Protein AF-A0A6B0QQ15-F1 (afdb_monomer_lite)

Radius of gyration: 28.42 Å; chains: 1; bounding box: 58×67×85 Å

Secondary structure (DSSP, 8-state):
---TT-STTHHHHTT---PPP------------------------PPPHHHHHHHHHHHHHHHHHHHHHHHHHHHHHHHHHHTHHHHHHHHHHHHHHHHHHHHHS-TTHHHHHHB--GGGSPPPPPHHHHHHHHHHHHHHT--TT--EEEEEESSSS-EEEE-TTSTT-EEEEEEGGGGSSTTTSTTS--EETTEE--TTSHHHHHHHHHH---HHHHHHHHHHHHHHHHTTHHHHHHSHHHHHHHHHHHHHHHHHHHTTGGGS-HHHHHHHHHHHHHHHHHHHHHHHHHHHHHHHHHHHHHHHTT-HHHHHHHHHHHHHHHHHHHHHHHHTHHHHHHHB-TTSPBPPSSTT---S--HHHHHHHHHHHHHHHTSTT--

Organism: NCBI:txid72004

Sequence (379 aa):
MLSLEDLPRLSSYSAMRFTSAGTRSQAGLTESTDTLLVGPCHMRIWPTPAVVGLLLFLLAQVTAVAALMAGPLWRATVFVQRHRTGLLVGSCAGLFGAQISYHLFPDPVVQWLYQYWPQGQPAPLSPELERLFQEVQQDIGVPSGHHFEAFTTFTFQPVSAGFPRLPGGAVVGIPASFLGGPVTNTDQPVVVHGQRVDWRSPAGTRLRDALTLSHDAQKFALAKEVVYLESGAAALQALPAPACLAGTWALGVGAKHALGLYGGPMSLRAAFNLVVAVAGFVAYAFSTDSLTHALEAWLDRRTASLSVAYARGGVEFYEKVLSGNLALRSLLGQRGKKLYTPSGNVIPRHWFRIKHLPYTARRDSVLQMWRAALGPGSS

InterPro domains:
  IPR026620 Transmembrane protein 177 [PTHR21824] (73-374)

Foldseek 3Di:
DPPPCPQLCCVVFVWDDPDDDDDDDDDDDDDDDDDDDDDDDDDDDDDDVVRVVVVVVVVVVVVVVVVVVCVVVVVVVVVCVVCVVVVLVVVLCVLLCVLQVCQAQVPPVVCVVFFDQVVNHGDADDPVNVVLLVVLCVLVVPDPQFDEAEGEGCTLAKDKGYARNDPNGIYIHQYPLAVLPDVLPPPRFGATPNFTQDCPDPLNVLLNVLSHADSLLSSLRSNLRVCCNHVCLSSVLSNLVSVLSVVLVVVLVVVCVVVVVVPPDPVVNVVSNVVSVVVSVVSSQCVNQVSQAVSLLVSLVVQLVSDLSNLVSQLSNLVSQQSNLCSQLVSVPPVSCQQAPNRSFGDDPDPPHDNHDTSVVSSVSSVVVSVVNPDPPDD

pLDDT: mean 78.86, std 22.3, range [22.22, 98.38]

Structure (mmCIF, N/CA/C/O backbone):
data_AF-A0A6B0QQ15-F1
#
_entry.id   AF-A0A6B0QQ15-F1
#
loop_
_atom_site.group_PDB
_atom_site.id
_atom_site.type_symbol
_atom_site.label_atom_id
_atom_site.label_alt_id
_atom_site.label_comp_id
_atom_site.label_asym_id
_atom_site.label_entity_id
_atom_site.label_seq_id
_atom_site.pdbx_PDB_ins_code
_atom_site.Cartn_x
_atom_site.Cartn_y
_atom_site.Cartn_z
_atom_site.occupancy
_atom_site.B_iso_or_equiv
_atom_site.auth_seq_id
_atom_site.auth_comp_id
_atom_site.auth_asym_id
_atom_site.auth_atom_id
_atom_site.pdbx_PDB_model_num
ATOM 1 N N . MET A 1 1 ? 6.474 17.088 -11.416 1.00 22.22 1 MET A N 1
ATOM 2 C CA . MET A 1 1 ? 5.215 17.334 -10.689 1.00 22.22 1 MET A CA 1
ATOM 3 C C . MET A 1 1 ? 4.674 15.962 -10.309 1.00 22.22 1 MET A C 1
ATOM 5 O O . MET A 1 1 ? 4.005 15.338 -11.117 1.00 22.22 1 MET A O 1
ATOM 9 N N . LEU A 1 2 ? 5.127 15.415 -9.176 1.00 22.81 2 LEU A N 1
ATOM 10 C CA . LEU A 1 2 ? 4.615 14.143 -8.655 1.00 22.81 2 LEU A CA 1
ATOM 11 C C . LEU A 1 2 ? 3.176 14.408 -8.217 1.00 22.81 2 LEU A C 1
ATOM 13 O O . LEU A 1 2 ? 2.958 15.261 -7.355 1.00 22.81 2 LEU A O 1
ATOM 17 N N . SER A 1 3 ? 2.202 13.763 -8.858 1.00 23.28 3 SER A N 1
ATOM 18 C CA . SER A 1 3 ? 0.826 13.839 -8.380 1.00 23.28 3 SER A CA 1
ATOM 19 C C . SER A 1 3 ? 0.800 13.206 -6.990 1.00 23.28 3 SER A C 1
ATOM 21 O O . SER A 1 3 ? 1.352 12.121 -6.799 1.00 23.28 3 SER A O 1
ATOM 23 N N . LEU A 1 4 ? 0.145 13.845 -6.013 1.00 27.31 4 LEU A N 1
ATOM 24 C CA . LEU A 1 4 ? -0.113 13.240 -4.693 1.00 27.31 4 LEU A CA 1
ATOM 25 C C . LEU A 1 4 ? -0.836 11.874 -4.816 1.00 27.31 4 LEU A C 1
ATOM 27 O O . LEU A 1 4 ? -0.928 11.122 -3.855 1.00 27.31 4 LEU A O 1
ATOM 31 N N . GLU A 1 5 ? -1.349 11.546 -6.001 1.00 32.03 5 GLU A N 1
ATOM 32 C CA . GLU A 1 5 ? -2.051 10.311 -6.341 1.00 32.03 5 GLU A CA 1
ATOM 33 C C . GLU A 1 5 ? -1.126 9.123 -6.686 1.00 32.03 5 GLU A C 1
ATOM 35 O O . GLU A 1 5 ? -1.602 7.986 -6.742 1.00 32.03 5 GLU A O 1
ATOM 40 N N . ASP A 1 6 ? 0.181 9.351 -6.880 1.00 29.30 6 ASP A N 1
ATOM 41 C CA . ASP A 1 6 ? 1.155 8.308 -7.252 1.00 29.30 6 ASP A CA 1
ATOM 42 C C . ASP A 1 6 ? 1.793 7.587 -6.055 1.00 29.30 6 ASP A C 1
ATOM 44 O O . ASP A 1 6 ? 2.486 6.582 -6.234 1.00 29.30 6 ASP A O 1
ATOM 48 N N . LEU A 1 7 ? 1.535 8.038 -4.824 1.00 37.41 7 LEU A N 1
ATOM 49 C CA . LEU A 1 7 ? 1.963 7.304 -3.635 1.00 37.41 7 LEU A CA 1
ATOM 50 C C . LEU A 1 7 ? 1.089 6.043 -3.488 1.00 37.41 7 LEU A C 1
ATOM 52 O O . LEU A 1 7 ? -0.133 6.154 -3.347 1.00 37.41 7 LEU A O 1
ATOM 56 N N . PRO A 1 8 ? 1.684 4.835 -3.496 1.00 34.56 8 PRO A N 1
ATOM 57 C CA . PRO A 1 8 ? 0.960 3.568 -3.625 1.00 34.56 8 PRO A CA 1
ATOM 58 C C . PRO A 1 8 ? -0.063 3.304 -2.513 1.00 34.56 8 PRO A C 1
ATOM 60 O O . PRO A 1 8 ? -0.986 2.529 -2.726 1.00 34.56 8 PRO A O 1
ATOM 63 N N . ARG A 1 9 ? 0.036 3.982 -1.362 1.00 41.06 9 ARG A N 1
ATOM 64 C CA . ARG A 1 9 ? -0.980 3.932 -0.300 1.00 41.06 9 ARG A CA 1
ATOM 65 C C . ARG A 1 9 ? -2.000 5.079 -0.370 1.00 41.06 9 ARG A C 1
ATOM 67 O O . ARG A 1 9 ? -3.167 4.844 -0.072 1.00 41.06 9 ARG A O 1
ATOM 74 N N . LEU A 1 10 ? -1.652 6.279 -0.855 1.00 32.75 10 LEU A N 1
ATOM 75 C CA . LEU A 1 10 ? -2.562 7.445 -0.871 1.00 32.75 10 LEU A CA 1
ATOM 76 C C . LEU A 1 10 ? -3.843 7.227 -1.690 1.00 32.75 10 LEU A C 1
ATOM 78 O O . LEU A 1 10 ? -4.882 7.804 -1.360 1.00 32.75 10 LEU A O 1
ATOM 82 N N . SER A 1 11 ? -3.814 6.374 -2.720 1.00 32.38 11 SER A N 1
ATOM 83 C CA . SER A 1 11 ? -5.005 6.070 -3.527 1.00 32.38 11 SER A CA 1
ATOM 84 C C . SER A 1 11 ? -6.113 5.366 -2.731 1.00 32.38 11 SER A C 1
ATOM 86 O O . SER A 1 11 ? -7.283 5.533 -3.079 1.00 32.38 11 SER A O 1
ATOM 88 N N . SER A 1 12 ? -5.771 4.602 -1.689 1.00 32.53 12 SER A N 1
ATOM 89 C CA . SER A 1 12 ? -6.748 3.925 -0.822 1.00 32.53 12 SER A CA 1
ATOM 90 C C . SER A 1 12 ? -7.226 4.827 0.326 1.00 32.53 12 SER A C 1
ATOM 92 O O . SER A 1 12 ? -8.359 4.682 0.778 1.00 32.53 12 SER A O 1
ATOM 94 N N . TYR A 1 13 ? -6.415 5.813 0.737 1.00 37.19 13 TYR A N 1
ATOM 95 C CA . TYR A 1 13 ? -6.704 6.713 1.867 1.00 37.19 13 TYR A CA 1
ATOM 96 C C . TYR A 1 13 ? -7.223 8.113 1.477 1.00 37.19 13 TYR A C 1
ATOM 98 O O . TYR A 1 13 ? -7.685 8.847 2.347 1.00 37.19 13 TYR A O 1
ATOM 106 N N . SER A 1 14 ? -7.241 8.488 0.188 1.00 28.80 14 SER A N 1
ATOM 107 C CA . SER A 1 14 ? -7.741 9.793 -0.317 1.00 28.80 14 SER A CA 1
ATOM 108 C C . SER A 1 14 ? -9.262 10.021 -0.158 1.00 28.80 14 SER A C 1
ATOM 110 O O . SER A 1 14 ? -9.861 10.834 -0.868 1.00 28.80 14 SER A O 1
ATOM 112 N N . ALA A 1 15 ? -9.928 9.295 0.740 1.00 36.47 15 ALA A N 1
ATOM 113 C CA . ALA A 1 15 ? -11.381 9.299 0.871 1.00 36.47 15 ALA A CA 1
ATOM 114 C C . ALA A 1 15 ? -11.950 10.435 1.743 1.00 36.47 15 ALA A C 1
ATOM 116 O O . ALA A 1 15 ? -13.159 10.665 1.712 1.00 36.47 15 ALA A O 1
ATOM 117 N N . MET A 1 16 ? -11.137 11.181 2.497 1.00 40.50 16 MET A N 1
ATOM 118 C CA . MET A 1 16 ? -11.671 12.130 3.481 1.00 40.50 16 MET A CA 1
ATOM 119 C C . MET A 1 16 ? -10.809 13.379 3.644 1.00 40.50 16 MET A C 1
ATOM 121 O O . MET A 1 16 ? -9.604 13.307 3.847 1.00 40.50 16 MET A O 1
ATOM 125 N N . ARG A 1 17 ? -11.468 14.539 3.585 1.00 31.45 17 ARG A N 1
ATOM 126 C CA . ARG A 1 17 ? -10.993 15.790 4.174 1.00 31.45 17 ARG A CA 1
ATOM 127 C C . ARG A 1 17 ? -12.055 16.232 5.170 1.00 31.45 17 ARG A C 1
ATOM 129 O O . ARG A 1 17 ? -13.208 16.413 4.780 1.00 31.45 17 ARG A O 1
ATOM 136 N N . PHE A 1 18 ? -11.659 16.444 6.417 1.00 34.62 18 PHE A N 1
ATOM 137 C CA . PHE A 1 18 ? -12.442 17.223 7.365 1.00 34.62 18 PHE A CA 1
ATOM 138 C C . PHE A 1 18 ? -12.194 18.697 7.047 1.00 34.62 18 PHE A C 1
ATOM 140 O O . PHE A 1 18 ? -11.150 19.243 7.382 1.00 34.62 18 PHE A O 1
ATOM 147 N N . THR A 1 19 ? -13.105 19.334 6.315 1.00 31.38 19 THR A N 1
ATOM 148 C CA . THR A 1 19 ? -13.038 20.781 6.077 1.00 31.38 19 THR A CA 1
ATOM 149 C C . THR A 1 19 ? -14.023 21.493 6.990 1.00 31.38 19 THR A C 1
ATOM 151 O O . THR A 1 19 ? -15.231 21.269 6.876 1.00 31.38 19 THR A O 1
ATOM 154 N N . SER A 1 20 ? -13.520 22.385 7.844 1.00 28.20 20 SER A N 1
ATOM 155 C CA . SER A 1 20 ? -14.319 23.491 8.366 1.00 28.20 20 SER A CA 1
ATOM 156 C C . SER A 1 20 ? -14.645 24.439 7.204 1.00 28.20 20 SER A C 1
ATOM 158 O O . SER A 1 20 ? -13.827 24.676 6.313 1.00 28.20 20 SER A O 1
ATOM 160 N N . ALA A 1 21 ? -15.896 24.886 7.138 1.00 27.17 21 ALA A N 1
ATOM 161 C CA . ALA A 1 21 ? -16.413 25.644 6.008 1.00 27.17 21 ALA A CA 1
ATOM 162 C C . ALA A 1 21 ? -15.843 27.072 5.986 1.00 27.17 21 ALA A C 1
ATOM 164 O O . ALA A 1 21 ? -16.053 27.838 6.922 1.00 27.17 21 ALA A O 1
ATOM 165 N N . GLY A 1 22 ? -15.181 27.433 4.885 1.00 25.11 22 GLY A N 1
ATOM 166 C CA . GLY A 1 22 ? -14.889 28.811 4.494 1.00 25.11 22 GLY A CA 1
ATOM 167 C C . GLY A 1 22 ? -15.491 29.075 3.115 1.00 25.11 22 GLY A C 1
ATOM 168 O O . GLY A 1 22 ? -15.064 28.495 2.119 1.00 25.11 22 GLY A O 1
ATOM 169 N N . THR A 1 23 ? -16.527 29.905 3.072 1.00 26.70 23 THR A N 1
ATOM 170 C CA . THR A 1 23 ? -17.249 30.367 1.878 1.00 26.70 23 THR A CA 1
ATOM 171 C C . THR A 1 23 ? -16.327 31.065 0.874 1.00 26.70 23 THR A C 1
ATOM 173 O O . THR A 1 23 ? -15.606 31.990 1.246 1.00 26.70 23 THR A O 1
ATOM 176 N N . ARG A 1 24 ? -16.402 30.700 -0.416 1.00 27.22 24 ARG A N 1
ATOM 177 C CA . ARG A 1 24 ? -15.842 31.511 -1.511 1.00 27.22 24 ARG A CA 1
ATOM 178 C C . ARG A 1 24 ? -16.857 31.682 -2.641 1.00 27.22 24 ARG A C 1
ATOM 180 O O . ARG A 1 24 ? -17.351 30.706 -3.196 1.00 27.22 24 ARG A O 1
ATOM 187 N N . SER A 1 25 ? -17.147 32.950 -2.918 1.00 26.48 25 SER A N 1
ATOM 188 C CA . SER A 1 25 ? -18.014 33.474 -3.973 1.00 26.48 25 SER A CA 1
ATOM 189 C C . SER A 1 25 ? -17.392 33.273 -5.362 1.00 26.48 25 SER A C 1
ATOM 191 O O . SER A 1 25 ? -16.187 33.472 -5.525 1.00 26.48 25 SER A O 1
ATOM 193 N N . GLN A 1 26 ? -18.208 32.885 -6.347 1.00 27.28 26 GLN A N 1
ATOM 194 C CA . GLN A 1 26 ? -17.893 32.945 -7.777 1.00 27.28 26 GLN A CA 1
ATOM 195 C C . GLN A 1 26 ? -18.664 34.107 -8.421 1.00 27.28 26 GLN A C 1
ATOM 197 O O . GLN A 1 26 ? -19.874 34.217 -8.253 1.00 27.28 26 GLN A O 1
ATOM 202 N N . ALA A 1 27 ? -17.957 34.902 -9.219 1.00 28.36 27 ALA A N 1
ATOM 203 C CA . ALA A 1 27 ? -18.481 35.714 -10.318 1.00 28.36 27 ALA A CA 1
ATOM 204 C C . ALA A 1 27 ? -17.656 35.295 -11.554 1.00 28.36 27 ALA A C 1
ATOM 206 O O . ALA A 1 27 ? -16.455 35.078 -11.412 1.00 28.36 27 ALA A O 1
ATOM 207 N N . GLY A 1 28 ? -18.175 35.054 -12.758 1.00 26.25 28 GLY A N 1
ATOM 208 C CA . GLY A 1 28 ? -19.413 35.512 -13.386 1.00 26.25 28 GLY A CA 1
ATOM 209 C C . GLY A 1 28 ? -19.041 36.476 -14.519 1.00 26.25 28 GLY A C 1
ATOM 210 O O . GLY A 1 28 ? -18.407 37.477 -14.207 1.00 26.25 28 GLY A O 1
ATOM 211 N N . LEU A 1 29 ? -19.386 36.121 -15.773 1.00 27.25 29 LEU A N 1
ATOM 212 C CA . LEU A 1 29 ? -19.641 36.936 -16.996 1.00 27.25 29 LEU A CA 1
ATOM 213 C C . LEU A 1 29 ? -19.229 36.116 -18.258 1.00 27.25 29 LEU A C 1
ATOM 215 O O . LEU A 1 29 ? -18.038 35.875 -18.445 1.00 27.25 29 LEU A O 1
ATOM 219 N N . THR A 1 30 ? -20.110 35.389 -18.974 1.00 27.53 30 THR A N 1
ATOM 220 C CA . THR A 1 30 ? -21.157 35.760 -19.985 1.00 27.53 30 THR A CA 1
ATOM 221 C C . THR A 1 30 ? -20.582 36.461 -21.229 1.00 27.53 30 THR A C 1
ATOM 223 O O . THR A 1 30 ? -19.954 37.499 -21.078 1.00 27.53 30 THR A O 1
ATOM 226 N N . GLU A 1 31 ? -20.595 35.889 -22.445 1.00 28.94 31 GLU A N 1
ATOM 227 C CA . GLU A 1 31 ? -21.708 35.583 -23.394 1.00 28.94 31 GLU A CA 1
ATOM 228 C C . GLU A 1 31 ? -21.578 36.556 -24.597 1.00 28.94 31 GLU A C 1
ATOM 230 O O . GLU A 1 31 ? -21.322 37.735 -24.394 1.00 28.94 31 GLU A O 1
ATOM 235 N N . SER A 1 32 ? -21.513 36.118 -25.861 1.00 25.95 32 SER A N 1
ATOM 236 C CA . SER A 1 32 ? -22.673 36.089 -26.769 1.00 25.95 32 SER A CA 1
ATOM 237 C C . SER A 1 32 ? -22.281 35.552 -28.160 1.00 25.95 32 SER A C 1
ATOM 239 O O . SER A 1 32 ? -21.363 36.066 -28.796 1.00 25.95 32 SER A O 1
ATOM 241 N N . THR A 1 33 ? -22.991 34.499 -28.575 1.00 28.16 33 THR A N 1
ATOM 242 C CA . THR A 1 33 ? -23.737 34.305 -29.843 1.00 28.16 33 THR A CA 1
ATOM 243 C C . THR A 1 33 ? -23.468 35.240 -31.036 1.00 28.16 33 THR A C 1
ATOM 245 O O . THR A 1 33 ? -23.572 36.451 -30.887 1.00 28.16 33 THR A O 1
ATOM 248 N N . ASP A 1 34 ? -23.265 34.691 -32.249 1.00 25.84 34 ASP A N 1
ATOM 249 C CA . ASP A 1 34 ? -24.410 34.402 -33.133 1.00 25.84 34 ASP A CA 1
ATOM 250 C C . ASP A 1 34 ? -24.129 33.590 -34.422 1.00 25.84 34 ASP A C 1
ATOM 252 O O . ASP A 1 34 ? -23.028 33.505 -34.962 1.00 25.84 34 ASP A O 1
ATOM 256 N N . THR A 1 35 ? -25.226 32.969 -34.838 1.00 27.77 35 THR A N 1
ATOM 257 C CA . THR A 1 35 ? -25.568 31.983 -35.875 1.00 27.77 35 THR A CA 1
ATOM 258 C C . THR A 1 35 ? -25.507 32.503 -37.329 1.00 27.77 35 THR A C 1
ATOM 260 O O . THR A 1 35 ? -25.907 33.636 -37.558 1.00 27.77 35 THR A O 1
ATOM 263 N N . LEU A 1 36 ? -25.151 31.666 -38.330 1.00 26.14 36 LEU A N 1
ATOM 264 C CA . LEU A 1 36 ? -26.027 31.244 -39.462 1.00 26.14 36 LEU A CA 1
ATOM 265 C C . LEU A 1 36 ? -25.309 30.590 -40.666 1.00 26.14 36 LEU A C 1
ATOM 267 O O . LEU A 1 36 ? -24.182 30.907 -41.028 1.00 26.14 36 LEU A O 1
ATOM 271 N N . LEU A 1 37 ? -26.054 29.648 -41.257 1.00 31.00 37 LEU A N 1
ATOM 272 C CA . LEU A 1 37 ? -25.819 28.801 -42.432 1.00 31.00 37 LEU A CA 1
ATOM 273 C C . LEU A 1 37 ? -25.558 29.563 -43.751 1.00 31.00 37 LEU A C 1
ATOM 275 O O . LEU A 1 37 ? -26.028 30.680 -43.903 1.00 31.00 37 LEU A O 1
ATOM 279 N N . VAL A 1 38 ? -24.931 28.897 -44.740 1.00 27.53 38 VAL A N 1
ATOM 280 C CA . VAL A 1 38 ? -25.512 28.486 -46.054 1.00 27.53 38 VAL A CA 1
ATOM 281 C C . VAL A 1 38 ? -24.400 27.999 -47.020 1.00 27.53 38 VAL A C 1
ATOM 283 O O . VAL A 1 38 ? -23.473 28.737 -47.316 1.00 27.53 38 VAL A O 1
ATOM 286 N N . GLY A 1 39 ? -24.559 26.773 -47.549 1.00 29.31 39 GLY A N 1
ATOM 287 C CA . GLY A 1 39 ? -24.457 26.412 -48.984 1.00 29.31 39 GLY A CA 1
ATOM 288 C C . GLY A 1 39 ? -23.095 26.379 -49.724 1.00 29.31 39 GLY A C 1
ATOM 289 O O . GLY A 1 39 ? -22.319 27.321 -49.631 1.00 29.31 39 GLY A O 1
ATOM 290 N N . PRO A 1 40 ? -22.807 25.339 -50.542 1.00 41.34 40 PRO A N 1
ATOM 291 C CA . PRO A 1 40 ? -21.498 25.131 -51.163 1.00 41.34 40 PRO A CA 1
ATOM 292 C C . PRO A 1 40 ? -21.371 25.817 -52.536 1.00 41.34 40 PRO A C 1
ATOM 294 O O . PRO A 1 40 ? -22.216 25.634 -53.408 1.00 41.34 40 PRO A O 1
ATOM 297 N N . CYS A 1 41 ? -20.263 26.529 -52.765 1.00 29.39 41 CYS A N 1
ATOM 298 C CA . CYS A 1 41 ? -19.876 27.042 -54.082 1.00 29.39 41 CYS A CA 1
ATOM 299 C C . CYS A 1 41 ? -18.480 26.529 -54.455 1.00 29.39 41 CYS A C 1
ATOM 301 O O . CYS A 1 41 ? -17.473 26.878 -53.841 1.00 29.39 41 CYS A O 1
ATOM 303 N N . HIS A 1 42 ? -18.430 25.679 -55.478 1.00 41.84 42 HIS A N 1
ATOM 304 C CA . HIS A 1 42 ? -17.203 25.218 -56.114 1.00 41.84 42 HIS A CA 1
ATOM 305 C C . HIS A 1 42 ? -16.568 26.386 -56.888 1.00 41.84 42 HIS A C 1
ATOM 307 O O . HIS A 1 42 ? -17.073 26.785 -57.934 1.00 41.84 42 HIS A O 1
ATOM 313 N N . MET A 1 43 ? -15.440 26.912 -56.405 1.00 31.05 43 MET A N 1
ATOM 314 C CA . MET A 1 43 ? -14.621 27.882 -57.138 1.00 31.05 43 MET A CA 1
ATOM 315 C C . MET A 1 43 ? -13.148 27.473 -57.018 1.00 31.05 43 MET A C 1
ATOM 317 O O . MET A 1 43 ? -12.567 27.479 -55.935 1.00 31.05 43 MET A O 1
ATOM 321 N N . ARG A 1 44 ? -12.542 27.050 -58.136 1.00 43.41 44 ARG A N 1
ATOM 322 C CA . ARG A 1 44 ? -11.092 26.817 -58.238 1.00 43.41 44 ARG A CA 1
ATOM 323 C C . ARG A 1 44 ? -10.385 28.169 -58.164 1.00 43.41 44 ARG A C 1
ATOM 325 O O . ARG A 1 44 ? -10.359 28.900 -59.149 1.00 43.41 44 ARG A O 1
ATOM 332 N N . ILE A 1 45 ? -9.809 28.475 -57.007 1.00 40.53 45 ILE A N 1
ATOM 333 C CA . ILE A 1 45 ? -8.948 29.640 -56.799 1.00 40.53 45 ILE A CA 1
ATOM 334 C C . ILE A 1 45 ? -7.506 29.194 -57.053 1.00 40.53 45 ILE A C 1
ATOM 336 O O . ILE A 1 45 ? -6.959 28.381 -56.310 1.00 40.53 45 ILE A O 1
ATOM 340 N N . TRP A 1 46 ? -6.894 29.706 -58.119 1.00 39.28 46 TRP A N 1
ATOM 341 C CA . TRP A 1 46 ? -5.441 29.662 -58.269 1.00 39.28 46 TRP A CA 1
ATOM 342 C C . TRP A 1 46 ? -4.827 30.658 -57.275 1.00 39.28 46 TRP A C 1
ATOM 344 O O . TRP A 1 46 ? -5.305 31.794 -57.205 1.00 39.28 46 TRP A O 1
ATOM 354 N N . PRO A 1 47 ? -3.812 30.274 -56.478 1.00 40.66 47 PRO A N 1
ATOM 355 C CA . PRO A 1 47 ? -3.256 31.165 -55.470 1.00 40.66 47 PRO A CA 1
ATOM 356 C C . PRO A 1 47 ? -2.575 32.354 -56.153 1.00 40.66 47 PRO A C 1
ATOM 358 O O . PRO A 1 47 ? -1.687 32.189 -56.989 1.00 40.66 47 PRO A O 1
ATOM 361 N N . THR A 1 48 ? -2.996 33.564 -55.788 1.00 50.00 48 THR A N 1
ATOM 362 C CA . THR A 1 48 ? -2.318 34.802 -56.179 1.00 50.00 48 THR A CA 1
ATOM 363 C C . THR A 1 48 ? -0.883 34.801 -55.628 1.00 50.00 48 THR A C 1
ATOM 365 O O . THR A 1 48 ? -0.614 34.160 -54.606 1.00 50.00 48 THR A O 1
ATOM 368 N N . PRO A 1 49 ? 0.066 35.521 -56.254 1.00 55.81 49 PRO A N 1
ATOM 369 C CA . PRO A 1 49 ? 1.474 35.541 -55.834 1.00 55.81 49 PRO A CA 1
ATOM 370 C C . PRO A 1 49 ? 1.683 35.930 -54.356 1.00 55.81 49 PRO A C 1
ATOM 372 O O . PRO A 1 49 ? 2.657 35.503 -53.740 1.00 55.81 49 PRO A O 1
ATOM 375 N N . ALA A 1 50 ? 0.732 36.649 -53.748 1.00 51.34 50 ALA A N 1
ATOM 376 C CA . ALA A 1 50 ? 0.724 36.961 -52.318 1.00 51.34 50 ALA A CA 1
ATOM 377 C C . ALA A 1 50 ? 0.504 35.727 -51.414 1.00 51.34 50 ALA A C 1
ATOM 379 O O . ALA A 1 50 ? 1.114 35.627 -50.352 1.00 51.34 50 ALA A O 1
ATOM 380 N N . VAL A 1 51 ? -0.317 34.759 -51.840 1.00 51.62 51 VAL A N 1
ATOM 381 C CA . VAL A 1 51 ? -0.583 33.516 -51.091 1.00 51.62 51 VAL A CA 1
ATOM 382 C C . VAL A 1 51 ? 0.613 32.567 -51.174 1.00 51.62 51 VAL A C 1
ATOM 384 O O . VAL A 1 51 ? 0.982 31.959 -50.172 1.00 51.62 51 VAL A O 1
ATOM 387 N N . VAL A 1 52 ? 1.271 32.492 -52.336 1.00 57.50 52 VAL A N 1
ATOM 388 C CA . VAL A 1 52 ? 2.515 31.720 -52.513 1.00 57.50 52 VAL A CA 1
ATOM 389 C C . VAL A 1 52 ? 3.655 32.325 -51.685 1.00 57.50 52 VAL A C 1
ATOM 391 O O . VAL A 1 52 ? 4.384 31.589 -51.025 1.00 57.50 52 VAL A O 1
ATOM 394 N N . GLY A 1 53 ? 3.765 33.658 -51.640 1.00 61.94 53 GLY A N 1
ATOM 395 C CA . GLY A 1 53 ? 4.737 34.359 -50.795 1.00 61.94 53 GLY A CA 1
ATOM 396 C C . GLY A 1 53 ? 4.525 34.115 -49.296 1.00 61.94 53 GLY A C 1
ATOM 397 O O . GLY A 1 53 ? 5.485 33.828 -48.582 1.00 61.94 53 GLY A O 1
ATOM 398 N N . LEU A 1 54 ? 3.274 34.145 -48.822 1.00 52.69 54 LEU A N 1
ATOM 399 C CA . LEU A 1 54 ? 2.938 33.865 -47.422 1.00 52.69 54 LEU A CA 1
ATOM 400 C C . LEU A 1 54 ? 3.215 32.400 -47.041 1.00 52.69 54 LEU A C 1
ATOM 402 O O . LEU A 1 54 ? 3.737 32.136 -45.959 1.00 52.69 54 LEU A O 1
ATOM 406 N N . LEU A 1 55 ? 2.926 31.451 -47.939 1.00 47.38 55 LEU A N 1
ATOM 407 C CA . LEU A 1 55 ? 3.222 30.030 -47.732 1.00 47.38 55 LEU A CA 1
ATOM 408 C C . LEU A 1 55 ? 4.727 29.751 -47.695 1.00 47.38 55 LEU A C 1
ATOM 410 O O . LEU A 1 55 ? 5.169 28.999 -46.832 1.00 47.38 55 LEU A O 1
ATOM 414 N N . LEU A 1 56 ? 5.518 30.372 -48.576 1.00 58.22 56 LEU A N 1
ATOM 415 C CA . LEU A 1 56 ? 6.979 30.247 -48.573 1.00 58.22 56 LEU A CA 1
ATOM 416 C C . LEU A 1 56 ? 7.609 30.900 -47.336 1.00 58.22 56 LEU A C 1
ATOM 418 O O . LEU A 1 56 ? 8.558 30.352 -46.780 1.00 58.22 56 LEU A O 1
ATOM 422 N N . PHE A 1 57 ? 7.058 32.020 -46.858 1.00 57.31 57 PHE A N 1
ATOM 423 C CA . PHE A 1 57 ? 7.506 32.672 -45.626 1.00 57.31 57 PHE A CA 1
ATOM 424 C C . PHE A 1 57 ? 7.177 31.839 -44.378 1.00 57.31 57 PHE A C 1
ATOM 426 O O . PHE A 1 57 ? 8.025 31.679 -43.503 1.00 57.31 57 PHE A O 1
ATOM 433 N N . LEU A 1 58 ? 5.985 31.234 -44.317 1.00 49.00 58 LEU A N 1
ATOM 434 C CA . LEU A 1 58 ? 5.610 30.285 -43.263 1.00 49.00 58 LEU A CA 1
ATOM 435 C C . LEU A 1 58 ? 6.449 28.999 -43.325 1.00 49.00 58 LEU A C 1
ATOM 437 O O . LEU A 1 58 ? 6.894 28.526 -42.282 1.00 49.00 58 LEU A O 1
ATOM 441 N N . LEU A 1 59 ? 6.740 28.467 -44.520 1.00 50.03 59 LEU A N 1
ATOM 442 C CA . LEU A 1 59 ? 7.643 27.321 -44.682 1.00 50.03 59 LEU A CA 1
ATOM 443 C C . LEU A 1 59 ? 9.060 27.661 -44.201 1.00 50.03 59 LEU A C 1
ATOM 445 O O . LEU A 1 59 ? 9.652 26.876 -43.467 1.00 50.03 59 LEU A O 1
ATOM 449 N N . ALA A 1 60 ? 9.572 28.845 -44.558 1.00 51.88 60 ALA A N 1
ATOM 450 C CA . ALA A 1 60 ? 10.882 29.336 -44.139 1.00 51.88 60 ALA A CA 1
ATOM 451 C C . ALA A 1 60 ? 10.968 29.516 -42.612 1.00 51.88 60 ALA A C 1
ATOM 453 O O . ALA A 1 60 ? 11.944 29.084 -41.997 1.00 51.88 60 ALA A O 1
ATOM 454 N N . GLN A 1 61 ? 9.924 30.069 -41.987 1.00 46.34 61 GLN A N 1
ATOM 455 C CA . GLN A 1 61 ? 9.795 30.204 -40.530 1.00 46.34 61 GLN A CA 1
ATOM 456 C C . GLN A 1 61 ? 9.760 28.834 -39.832 1.00 46.34 61 GLN A C 1
ATOM 458 O O . GLN A 1 61 ? 10.476 28.620 -38.854 1.00 46.34 61 GLN A O 1
ATOM 463 N N . VAL A 1 62 ? 9.011 27.864 -40.368 1.00 49.84 62 VAL A N 1
ATOM 464 C CA . VAL A 1 62 ? 8.961 26.490 -39.837 1.00 49.84 62 VAL A CA 1
ATOM 465 C C . VAL A 1 62 ? 10.310 25.778 -39.992 1.00 49.84 62 VAL A C 1
ATOM 467 O O . VAL A 1 62 ? 10.766 25.127 -39.051 1.00 49.84 62 VAL A O 1
ATOM 470 N N . THR A 1 63 ? 11.009 25.945 -41.121 1.00 52.12 63 THR A N 1
ATOM 471 C CA . THR A 1 63 ? 12.364 25.395 -41.307 1.00 52.12 63 THR A CA 1
ATOM 472 C C . THR A 1 63 ? 13.406 26.073 -40.419 1.00 52.12 63 THR A C 1
ATOM 474 O O . THR A 1 63 ? 14.310 25.398 -39.932 1.00 52.12 63 THR A O 1
ATOM 477 N N . ALA A 1 64 ? 13.269 27.373 -40.145 1.00 49.00 64 ALA A N 1
ATOM 478 C CA . ALA A 1 64 ? 14.167 28.110 -39.262 1.00 49.00 64 ALA A CA 1
ATOM 479 C C . ALA A 1 64 ? 13.989 27.689 -37.797 1.00 49.00 64 ALA A C 1
ATOM 481 O O . ALA A 1 64 ? 14.981 27.464 -37.109 1.00 49.00 64 ALA A O 1
ATOM 482 N N . VAL A 1 65 ? 12.748 27.486 -37.335 1.00 52.41 65 VAL A N 1
ATOM 483 C CA . VAL A 1 65 ? 12.454 26.943 -35.996 1.00 52.41 65 VAL A CA 1
ATOM 484 C C . VAL A 1 65 ? 12.932 25.490 -35.873 1.00 52.41 65 VAL A C 1
ATOM 486 O O . VAL A 1 65 ? 13.542 25.129 -34.867 1.00 52.41 65 VAL A O 1
ATOM 489 N N . ALA A 1 66 ? 12.749 24.664 -36.908 1.00 48.50 66 ALA A N 1
ATOM 490 C CA . ALA A 1 66 ? 13.287 23.303 -36.944 1.00 48.50 66 ALA A CA 1
ATOM 491 C C . ALA A 1 66 ? 14.831 23.278 -36.918 1.00 48.50 66 ALA A C 1
ATOM 493 O O . ALA A 1 66 ? 15.418 22.463 -36.205 1.00 48.50 66 ALA A O 1
ATOM 494 N N . ALA A 1 67 ? 15.498 24.200 -37.621 1.00 51.94 67 ALA A N 1
ATOM 495 C CA . ALA A 1 67 ? 16.955 24.349 -37.614 1.00 51.94 67 ALA A CA 1
ATOM 496 C C . ALA A 1 67 ? 17.496 24.900 -36.276 1.00 51.94 67 ALA A C 1
ATOM 498 O O . ALA A 1 67 ? 18.533 24.439 -35.795 1.00 51.94 67 ALA A O 1
ATOM 499 N N . LEU A 1 68 ? 16.767 25.816 -35.626 1.00 55.12 68 LEU A N 1
ATOM 500 C CA . LEU A 1 68 ? 17.067 26.332 -34.281 1.00 55.12 68 LEU A CA 1
ATOM 501 C C . LEU A 1 68 ? 16.946 25.252 -33.200 1.00 55.12 68 LEU A C 1
ATOM 503 O O . LEU A 1 68 ? 17.726 25.251 -32.251 1.00 55.12 68 LEU A O 1
ATOM 507 N N . MET A 1 69 ? 16.020 24.304 -33.363 1.00 49.03 69 MET A N 1
ATOM 508 C CA . MET A 1 69 ? 15.859 23.157 -32.462 1.00 49.03 69 MET A CA 1
ATOM 509 C C . MET A 1 69 ? 16.843 22.019 -32.778 1.00 49.03 69 MET A C 1
ATOM 511 O O . MET A 1 69 ? 17.220 21.271 -31.876 1.00 49.03 69 MET A O 1
ATOM 515 N N . ALA A 1 70 ? 17.329 21.907 -34.019 1.00 56.56 70 ALA A N 1
ATOM 516 C CA . ALA A 1 70 ? 18.268 20.864 -34.437 1.00 56.56 70 ALA A CA 1
ATOM 517 C C . ALA A 1 70 ? 19.635 20.952 -33.733 1.00 56.56 70 ALA A C 1
ATOM 519 O O . ALA A 1 70 ? 20.200 19.922 -33.372 1.00 56.56 70 ALA A O 1
ATOM 520 N N . GLY A 1 71 ? 20.157 22.157 -33.477 1.00 66.50 71 GLY A N 1
ATOM 521 C CA . GLY A 1 71 ? 21.435 22.351 -32.774 1.00 66.50 71 GLY A CA 1
ATOM 522 C C . GLY A 1 71 ? 21.420 21.862 -31.313 1.00 66.50 71 GLY A C 1
ATOM 523 O O . GLY A 1 71 ? 22.263 21.044 -30.931 1.00 66.50 71 GLY A O 1
ATOM 524 N N . PRO A 1 72 ? 20.462 22.312 -30.482 1.00 70.12 72 PRO A N 1
ATOM 525 C CA . PRO A 1 72 ? 20.259 21.813 -29.123 1.00 70.12 72 PRO A CA 1
ATOM 526 C C . PRO A 1 72 ? 19.919 20.317 -29.069 1.00 70.12 72 PRO A C 1
ATOM 528 O O . PRO A 1 72 ? 20.477 19.605 -28.235 1.00 70.12 72 PRO A O 1
ATOM 531 N N . LEU A 1 73 ? 19.071 19.816 -29.978 1.00 68.88 73 LEU A N 1
ATOM 532 C CA . LEU A 1 73 ? 18.718 18.393 -30.051 1.00 68.88 73 LEU A CA 1
ATOM 533 C C . LEU A 1 73 ? 19.920 17.524 -30.439 1.00 68.88 73 LEU A C 1
ATOM 535 O O . LEU A 1 73 ? 20.134 16.478 -29.830 1.00 68.88 73 LEU A O 1
ATOM 539 N N . TRP A 1 74 ? 20.758 17.972 -31.377 1.00 70.25 74 TRP A N 1
ATOM 540 C CA . TRP A 1 74 ? 21.999 17.285 -31.734 1.00 70.25 74 TRP A CA 1
ATOM 541 C C . TRP A 1 74 ? 22.963 17.219 -30.545 1.00 70.25 74 TRP A C 1
ATOM 543 O O . TRP A 1 74 ? 23.429 16.136 -30.181 1.00 70.25 74 TRP A O 1
ATOM 553 N N . ARG A 1 75 ? 23.194 18.348 -29.860 1.00 73.19 75 ARG A N 1
ATOM 554 C CA . ARG A 1 75 ? 24.016 18.390 -28.636 1.00 73.19 75 ARG A CA 1
ATOM 555 C C . ARG A 1 75 ? 23.466 17.463 -27.551 1.00 73.19 75 ARG A C 1
ATOM 557 O O . ARG A 1 75 ? 24.244 16.743 -26.929 1.00 73.19 75 ARG A O 1
ATOM 564 N N . ALA A 1 76 ? 22.146 17.420 -27.372 1.00 70.94 76 ALA A N 1
ATOM 565 C CA . ALA A 1 76 ? 21.491 16.500 -26.449 1.00 70.94 76 ALA A CA 1
ATOM 566 C C . ALA A 1 76 ? 21.697 15.033 -26.860 1.00 70.94 76 ALA A C 1
ATOM 568 O O . ALA A 1 76 ? 22.050 14.211 -26.019 1.00 70.94 76 ALA A O 1
ATOM 569 N N . THR A 1 77 ? 21.564 14.689 -28.144 1.00 72.81 77 THR A N 1
ATOM 570 C CA . THR A 1 77 ? 21.798 13.313 -28.616 1.00 72.81 77 THR A CA 1
ATOM 571 C C . THR A 1 77 ? 23.247 12.863 -28.435 1.00 72.81 77 THR A C 1
ATOM 573 O O . THR A 1 77 ? 23.477 11.756 -27.950 1.00 72.81 77 THR A O 1
ATOM 576 N N . VAL A 1 78 ? 24.227 13.725 -28.732 1.00 76.56 78 VAL A N 1
ATOM 577 C CA . VAL A 1 78 ? 25.656 13.445 -28.506 1.00 76.56 78 VAL A CA 1
ATOM 578 C C . VAL A 1 78 ? 25.948 13.290 -27.012 1.00 76.56 78 VAL A C 1
ATOM 580 O O . VAL A 1 78 ? 26.655 12.367 -26.605 1.00 76.56 78 VAL A O 1
ATOM 583 N N . PHE A 1 79 ? 25.363 14.147 -26.173 1.00 80.69 79 PHE A N 1
ATOM 584 C CA . PHE A 1 79 ? 25.493 14.056 -24.721 1.00 80.69 79 PHE A CA 1
ATOM 585 C C . PHE A 1 79 ? 24.925 12.740 -24.170 1.00 80.69 79 PHE A C 1
ATOM 587 O O . PHE A 1 79 ? 25.607 12.061 -23.398 1.00 80.69 79 PHE A O 1
ATOM 594 N N . VAL A 1 80 ? 23.721 12.351 -24.606 1.00 78.94 80 VAL A N 1
ATOM 595 C CA . VAL A 1 80 ? 23.058 11.098 -24.213 1.00 78.94 80 VAL A CA 1
ATOM 596 C C . VAL A 1 80 ? 23.861 9.881 -24.665 1.00 78.94 80 VAL A C 1
ATOM 598 O O . VAL A 1 80 ? 24.021 8.939 -23.893 1.00 78.94 80 VAL A O 1
ATOM 601 N N . GLN A 1 81 ? 24.413 9.897 -25.881 1.00 76.12 81 GLN A N 1
ATOM 602 C CA . GLN A 1 81 ? 25.262 8.806 -26.364 1.00 76.12 81 GLN A CA 1
ATOM 603 C C . GLN A 1 81 ? 26.546 8.669 -25.540 1.00 76.12 81 GLN A C 1
ATOM 605 O O . GLN A 1 81 ? 26.914 7.553 -25.170 1.00 76.12 81 GLN A O 1
ATOM 610 N N . ARG A 1 82 ? 27.191 9.791 -25.199 1.00 83.44 82 ARG A N 1
ATOM 611 C CA . ARG A 1 82 ? 28.435 9.813 -24.416 1.00 83.44 82 ARG A CA 1
ATOM 612 C C . ARG A 1 82 ? 28.235 9.388 -22.958 1.00 83.44 82 ARG A C 1
ATOM 614 O O . ARG A 1 82 ? 29.093 8.705 -22.412 1.00 83.44 82 ARG A O 1
ATOM 621 N N . HIS A 1 83 ? 27.108 9.748 -22.341 1.00 86.38 83 HIS A N 1
ATOM 622 C CA . HIS A 1 83 ? 26.851 9.526 -20.909 1.00 86.38 83 HIS A CA 1
ATOM 623 C C . HIS A 1 83 ? 25.742 8.503 -20.627 1.00 86.38 83 HIS A C 1
ATOM 625 O O . HIS A 1 83 ? 25.172 8.503 -19.538 1.00 86.38 83 HIS A O 1
ATOM 631 N N . ARG A 1 84 ? 25.435 7.605 -21.573 1.00 84.25 84 ARG A N 1
ATOM 632 C CA . ARG A 1 84 ? 24.301 6.660 -21.484 1.00 84.25 84 ARG A CA 1
ATOM 633 C C . ARG A 1 84 ? 24.228 5.883 -20.163 1.00 84.25 84 ARG A C 1
ATOM 635 O O . ARG A 1 84 ? 23.155 5.766 -19.583 1.00 84.25 84 ARG A O 1
ATOM 642 N N . THR A 1 85 ? 25.365 5.388 -19.672 1.00 87.38 85 THR A N 1
ATOM 643 C CA . THR A 1 85 ? 25.429 4.606 -18.430 1.00 87.38 85 THR A CA 1
ATOM 644 C C . THR A 1 85 ? 25.213 5.499 -17.213 1.00 87.38 85 THR A C 1
ATOM 646 O O . THR A 1 85 ? 24.447 5.140 -16.327 1.00 87.38 85 THR A O 1
ATOM 649 N N . GLY A 1 86 ? 25.820 6.691 -17.195 1.00 89.62 86 GLY A N 1
ATOM 650 C CA . GLY A 1 86 ? 25.619 7.668 -16.124 1.00 89.62 86 GLY A CA 1
ATOM 651 C C . GLY A 1 86 ? 24.169 8.147 -16.042 1.00 89.62 86 GLY A C 1
ATOM 652 O O . GLY A 1 86 ? 23.613 8.229 -14.953 1.00 89.62 86 GLY A O 1
ATOM 653 N N . LEU A 1 87 ? 23.522 8.373 -17.190 1.00 90.31 87 LEU A N 1
ATOM 654 C CA . LEU A 1 87 ? 22.101 8.721 -17.259 1.00 90.31 87 LEU A CA 1
ATOM 655 C C . LEU A 1 87 ? 21.204 7.589 -16.760 1.00 90.31 87 LEU A C 1
ATOM 657 O O . LEU A 1 87 ? 20.250 7.858 -16.034 1.00 90.31 87 LEU A O 1
ATOM 661 N N . LEU A 1 88 ? 21.506 6.336 -17.112 1.00 91.56 88 LEU A N 1
ATOM 662 C CA . LEU A 1 88 ? 20.753 5.186 -16.617 1.00 91.56 88 LEU A CA 1
ATOM 663 C C . LEU A 1 88 ? 20.888 5.049 -15.099 1.00 91.56 88 LEU A C 1
ATOM 665 O O . LEU A 1 88 ? 19.878 4.962 -14.409 1.00 91.56 88 LEU A O 1
ATOM 669 N N . VAL A 1 89 ? 22.117 5.077 -14.578 1.00 94.12 89 VAL A N 1
ATOM 670 C CA . VAL A 1 89 ? 22.382 4.985 -13.135 1.00 94.12 89 VAL A CA 1
ATOM 671 C C . VAL A 1 89 ? 21.706 6.135 -12.392 1.00 94.12 89 VAL A C 1
ATOM 673 O O . VAL A 1 89 ? 20.994 5.890 -11.422 1.00 94.12 89 VAL A O 1
ATOM 676 N N . GLY A 1 90 ? 21.848 7.368 -12.884 1.00 95.25 90 GLY A N 1
ATOM 677 C CA . GLY A 1 90 ? 21.183 8.539 -12.315 1.00 95.25 90 GLY A CA 1
ATOM 678 C C . GLY A 1 90 ? 19.657 8.426 -12.344 1.00 95.25 90 GLY A C 1
ATOM 679 O O . GLY A 1 90 ? 19.003 8.760 -11.362 1.00 95.25 90 GLY A O 1
ATOM 680 N N . SER A 1 91 ? 19.082 7.884 -13.422 1.00 93.56 91 SER A N 1
ATOM 681 C CA . SER A 1 91 ? 17.634 7.660 -13.531 1.00 93.56 91 SER A CA 1
ATOM 682 C C . SER A 1 91 ? 17.148 6.575 -12.569 1.00 93.56 91 SER A C 1
ATOM 684 O O . SER A 1 91 ? 16.138 6.767 -11.901 1.00 93.56 91 SER A O 1
ATOM 686 N N . CYS A 1 92 ? 17.868 5.456 -12.448 1.00 95.25 92 CYS A N 1
ATOM 687 C CA . CYS A 1 92 ? 17.538 4.395 -11.497 1.00 95.25 92 CYS A CA 1
ATOM 688 C C . CYS A 1 92 ? 17.631 4.889 -10.048 1.00 95.25 92 CYS A C 1
ATOM 690 O O . CYS A 1 92 ? 16.702 4.673 -9.269 1.00 95.25 92 CYS A O 1
ATOM 692 N N . ALA A 1 93 ? 18.711 5.594 -9.701 1.00 95.38 93 ALA A N 1
ATOM 693 C CA . ALA A 1 93 ? 18.880 6.201 -8.384 1.00 95.38 93 ALA A CA 1
ATOM 694 C C . ALA A 1 93 ? 17.779 7.234 -8.099 1.00 95.38 93 ALA A C 1
ATOM 696 O O . ALA A 1 93 ? 17.204 7.232 -7.015 1.00 95.38 93 ALA A O 1
ATOM 697 N N . GLY A 1 94 ? 17.430 8.063 -9.088 1.00 94.88 94 GLY A N 1
ATOM 698 C CA . GLY A 1 94 ? 16.346 9.037 -8.990 1.00 94.88 94 GLY A CA 1
ATOM 699 C C . GLY A 1 94 ? 14.972 8.395 -8.793 1.00 94.88 94 GLY A C 1
ATOM 700 O O . GLY A 1 94 ? 14.220 8.836 -7.930 1.00 94.88 94 GLY A O 1
ATOM 701 N N . LEU A 1 95 ? 14.646 7.331 -9.536 1.00 93.38 95 LEU A N 1
ATOM 702 C CA . LEU A 1 95 ? 13.385 6.594 -9.384 1.00 93.38 95 LEU A CA 1
ATOM 703 C C . LEU A 1 95 ? 13.271 5.935 -8.007 1.00 93.38 95 LEU A C 1
ATOM 705 O O . LEU A 1 95 ? 12.237 6.065 -7.354 1.00 93.38 95 LEU A O 1
ATOM 709 N N . PHE A 1 96 ? 14.336 5.266 -7.560 1.00 93.94 96 PHE A N 1
ATOM 710 C CA . PHE A 1 96 ? 14.385 4.655 -6.234 1.00 93.94 96 PHE A CA 1
ATOM 711 C C . PHE A 1 96 ? 14.247 5.716 -5.135 1.00 93.94 96 PHE A C 1
ATOM 713 O O . PHE A 1 96 ? 13.373 5.616 -4.275 1.00 93.94 96 PHE A O 1
ATOM 720 N N . GLY A 1 97 ? 15.061 6.773 -5.217 1.00 92.56 97 GLY A N 1
ATOM 721 C CA . GLY A 1 97 ? 15.057 7.898 -4.286 1.00 92.56 97 GLY A CA 1
ATOM 722 C C . GLY A 1 97 ? 13.695 8.584 -4.202 1.00 92.56 97 GLY A C 1
ATOM 723 O O . GLY A 1 97 ? 13.198 8.829 -3.108 1.00 92.56 97 GLY A O 1
ATOM 724 N N . ALA A 1 98 ? 13.046 8.832 -5.342 1.00 90.12 98 ALA A N 1
ATOM 725 C CA . ALA A 1 98 ? 11.720 9.441 -5.379 1.00 90.12 98 ALA A CA 1
ATOM 726 C C . ALA A 1 98 ? 10.674 8.567 -4.667 1.00 90.12 98 ALA A C 1
ATOM 728 O O . ALA A 1 98 ? 9.891 9.086 -3.871 1.00 90.12 98 ALA A O 1
ATOM 729 N N . GLN A 1 99 ? 10.686 7.249 -4.889 1.00 88.75 99 GLN A N 1
ATOM 730 C CA . GLN A 1 99 ? 9.722 6.331 -4.271 1.00 88.75 99 GLN A CA 1
ATOM 731 C C . GLN A 1 99 ? 9.942 6.146 -2.768 1.00 88.75 99 GLN A C 1
ATOM 733 O O . GLN A 1 99 ? 8.970 6.018 -2.032 1.00 88.75 99 GLN A O 1
ATOM 738 N N . ILE A 1 100 ? 11.191 6.160 -2.303 1.00 91.19 100 ILE A N 1
ATOM 739 C CA . ILE A 1 100 ? 11.519 5.961 -0.885 1.00 91.19 100 ILE A CA 1
ATOM 740 C C . ILE A 1 100 ? 11.559 7.274 -0.085 1.00 91.19 100 ILE A C 1
ATOM 742 O O . ILE A 1 100 ? 11.613 7.241 1.139 1.00 91.19 100 ILE A O 1
ATOM 746 N N . SER A 1 101 ? 11.513 8.431 -0.752 1.00 88.44 101 SER A N 1
ATOM 747 C CA . SER A 1 101 ? 11.721 9.751 -0.134 1.00 88.44 101 SER A CA 1
ATOM 748 C C . SER A 1 101 ? 10.836 10.015 1.091 1.00 88.44 101 SER A C 1
ATOM 750 O O . SER A 1 101 ? 11.350 10.393 2.140 1.00 88.44 101 SER A O 1
ATOM 752 N N . TYR A 1 102 ? 9.534 9.734 1.005 1.00 83.81 102 TYR A N 1
ATOM 753 C CA . TYR A 1 102 ? 8.590 9.915 2.118 1.00 83.81 102 TYR A CA 1
ATOM 754 C C . TYR A 1 102 ? 8.773 8.906 3.265 1.00 83.81 102 TYR A C 1
ATOM 756 O O . TYR A 1 102 ? 8.236 9.100 4.350 1.00 83.81 102 TYR A O 1
ATOM 764 N N . HIS A 1 103 ? 9.516 7.821 3.033 1.00 87.38 103 HIS A N 1
ATOM 765 C CA . HIS A 1 103 ? 9.921 6.871 4.066 1.00 87.38 103 HIS A CA 1
ATOM 766 C C . HIS A 1 103 ? 11.297 7.198 4.661 1.00 87.38 103 HIS A C 1
ATOM 768 O O . HIS A 1 103 ? 11.580 6.783 5.775 1.00 87.38 103 HIS A O 1
ATOM 774 N N . LEU A 1 104 ? 12.163 7.926 3.952 1.00 87.19 104 LEU A N 1
ATOM 775 C CA . LEU A 1 104 ? 13.419 8.423 4.526 1.00 87.19 104 LEU A CA 1
ATOM 776 C C . LEU A 1 104 ? 13.189 9.636 5.430 1.00 87.19 104 LEU A C 1
ATOM 778 O O . LEU A 1 104 ? 13.900 9.804 6.416 1.00 87.19 104 LEU A O 1
ATOM 782 N N . PHE A 1 105 ? 12.182 10.446 5.102 1.00 84.25 105 PHE A N 1
ATOM 783 C CA . PHE A 1 105 ? 11.792 11.637 5.855 1.00 84.25 105 PHE A CA 1
ATOM 784 C C . PHE A 1 105 ? 10.299 11.561 6.218 1.00 84.25 105 PHE A C 1
ATOM 786 O O . PHE A 1 105 ? 9.487 12.290 5.642 1.00 84.25 105 PHE A O 1
ATOM 793 N N . PRO A 1 106 ? 9.906 10.623 7.105 1.00 79.25 106 PRO A N 1
ATOM 794 C CA . PRO A 1 106 ? 8.502 10.443 7.476 1.00 79.25 106 PRO A CA 1
ATOM 795 C C . PRO A 1 106 ? 7.936 11.646 8.256 1.00 79.25 106 PRO A C 1
ATOM 797 O O . PRO A 1 106 ? 6.751 11.966 8.125 1.00 79.25 106 PRO A O 1
ATOM 800 N N . ASP A 1 107 ? 8.787 12.343 9.006 1.00 73.06 107 ASP A N 1
ATOM 801 C CA . ASP A 1 107 ? 8.458 13.509 9.829 1.00 73.06 107 ASP A CA 1
ATOM 802 C C . ASP A 1 107 ? 8.917 14.820 9.144 1.00 73.06 107 ASP A C 1
ATOM 804 O O . ASP A 1 107 ? 10.035 14.843 8.610 1.00 73.06 107 ASP A O 1
ATOM 808 N N . PRO A 1 108 ? 8.107 15.910 9.071 1.00 71.88 108 PRO A N 1
ATOM 809 C CA . PRO A 1 108 ? 6.707 16.111 9.505 1.00 71.88 108 PRO A CA 1
ATOM 810 C C . PRO A 1 108 ? 5.651 15.870 8.420 1.00 71.88 108 PRO A C 1
ATOM 812 O O . PRO A 1 108 ? 4.474 16.184 8.600 1.00 71.88 108 PRO A O 1
ATOM 815 N N . VAL A 1 109 ? 6.036 15.325 7.265 1.00 78.62 109 VAL A N 1
ATOM 816 C CA . VAL A 1 109 ? 5.147 15.229 6.096 1.00 78.62 109 VAL A CA 1
ATOM 817 C C . VAL A 1 109 ? 3.948 14.319 6.363 1.00 78.62 109 VAL A C 1
ATOM 819 O O . VAL A 1 109 ? 2.817 14.673 6.032 1.00 78.62 109 VAL A O 1
ATOM 822 N N . VAL A 1 110 ? 4.171 13.147 6.959 1.00 82.19 110 VAL A N 1
ATOM 823 C CA . VAL A 1 110 ? 3.107 12.153 7.157 1.00 82.19 110 VAL A CA 1
ATOM 824 C C . VAL A 1 110 ? 2.168 12.577 8.278 1.00 82.19 110 VAL A C 1
ATOM 826 O O . VAL A 1 110 ? 0.952 12.502 8.105 1.00 82.19 110 VAL A O 1
ATOM 829 N N . GLN A 1 111 ? 2.707 13.101 9.378 1.00 82.50 111 GLN A N 1
ATOM 830 C CA . GLN A 1 111 ? 1.888 13.691 10.432 1.00 82.50 111 GLN A CA 1
ATOM 831 C C . GLN A 1 111 ? 1.062 14.854 9.877 1.00 82.50 111 GLN A C 1
ATOM 833 O O . GLN A 1 111 ? -0.158 14.834 9.975 1.00 82.50 111 GLN A O 1
ATOM 838 N N . TRP A 1 112 ? 1.671 15.807 9.169 1.00 83.00 112 TRP A N 1
ATOM 839 C CA . TRP A 1 112 ? 0.942 16.933 8.579 1.00 83.00 112 TRP A CA 1
ATOM 840 C C . TRP A 1 112 ? -0.205 16.498 7.648 1.00 83.00 112 TRP A C 1
ATOM 842 O O . TRP A 1 112 ? -1.285 17.088 7.680 1.00 83.00 112 TRP A O 1
ATOM 852 N N . LEU A 1 113 ? -0.005 15.441 6.851 1.00 84.75 113 LEU A N 1
ATOM 853 C CA . LEU A 1 113 ? -1.021 14.925 5.928 1.00 84.75 113 LEU A CA 1
ATOM 854 C C . LEU A 1 113 ? -2.176 14.191 6.618 1.00 84.75 113 LEU A C 1
ATOM 856 O O . LEU A 1 113 ? -3.290 14.213 6.092 1.00 84.75 113 LEU A O 1
ATOM 860 N N . TYR A 1 114 ? -1.919 13.509 7.736 1.00 87.38 114 TYR A N 1
ATOM 861 C CA . TYR A 1 114 ? -2.854 12.538 8.314 1.00 87.38 114 TYR A CA 1
ATOM 862 C C . TYR A 1 114 ? -3.300 12.838 9.743 1.00 87.38 114 TYR A C 1
ATOM 864 O O . TYR A 1 114 ? -4.205 12.155 10.232 1.00 87.38 114 TYR A O 1
ATOM 872 N N . GLN A 1 115 ? -2.695 13.819 10.408 1.00 88.62 115 GLN A N 1
ATOM 873 C CA . GLN A 1 115 ? -2.997 14.201 11.783 1.00 88.62 115 GLN A CA 1
ATOM 874 C C . GLN A 1 115 ? -4.484 14.525 11.940 1.00 88.62 115 GLN A C 1
ATOM 876 O O . GLN A 1 115 ? -5.108 15.154 11.083 1.00 88.62 115 GLN A O 1
ATOM 881 N N . TYR A 1 116 ? -5.071 14.074 13.043 1.00 86.38 116 TYR A N 1
ATOM 8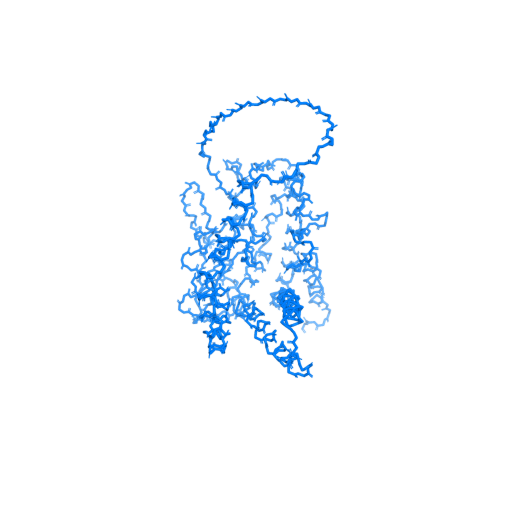82 C CA . TYR A 1 116 ? -6.431 14.427 13.414 1.00 86.38 116 TYR A CA 1
ATOM 883 C C . TYR A 1 116 ? -6.451 15.807 14.075 1.00 86.38 116 TYR A C 1
ATOM 885 O O . TYR A 1 116 ? -5.723 16.035 15.041 1.00 86.38 116 TYR A O 1
ATOM 893 N N . TRP A 1 117 ? -7.293 16.711 13.561 1.00 84.44 117 TRP A N 1
ATOM 894 C CA . TRP A 1 117 ? -7.405 18.099 14.028 1.00 84.44 117 TRP A CA 1
ATOM 895 C C . TRP A 1 117 ? -8.818 18.438 14.528 1.00 84.44 117 TRP A C 1
ATOM 897 O O . TRP A 1 117 ? -9.527 19.224 13.884 1.00 84.44 117 TRP A O 1
ATOM 907 N N . PRO A 1 118 ? -9.292 17.845 15.637 1.00 77.12 118 PRO A N 1
ATOM 908 C CA . PRO A 1 118 ? -10.563 18.248 16.216 1.00 77.12 118 PRO A CA 1
ATOM 909 C C . PRO A 1 118 ? -10.481 19.729 16.605 1.00 77.12 118 PRO A C 1
ATOM 911 O O . PRO A 1 118 ? -9.539 20.165 17.259 1.00 77.12 118 PRO A O 1
ATOM 914 N N . GLN A 1 119 ? -11.464 20.522 16.169 1.00 77.44 119 GLN A N 1
ATOM 915 C CA . GLN A 1 119 ? -11.560 21.953 16.501 1.00 77.44 119 GLN A CA 1
ATOM 916 C C . GLN A 1 119 ? -10.333 22.795 16.076 1.00 77.44 119 GLN A C 1
ATOM 918 O O . GLN A 1 119 ? -10.094 23.866 16.625 1.00 77.44 119 GLN A O 1
ATOM 923 N N . GLY A 1 120 ? -9.570 22.340 15.075 1.00 79.56 120 GLY A N 1
ATOM 924 C CA . GLY A 1 120 ? -8.420 23.079 14.543 1.00 79.56 120 GLY A CA 1
ATOM 925 C C . GLY A 1 120 ? -7.130 22.957 15.361 1.00 79.56 120 GLY A C 1
ATOM 926 O O . GLY A 1 120 ? -6.172 23.659 15.055 1.00 79.56 120 GLY A O 1
ATOM 927 N N . GLN A 1 121 ? -7.081 22.064 16.355 1.00 83.44 121 GLN A N 1
ATOM 928 C CA . GLN A 1 121 ? -5.877 21.737 17.131 1.00 83.44 121 GLN A CA 1
ATOM 929 C C . GLN A 1 121 ? -5.493 20.268 16.927 1.00 83.44 121 GLN A C 1
ATOM 931 O O . GLN A 1 121 ? -6.392 19.448 16.738 1.00 83.44 121 GLN A O 1
ATOM 936 N N . PRO A 1 122 ? -4.197 19.905 16.952 1.00 85.62 122 PRO A N 1
ATOM 937 C CA . PRO A 1 122 ? -3.786 18.528 16.736 1.00 85.62 122 PRO A CA 1
ATOM 938 C C . PRO A 1 122 ? -4.199 17.695 17.951 1.00 85.62 122 PRO A C 1
ATOM 940 O O . PRO A 1 122 ? -3.861 18.021 19.087 1.00 85.62 122 PRO A O 1
ATOM 943 N N . ALA A 1 123 ? -4.951 16.619 17.720 1.00 85.62 123 ALA A N 1
ATOM 944 C CA . ALA A 1 123 ? -5.335 15.712 18.790 1.00 85.62 123 ALA A CA 1
ATOM 945 C C . ALA A 1 123 ? -4.090 15.016 19.363 1.00 85.62 123 ALA A C 1
ATOM 947 O O . ALA A 1 123 ? -3.382 14.352 18.593 1.00 85.62 123 ALA A O 1
ATOM 948 N N . PRO A 1 124 ? -3.840 15.101 20.682 1.00 89.31 124 PRO A N 1
ATOM 949 C CA . PRO A 1 124 ? -2.797 14.300 21.302 1.00 89.31 124 PRO A CA 1
ATOM 950 C C . PRO A 1 124 ? -3.130 12.809 21.171 1.00 89.31 124 PRO A C 1
ATOM 952 O O . PRO A 1 124 ? -4.292 12.421 20.986 1.00 89.31 124 PRO A O 1
ATOM 955 N N . LEU A 1 125 ? -2.103 11.967 21.257 1.00 90.75 125 LEU A N 1
ATOM 956 C CA . LEU A 1 125 ? -2.302 10.531 21.396 1.00 90.75 125 LEU A CA 1
ATOM 957 C C . LEU A 1 125 ? -2.880 10.257 22.789 1.00 90.75 125 LEU A C 1
ATOM 959 O O . LEU A 1 125 ? -2.331 10.722 23.787 1.00 90.75 125 LEU A O 1
ATOM 963 N N . SER A 1 126 ? -4.014 9.558 22.865 1.00 92.00 126 SER A N 1
ATOM 964 C CA . SER A 1 126 ? -4.611 9.242 24.164 1.00 92.00 126 SER A CA 1
ATOM 965 C C . SER A 1 126 ? -3.836 8.116 24.867 1.00 92.00 126 SER A C 1
ATOM 967 O O . SER A 1 126 ? -3.261 7.260 24.184 1.00 92.00 126 SER A O 1
ATOM 969 N N . PRO A 1 127 ? -3.862 8.049 26.212 1.00 94.38 127 PRO A N 1
ATOM 970 C CA . PRO A 1 127 ? -3.188 6.987 26.959 1.00 94.38 127 PRO A CA 1
ATOM 971 C C . PRO A 1 127 ? -3.653 5.578 26.572 1.00 94.38 127 PRO A C 1
ATOM 973 O O . PRO A 1 127 ? -2.880 4.626 26.640 1.00 94.38 127 PRO A O 1
ATOM 976 N N . GLU A 1 128 ? -4.914 5.419 26.163 1.00 93.56 128 GLU A N 1
ATOM 977 C CA . GLU A 1 128 ? -5.451 4.134 25.708 1.00 93.56 128 GLU A CA 1
ATOM 978 C C . GLU A 1 128 ? -4.822 3.695 24.380 1.00 93.56 128 GLU A C 1
ATOM 980 O O . GLU A 1 128 ? -4.416 2.540 24.252 1.00 93.56 128 GLU A O 1
ATOM 985 N N . LEU A 1 129 ? -4.696 4.609 23.407 1.00 94.38 129 LEU A N 1
ATOM 986 C CA . LEU A 1 129 ? -4.051 4.310 22.121 1.00 94.38 129 LEU A CA 1
ATOM 987 C C . LEU A 1 129 ? -2.549 4.082 22.280 1.00 94.38 129 LEU A C 1
ATOM 989 O O . LEU A 1 129 ? -1.984 3.225 21.602 1.00 94.38 129 LEU A O 1
ATOM 993 N N . GLU A 1 130 ? -1.907 4.825 23.180 1.00 96.12 130 GLU A N 1
ATOM 994 C CA . GLU A 1 130 ? -0.494 4.642 23.493 1.00 96.12 130 GLU A CA 1
ATOM 995 C C . GLU A 1 130 ? -0.233 3.257 24.099 1.00 96.12 130 GLU A C 1
ATOM 997 O O . GLU A 1 130 ? 0.646 2.538 23.624 1.00 96.12 130 GLU A O 1
ATOM 1002 N N . ARG A 1 131 ? -1.043 2.832 25.078 1.00 96.94 131 ARG A N 1
ATOM 1003 C CA . ARG A 1 131 ? -0.952 1.486 25.672 1.00 96.94 131 ARG A CA 1
ATOM 1004 C C . ARG A 1 131 ? -1.176 0.387 24.641 1.00 96.94 131 ARG A C 1
ATOM 1006 O O . ARG A 1 131 ? -0.388 -0.552 24.589 1.00 96.94 131 ARG A O 1
ATOM 1013 N N . LEU A 1 132 ? -2.196 0.531 23.795 1.00 97.06 132 LEU A N 1
ATOM 1014 C CA . LEU A 1 132 ? -2.466 -0.404 22.701 1.00 97.06 132 LEU A CA 1
ATOM 1015 C C . LEU A 1 132 ? -1.259 -0.523 21.754 1.00 97.06 132 LEU A C 1
ATOM 1017 O O . LEU A 1 132 ? -0.888 -1.619 21.336 1.00 97.06 132 LEU A O 1
ATOM 1021 N N . PHE A 1 133 ? -0.626 0.600 21.410 1.00 97.44 133 PHE A N 1
ATOM 1022 C CA . PHE A 1 133 ? 0.549 0.599 20.542 1.00 97.44 133 PHE A CA 1
ATOM 1023 C C . PHE A 1 133 ? 1.776 -0.028 21.215 1.00 97.44 133 PHE A C 1
ATOM 1025 O O . PHE A 1 133 ? 2.520 -0.766 20.569 1.00 97.44 133 PHE A O 1
ATOM 1032 N N . GLN A 1 134 ? 1.988 0.233 22.506 1.00 97.12 134 GLN A N 1
ATOM 1033 C CA . GLN A 1 134 ? 3.057 -0.390 23.291 1.00 97.12 134 GLN A CA 1
ATOM 1034 C C . GLN A 1 134 ? 2.867 -1.908 23.400 1.00 97.12 134 GLN A C 1
ATOM 1036 O O . GLN A 1 134 ? 3.823 -2.650 23.195 1.00 97.12 134 GLN A O 1
ATOM 1041 N N . GLU A 1 135 ? 1.643 -2.376 23.644 1.00 97.31 135 GLU A N 1
ATOM 1042 C CA . GLU A 1 135 ? 1.304 -3.803 23.667 1.00 97.31 135 GLU A CA 1
ATOM 1043 C C . GLU A 1 135 ? 1.623 -4.476 22.325 1.00 97.31 135 GLU A C 1
ATOM 1045 O O . GLU A 1 135 ? 2.271 -5.516 22.283 1.00 97.31 135 GLU A O 1
ATOM 1050 N N . VAL A 1 136 ? 1.255 -3.845 21.205 1.00 97.94 136 VAL A N 1
ATOM 1051 C CA . VAL A 1 136 ? 1.578 -4.356 19.864 1.00 97.94 136 VAL A CA 1
ATOM 1052 C C . VAL A 1 136 ? 3.090 -4.437 19.627 1.00 97.94 136 VAL A C 1
ATOM 1054 O O . VAL A 1 136 ? 3.567 -5.411 19.045 1.00 97.94 136 VAL A O 1
ATOM 1057 N N . GLN A 1 137 ? 3.859 -3.433 20.058 1.00 97.00 137 GLN A N 1
ATOM 1058 C CA . GLN A 1 137 ? 5.321 -3.457 19.934 1.00 97.00 137 GLN A CA 1
ATOM 1059 C C . GLN A 1 137 ? 5.952 -4.575 20.776 1.00 97.00 137 GLN A C 1
ATOM 1061 O O . GLN A 1 137 ? 6.898 -5.221 20.319 1.00 97.00 137 GLN A O 1
ATOM 1066 N N . GLN A 1 138 ? 5.410 -4.825 21.972 1.00 96.69 138 GLN A N 1
ATOM 1067 C CA . GLN A 1 138 ? 5.837 -5.916 22.849 1.00 96.69 138 GLN A CA 1
ATOM 1068 C C . GLN A 1 138 ? 5.529 -7.284 22.229 1.00 96.69 138 GLN A C 1
ATOM 1070 O O . GLN A 1 138 ? 6.429 -8.115 22.136 1.00 96.69 138 GLN A O 1
ATOM 1075 N N . ASP A 1 139 ? 4.311 -7.487 21.724 1.00 97.06 139 ASP A N 1
ATOM 1076 C CA . ASP A 1 139 ? 3.887 -8.745 21.096 1.00 97.06 139 ASP A CA 1
ATOM 1077 C C . ASP A 1 139 ? 4.703 -9.095 19.843 1.00 97.06 139 ASP A C 1
ATOM 1079 O O . ASP A 1 139 ? 4.961 -10.265 19.561 1.00 97.06 139 ASP A O 1
ATOM 1083 N N . ILE A 1 140 ? 5.118 -8.082 19.077 1.00 96.25 140 ILE A N 1
ATOM 1084 C CA . ILE A 1 140 ? 5.974 -8.262 17.895 1.00 96.25 140 ILE A CA 1
ATOM 1085 C C . ILE A 1 140 ? 7.435 -8.525 18.286 1.00 96.25 140 ILE A C 1
ATOM 1087 O O . ILE A 1 140 ? 8.174 -9.132 17.507 1.00 96.25 140 ILE A O 1
ATOM 1091 N N . GLY A 1 141 ? 7.860 -8.081 19.471 1.00 95.56 141 GLY A N 1
ATOM 1092 C CA . GLY A 1 141 ? 9.254 -8.134 19.905 1.00 95.56 141 GLY A CA 1
ATOM 1093 C C . GLY A 1 141 ? 10.127 -7.103 19.189 1.00 95.56 141 GLY A C 1
ATOM 1094 O O . GLY A 1 141 ? 11.204 -7.440 18.696 1.00 95.56 141 GLY A O 1
ATOM 1095 N N . VAL A 1 142 ? 9.652 -5.855 19.089 1.00 94.50 142 VAL A N 1
ATOM 1096 C CA . VAL A 1 142 ? 10.410 -4.756 18.469 1.00 94.50 142 VAL A CA 1
ATOM 1097 C C . VAL A 1 142 ? 11.758 -4.557 19.192 1.00 94.50 142 VAL A C 1
ATOM 1099 O O . VAL A 1 142 ? 11.775 -4.404 20.415 1.00 94.50 142 VAL A O 1
ATOM 1102 N N . PRO A 1 143 ? 12.899 -4.537 18.472 1.00 93.19 143 PRO A N 1
ATOM 1103 C CA . PRO A 1 143 ? 14.208 -4.302 19.080 1.00 93.19 143 PRO A CA 1
ATOM 1104 C C . PRO A 1 143 ? 14.318 -2.923 19.746 1.00 93.19 143 PRO A C 1
ATOM 1106 O O . PRO A 1 143 ? 13.859 -1.925 19.204 1.00 93.19 143 PRO A O 1
ATOM 1109 N N . SER A 1 144 ? 15.025 -2.828 20.873 1.00 88.56 144 SER A N 1
ATOM 1110 C CA . SER A 1 144 ? 15.173 -1.576 21.641 1.00 88.56 144 SER A CA 1
ATOM 1111 C C . SER A 1 144 ? 15.877 -0.434 20.896 1.00 88.56 144 SER A C 1
ATOM 1113 O O . SER A 1 144 ? 15.708 0.726 21.256 1.00 88.56 144 SER A O 1
ATOM 1115 N N . GLY A 1 145 ? 16.669 -0.742 19.865 1.00 89.06 145 GLY A N 1
ATOM 1116 C CA . GLY A 1 145 ? 17.336 0.256 19.021 1.00 89.06 145 GLY A CA 1
ATOM 1117 C C . GLY A 1 145 ? 16.457 0.834 17.909 1.00 89.06 145 GLY A C 1
ATOM 1118 O O . GLY A 1 145 ? 16.949 1.621 17.105 1.00 89.06 145 GLY A O 1
ATOM 1119 N N . HIS A 1 146 ? 15.198 0.408 17.809 1.00 94.38 146 HIS A N 1
ATOM 1120 C CA . HIS A 1 146 ? 14.270 0.853 16.779 1.00 94.38 146 HIS A CA 1
ATOM 1121 C C . HIS A 1 146 ? 13.370 1.975 17.305 1.00 94.38 146 HIS A C 1
ATOM 1123 O O . HIS A 1 146 ? 12.793 1.861 18.384 1.00 94.38 146 HIS A O 1
ATOM 1129 N N . HIS A 1 147 ? 13.232 3.052 16.531 1.00 93.44 147 HIS A N 1
ATOM 1130 C CA . HIS A 1 147 ? 12.474 4.235 16.933 1.00 93.44 147 HIS A CA 1
ATOM 1131 C C . HIS A 1 147 ? 11.109 4.303 16.242 1.00 93.44 147 HIS A C 1
ATOM 1133 O O . HIS A 1 147 ? 11.031 4.341 15.008 1.00 93.44 147 HIS A O 1
ATOM 1139 N N . PHE A 1 148 ? 10.048 4.388 17.047 1.00 94.25 148 PHE A N 1
ATOM 1140 C CA . PHE A 1 148 ? 8.671 4.561 16.597 1.00 94.25 148 PHE A CA 1
ATOM 1141 C C . PHE A 1 148 ? 8.026 5.774 17.259 1.00 94.25 148 PHE A C 1
ATOM 1143 O O . PHE A 1 148 ? 8.135 5.961 18.467 1.00 94.25 148 PHE A O 1
ATOM 1150 N N . GLU A 1 149 ? 7.275 6.534 16.474 1.00 93.81 149 GLU A N 1
ATOM 1151 C CA . GLU A 1 149 ? 6.443 7.632 16.949 1.00 93.81 149 GLU A CA 1
ATOM 1152 C C . GLU A 1 149 ? 4.990 7.397 16.530 1.00 93.81 149 GLU A C 1
ATOM 1154 O O . GLU A 1 149 ? 4.694 7.147 15.360 1.00 93.81 149 GLU A O 1
ATOM 1159 N N . ALA A 1 150 ? 4.065 7.462 17.485 1.00 94.81 150 ALA A N 1
ATOM 1160 C CA . ALA A 1 150 ? 2.644 7.287 17.224 1.00 94.81 150 ALA A CA 1
ATOM 1161 C C . ALA A 1 150 ? 1.898 8.620 17.315 1.00 94.81 150 ALA A C 1
ATOM 1163 O O . ALA A 1 150 ? 2.151 9.426 18.206 1.00 94.81 150 ALA A O 1
ATOM 1164 N N . PHE A 1 151 ? 0.938 8.832 16.417 1.00 93.44 151 PHE A N 1
ATOM 1165 C CA . PHE A 1 151 ? 0.087 10.023 16.412 1.00 93.44 151 PHE A CA 1
ATOM 1166 C C . PHE A 1 151 ? -1.362 9.667 16.081 1.00 93.44 151 PHE A C 1
ATOM 1168 O O . PHE A 1 151 ? -1.643 8.639 15.465 1.00 93.44 151 PHE A O 1
ATOM 1175 N N . THR A 1 152 ? -2.307 10.523 16.461 1.00 92.38 152 THR A N 1
ATOM 1176 C CA . THR A 1 152 ? -3.729 10.300 16.173 1.00 92.38 152 THR A CA 1
ATOM 1177 C C . THR A 1 152 ? -4.057 10.721 14.737 1.00 92.38 152 THR A C 1
ATOM 1179 O O . THR A 1 152 ? -3.858 11.878 14.368 1.00 92.38 152 THR A O 1
ATOM 1182 N N . THR A 1 153 ? -4.612 9.817 13.921 1.00 90.56 153 THR A N 1
ATOM 1183 C CA . THR A 1 153 ? -5.034 10.108 12.536 1.00 90.56 153 THR A CA 1
ATOM 1184 C C . THR A 1 153 ? -6.551 10.206 12.377 1.00 90.56 153 THR A C 1
ATOM 1186 O O . THR A 1 153 ? -7.321 9.545 13.076 1.00 90.56 153 THR A O 1
ATOM 1189 N N . PHE A 1 154 ? -6.994 11.031 11.420 1.00 84.75 154 PHE A N 1
ATOM 1190 C CA . PHE A 1 154 ? -8.405 11.156 11.037 1.00 84.75 154 PHE A CA 1
ATOM 1191 C C . PHE A 1 154 ? -8.907 10.001 10.154 1.00 84.75 154 PHE A C 1
ATOM 1193 O O . PHE A 1 154 ? -10.106 9.896 9.888 1.00 84.75 154 PHE A O 1
ATOM 1200 N N . THR A 1 155 ? -7.999 9.174 9.635 1.00 86.19 155 THR A N 1
ATOM 1201 C CA . THR A 1 155 ? -8.338 8.047 8.759 1.00 86.19 155 THR A CA 1
ATOM 1202 C C . THR A 1 155 ? -8.989 6.906 9.549 1.00 86.19 155 THR A C 1
ATOM 1204 O O . THR A 1 155 ? -8.852 6.810 10.764 1.00 86.19 155 THR A O 1
ATOM 1207 N N . PHE A 1 156 ? -9.736 6.030 8.869 1.00 86.56 156 PHE A N 1
ATOM 1208 C CA . PHE A 1 156 ? -10.410 4.882 9.503 1.00 86.56 156 PHE A CA 1
ATOM 1209 C C . PHE A 1 156 ? -9.523 3.642 9.662 1.00 86.56 156 PHE A C 1
ATOM 1211 O O . PHE A 1 156 ? -9.911 2.679 10.313 1.00 86.56 156 PHE A O 1
ATOM 1218 N N . GLN A 1 157 ? -8.349 3.646 9.043 1.00 90.69 157 GLN A N 1
ATOM 1219 C CA . GLN A 1 157 ? -7.389 2.552 9.071 1.00 90.69 157 GLN A CA 1
ATOM 1220 C C . GLN A 1 157 ? -6.025 3.131 9.435 1.00 90.69 157 GLN A C 1
ATOM 1222 O O . GLN A 1 157 ? -5.734 4.242 8.995 1.00 90.69 157 GLN A O 1
ATOM 1227 N N . PRO A 1 158 ? -5.182 2.397 10.176 1.00 93.69 158 PRO A N 1
ATOM 1228 C CA . PRO A 1 158 ? -3.838 2.858 10.475 1.00 93.69 158 PRO A CA 1
ATOM 1229 C C . PRO A 1 158 ? -3.038 3.203 9.216 1.00 93.69 158 PRO A C 1
ATOM 1231 O O . PRO A 1 158 ? -3.215 2.594 8.153 1.00 93.69 158 PRO A O 1
ATOM 1234 N N . VAL A 1 159 ? -2.154 4.187 9.356 1.00 92.12 159 VAL A N 1
ATOM 1235 C CA . VAL A 1 159 ? -1.199 4.604 8.324 1.00 92.12 159 VAL A CA 1
ATOM 1236 C C . VAL A 1 159 ? 0.205 4.566 8.900 1.00 92.12 159 VAL A C 1
ATOM 1238 O O . VAL A 1 159 ? 0.395 4.785 10.092 1.00 92.12 159 VAL A O 1
ATOM 1241 N N . SER A 1 160 ? 1.202 4.303 8.066 1.00 93.25 160 SER A N 1
ATOM 1242 C CA . SER A 1 160 ? 2.586 4.281 8.522 1.00 93.25 160 SER A CA 1
ATOM 1243 C C . SER A 1 160 ? 3.572 4.685 7.440 1.00 93.25 160 SER A C 1
ATOM 1245 O O . SER A 1 160 ? 3.311 4.542 6.239 1.00 93.25 160 SER A O 1
ATOM 1247 N N . ALA A 1 161 ? 4.720 5.189 7.881 1.00 93.50 161 ALA A N 1
ATOM 1248 C CA . ALA A 1 161 ? 5.867 5.457 7.033 1.00 93.50 161 ALA A CA 1
ATOM 1249 C C . ALA A 1 161 ? 7.147 5.501 7.864 1.00 93.50 161 ALA A C 1
ATOM 1251 O O . ALA A 1 161 ? 7.118 5.876 9.030 1.00 93.50 161 ALA A O 1
ATOM 1252 N N . GLY A 1 162 ? 8.277 5.186 7.242 1.00 93.06 162 GLY A N 1
ATOM 1253 C CA . GLY A 1 162 ? 9.580 5.349 7.867 1.00 93.06 162 GLY A CA 1
ATOM 1254 C C . GLY A 1 162 ? 10.393 4.070 7.855 1.00 93.06 162 GLY A C 1
ATOM 1255 O O . GLY A 1 162 ? 9.943 3.038 7.350 1.00 93.06 162 GLY A O 1
ATOM 1256 N N . PHE A 1 163 ? 11.576 4.151 8.451 1.00 94.25 163 PHE A N 1
ATOM 1257 C CA . PHE A 1 163 ? 12.431 3.006 8.715 1.00 94.25 163 PHE A CA 1
ATOM 1258 C C . PHE A 1 163 ? 12.865 3.061 10.177 1.00 94.25 163 PHE A C 1
ATOM 1260 O O . PHE A 1 163 ? 13.707 3.887 10.525 1.00 94.25 163 PHE A O 1
ATOM 1267 N N . PRO A 1 164 ? 12.356 2.164 11.033 1.00 94.44 164 PRO A N 1
ATOM 1268 C CA . PRO A 1 164 ? 12.578 2.255 12.475 1.00 94.44 164 PRO A CA 1
ATOM 1269 C C . PRO A 1 164 ? 14.055 2.077 12.870 1.00 94.44 164 PRO A C 1
ATOM 1271 O O . PRO A 1 164 ? 14.472 2.526 13.930 1.00 94.44 164 PRO A O 1
ATOM 1274 N N . ARG A 1 165 ? 14.863 1.475 11.986 1.00 93.25 165 ARG A N 1
ATOM 1275 C CA . ARG A 1 165 ? 16.322 1.301 12.120 1.00 93.25 165 ARG A CA 1
ATOM 1276 C C . ARG A 1 165 ? 17.147 2.542 11.784 1.00 93.25 165 ARG A C 1
ATOM 1278 O O . ARG A 1 165 ? 18.343 2.560 12.059 1.00 93.25 165 ARG A O 1
ATOM 1285 N N . LEU A 1 166 ? 16.564 3.517 11.089 1.00 92.12 166 LEU A N 1
ATOM 1286 C CA . LEU A 1 166 ? 17.271 4.725 10.673 1.00 92.12 166 LEU A CA 1
ATOM 1287 C C . LEU A 1 166 ? 17.093 5.833 11.718 1.00 92.12 166 LEU A C 1
ATOM 1289 O O . LEU A 1 166 ? 16.104 5.818 12.447 1.00 92.12 166 LEU A O 1
ATOM 1293 N N . PRO A 1 167 ? 17.986 6.840 11.755 1.00 88.38 167 PRO A N 1
ATOM 1294 C CA . PRO A 1 167 ? 17.873 7.954 12.700 1.00 88.38 167 PRO A CA 1
ATOM 1295 C C . PRO A 1 167 ? 16.553 8.733 12.610 1.00 88.38 167 PRO A C 1
ATOM 1297 O O . PRO A 1 167 ? 16.110 9.287 13.605 1.00 88.38 167 PRO A O 1
ATOM 1300 N N . GLY A 1 168 ? 15.920 8.767 11.430 1.00 86.25 168 GLY A N 1
ATOM 1301 C CA . GLY A 1 168 ? 14.601 9.384 11.237 1.00 86.25 168 GLY A CA 1
ATOM 1302 C C . GLY A 1 168 ? 13.425 8.549 11.761 1.00 86.25 168 GLY A C 1
ATOM 1303 O O . GLY A 1 168 ? 12.294 9.022 11.736 1.00 86.25 168 GLY A O 1
ATOM 1304 N N . GLY A 1 169 ? 13.676 7.315 12.210 1.00 92.88 169 GLY A N 1
ATOM 1305 C CA . GLY A 1 169 ? 12.681 6.415 12.780 1.00 92.88 169 GLY A CA 1
ATOM 1306 C C . GLY A 1 169 ? 11.517 6.077 11.847 1.00 92.88 169 GLY A C 1
ATOM 1307 O O . GLY A 1 169 ? 11.598 6.162 10.615 1.00 92.88 169 GLY A O 1
ATOM 1308 N N . ALA A 1 170 ? 10.415 5.651 12.458 1.00 94.19 170 ALA A N 1
ATOM 1309 C CA . ALA A 1 170 ? 9.152 5.410 11.783 1.00 94.19 170 ALA A CA 1
ATOM 1310 C C . ALA A 1 170 ? 7.972 6.031 12.528 1.00 94.19 170 ALA A C 1
ATOM 1312 O O . ALA A 1 170 ? 7.955 6.075 13.753 1.00 94.19 170 ALA A O 1
ATOM 1313 N N . VAL A 1 171 ? 6.966 6.472 11.776 1.00 94.69 171 VAL A N 1
ATOM 1314 C CA . VAL A 1 171 ? 5.735 7.057 12.309 1.00 94.69 171 VAL A CA 1
ATOM 1315 C C . VAL A 1 171 ? 4.538 6.151 12.029 1.00 94.69 171 VAL A C 1
ATOM 1317 O O . VAL A 1 171 ? 4.422 5.567 10.944 1.00 94.69 171 VAL A O 1
ATOM 1320 N N . VAL A 1 172 ? 3.626 6.059 12.995 1.00 95.56 172 VAL A N 1
ATOM 1321 C CA . VAL A 1 172 ? 2.388 5.275 12.913 1.00 95.56 172 VAL A CA 1
ATOM 1322 C C . VAL A 1 172 ? 1.197 6.153 13.296 1.00 95.56 172 VAL A C 1
ATOM 1324 O O . VAL A 1 172 ? 1.058 6.595 14.432 1.00 95.56 172 VAL A O 1
ATOM 1327 N N . GLY A 1 173 ? 0.308 6.397 12.338 1.00 94.44 173 GLY A N 1
ATOM 1328 C CA . GLY A 1 173 ? -0.962 7.074 12.565 1.00 94.44 173 GLY A CA 1
ATOM 1329 C C . GLY A 1 173 ? -2.020 6.087 13.051 1.00 94.44 173 GLY A C 1
ATOM 1330 O O . GLY A 1 173 ? -2.401 5.180 12.309 1.00 94.44 173 GLY A O 1
ATOM 1331 N N . ILE A 1 174 ? -2.522 6.289 14.267 1.00 95.44 174 ILE A N 1
ATOM 1332 C CA . ILE A 1 174 ? -3.546 5.464 14.920 1.00 95.44 174 ILE A CA 1
ATOM 1333 C C . ILE A 1 174 ? -4.921 6.137 14.781 1.00 95.44 174 ILE A C 1
ATOM 1335 O O . ILE A 1 174 ? -5.072 7.296 15.178 1.00 95.44 174 ILE A O 1
ATOM 1339 N N . PRO A 1 175 ? -5.930 5.472 14.187 1.00 92.50 175 PRO A N 1
ATOM 1340 C CA . PRO A 1 175 ? -7.246 6.065 13.968 1.00 92.50 175 PRO A CA 1
ATOM 1341 C C . PRO A 1 175 ? -7.908 6.559 15.252 1.00 92.50 175 PRO A C 1
ATOM 1343 O O . PRO A 1 175 ? -8.094 5.794 16.195 1.00 92.50 175 PRO A O 1
ATOM 1346 N N . ALA A 1 176 ? -8.406 7.798 15.244 1.00 88.75 176 ALA A N 1
ATOM 1347 C CA . ALA A 1 176 ? -9.216 8.333 16.346 1.00 88.75 176 ALA A CA 1
ATOM 1348 C C . ALA A 1 176 ? -10.484 7.495 16.627 1.00 88.75 176 ALA A C 1
ATOM 1350 O O . ALA A 1 176 ? -11.038 7.535 17.724 1.00 88.75 176 ALA A O 1
ATOM 1351 N N . SER A 1 177 ? -10.945 6.719 15.638 1.00 87.06 177 SER A N 1
ATOM 1352 C CA . SER A 1 177 ? -12.087 5.805 15.768 1.00 87.06 177 SER A CA 1
ATOM 1353 C C . SER A 1 177 ? -11.848 4.648 16.746 1.00 87.06 177 SER A C 1
ATOM 1355 O O . SER A 1 177 ? -12.817 4.115 17.283 1.00 87.06 177 SER A O 1
ATOM 1357 N N . PHE A 1 178 ? -10.591 4.299 17.045 1.00 90.75 178 PHE A N 1
ATOM 1358 C CA . PHE A 1 178 ? -10.261 3.200 17.963 1.00 90.75 178 PHE A CA 1
ATOM 1359 C C . PHE A 1 178 ? -10.662 3.506 19.413 1.00 90.75 178 PHE A C 1
ATOM 1361 O O . PHE A 1 178 ? -10.920 2.588 20.186 1.00 90.75 178 PHE A O 1
ATOM 1368 N N . LEU A 1 179 ? -10.824 4.788 19.758 1.00 82.06 179 LEU A N 1
ATOM 1369 C CA . LEU A 1 179 ? -11.272 5.234 21.079 1.00 82.06 179 LEU A CA 1
ATOM 1370 C C . LEU A 1 179 ? -12.764 4.996 21.356 1.00 82.06 179 LEU A C 1
ATOM 1372 O O . LEU A 1 179 ? -13.247 5.341 22.430 1.00 82.06 179 LEU A O 1
ATOM 1376 N N . GLY A 1 180 ? -13.525 4.462 20.396 1.00 63.47 180 GLY A N 1
ATOM 1377 C CA . GLY A 1 180 ? -14.914 4.034 20.602 1.00 63.47 180 GLY A CA 1
ATOM 1378 C C . GLY A 1 180 ? -15.936 5.144 20.904 1.00 63.47 180 GLY A C 1
ATOM 1379 O O . GLY A 1 180 ? -17.114 4.835 21.048 1.00 63.47 180 GLY A O 1
ATOM 1380 N N . GLY A 1 181 ? -15.526 6.419 20.972 1.00 58.62 181 GLY A N 1
ATOM 1381 C CA . GLY A 1 181 ? -16.370 7.527 21.455 1.00 58.62 181 GLY A CA 1
ATOM 1382 C C . GLY A 1 181 ? -16.270 8.883 20.723 1.00 58.62 181 GLY A C 1
ATOM 1383 O O . GLY A 1 181 ? -17.313 9.502 20.507 1.00 58.62 181 GLY A O 1
ATOM 1384 N N . PRO A 1 182 ? -15.095 9.393 20.291 1.00 50.31 182 PRO A N 1
ATOM 1385 C CA . PRO A 1 182 ? -14.990 10.797 19.847 1.00 50.31 182 PRO A CA 1
ATOM 1386 C C . PRO A 1 182 ? -15.423 11.098 18.402 1.00 50.31 182 PRO A C 1
ATOM 1388 O O . PRO A 1 182 ? -15.756 12.238 18.100 1.00 50.31 182 PRO A O 1
ATOM 1391 N N . VAL A 1 183 ? -15.423 10.113 17.494 1.00 52.03 183 VAL A N 1
ATOM 1392 C CA . VAL A 1 183 ? -15.767 10.324 16.063 1.00 52.03 183 VAL A CA 1
ATOM 1393 C C . VAL A 1 183 ? -17.274 10.157 15.800 1.00 52.03 183 VAL A C 1
ATOM 1395 O O . VAL A 1 183 ? -17.791 10.552 14.756 1.00 52.03 183 VAL A O 1
ATOM 1398 N N . THR A 1 184 ? -17.992 9.576 16.762 1.00 49.97 184 THR A N 1
ATOM 1399 C CA . THR A 1 184 ? -19.407 9.188 16.661 1.00 49.97 184 THR A CA 1
ATOM 1400 C C . THR A 1 184 ? -20.316 9.986 17.592 1.00 49.97 184 THR A C 1
ATOM 1402 O O . THR A 1 184 ? -21.534 9.815 17.532 1.00 49.97 184 THR A O 1
ATOM 1405 N N . ASN A 1 185 ? -19.747 10.855 18.438 1.00 50.59 185 ASN A N 1
ATOM 1406 C CA . ASN A 1 185 ? -20.521 11.809 19.223 1.00 50.59 185 ASN A CA 1
ATOM 1407 C C . ASN A 1 185 ? -21.114 12.869 18.287 1.00 50.59 185 ASN A C 1
ATOM 1409 O O . ASN A 1 185 ? -20.426 13.477 17.469 1.00 50.59 185 ASN A O 1
ATOM 1413 N N . THR A 1 186 ? -22.428 13.037 18.386 1.00 50.06 186 THR A N 1
ATOM 1414 C CA . THR A 1 186 ? -23.325 13.678 17.412 1.00 50.06 186 THR A CA 1
ATOM 1415 C C . THR A 1 186 ? -23.076 15.161 17.128 1.00 50.06 186 THR A C 1
ATOM 1417 O O . THR A 1 186 ? -23.718 15.706 16.230 1.00 50.06 186 THR A O 1
ATOM 1420 N N . ASP A 1 187 ? -22.147 15.804 17.834 1.00 51.28 187 ASP A N 1
ATOM 1421 C CA . ASP A 1 187 ? -21.958 17.257 17.788 1.00 51.28 187 ASP A CA 1
ATOM 1422 C C . ASP A 1 187 ? -20.974 17.714 16.701 1.00 51.28 187 ASP A C 1
ATOM 1424 O O . ASP A 1 187 ? -20.976 18.885 16.318 1.00 51.28 187 ASP A O 1
ATOM 1428 N N . GLN A 1 188 ? -20.162 16.804 16.143 1.00 58.25 188 GLN A N 1
ATOM 1429 C CA . GLN A 1 188 ? -19.265 17.114 15.025 1.00 58.25 188 GLN A CA 1
ATOM 1430 C C . GLN A 1 188 ? -19.675 16.359 13.750 1.00 58.25 188 GLN A C 1
ATOM 1432 O O . GLN A 1 188 ? -19.624 15.127 13.708 1.00 58.25 188 GLN A O 1
ATOM 1437 N N . PRO A 1 189 ? -20.078 17.067 12.675 1.00 63.34 189 PRO A N 1
ATOM 1438 C CA . PRO A 1 189 ? -20.477 16.417 11.438 1.00 63.34 189 PRO A CA 1
ATOM 1439 C C . PRO A 1 189 ? -19.253 15.803 10.752 1.00 63.34 189 PRO A C 1
ATOM 1441 O O . PRO A 1 189 ? -18.393 16.517 10.234 1.00 63.34 189 PRO A O 1
ATOM 1444 N N . VAL A 1 190 ? -19.194 14.472 10.696 1.00 71.00 190 VAL A N 1
ATOM 1445 C CA . VAL A 1 190 ? -18.195 13.769 9.886 1.00 71.00 190 VAL A CA 1
ATOM 1446 C C . VAL A 1 190 ? -18.561 13.919 8.415 1.00 71.00 190 VAL A C 1
ATOM 1448 O O . VAL A 1 190 ? -19.671 13.586 7.995 1.00 71.00 190 VAL A O 1
ATOM 1451 N N . VAL A 1 191 ? -17.628 14.456 7.629 1.00 71.62 191 VAL A N 1
ATOM 1452 C CA . VAL A 1 191 ? -17.813 14.707 6.199 1.00 71.62 191 VAL A CA 1
ATOM 1453 C C . VAL A 1 191 ? -16.987 13.710 5.403 1.00 71.62 191 VA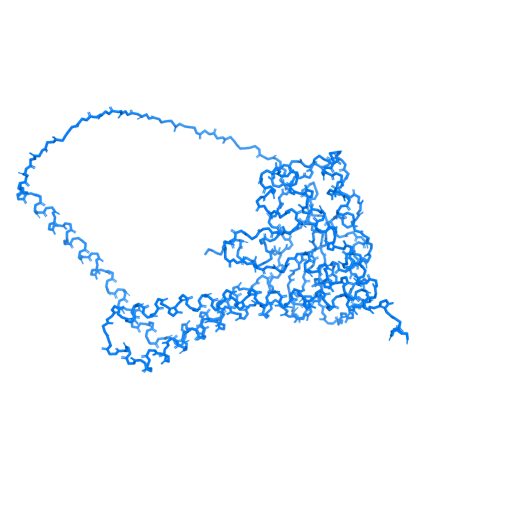L A C 1
ATOM 1455 O O . VAL A 1 191 ? -15.759 13.740 5.424 1.00 71.62 191 VAL A O 1
ATOM 1458 N N . VAL A 1 192 ? -17.665 12.862 4.636 1.00 73.00 192 VAL A N 1
ATOM 1459 C CA . VAL A 1 192 ? -17.031 11.934 3.700 1.00 73.00 192 VAL A CA 1
ATOM 1460 C C . VAL A 1 192 ? -17.297 12.417 2.283 1.00 73.00 192 VAL A C 1
ATOM 1462 O O . VAL A 1 192 ? -18.443 12.559 1.870 1.00 73.00 192 VAL A O 1
ATOM 1465 N N . HIS A 1 193 ? -16.240 12.705 1.518 1.00 66.50 193 HIS A N 1
ATOM 1466 C CA . HIS A 1 193 ? -16.351 13.210 0.140 1.00 66.50 193 HIS A CA 1
ATOM 1467 C C . HIS A 1 193 ? -17.294 14.422 -0.046 1.00 66.50 193 HIS A C 1
ATOM 1469 O O . HIS A 1 193 ? -17.947 14.554 -1.084 1.00 66.50 193 HIS A O 1
ATOM 1475 N N . GLY A 1 194 ? -17.341 15.322 0.940 1.00 69.38 194 GLY A N 1
ATOM 1476 C CA . GLY A 1 194 ? -18.205 16.509 0.923 1.00 69.38 194 GLY A CA 1
ATOM 1477 C C . GLY A 1 194 ? -19.648 16.247 1.365 1.00 69.38 194 GLY A C 1
ATOM 1478 O O . GLY A 1 194 ? -20.442 17.181 1.409 1.0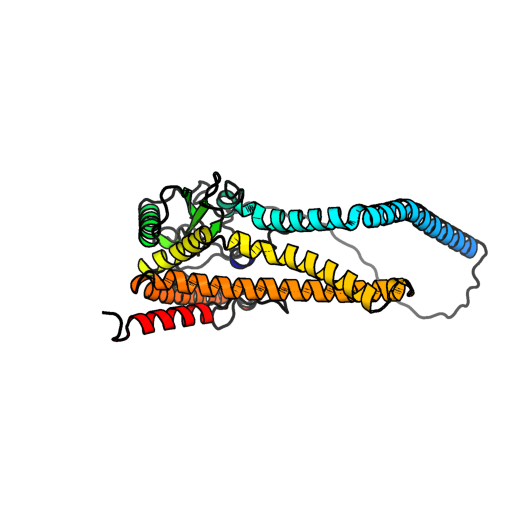0 69.38 194 GLY A O 1
ATOM 1479 N N . GLN A 1 195 ? -19.993 15.007 1.722 1.00 73.00 195 GLN A N 1
ATOM 1480 C CA . GLN A 1 195 ? -21.300 14.643 2.259 1.00 73.00 195 GLN A CA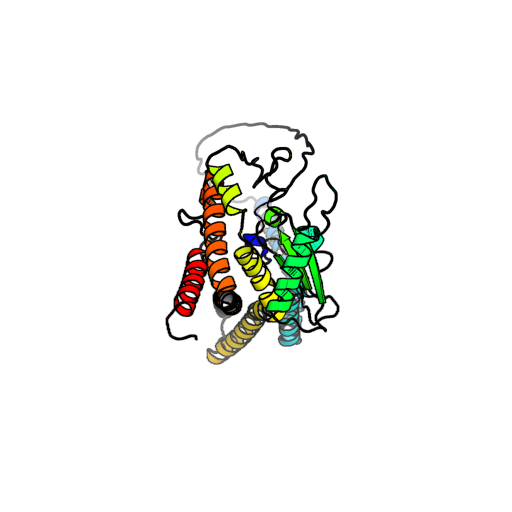 1
ATOM 1481 C C . GLN A 1 195 ? -21.210 14.417 3.765 1.00 73.00 195 GLN A C 1
ATOM 1483 O O . GLN A 1 195 ? -20.360 13.666 4.243 1.00 73.00 195 GLN A O 1
ATOM 1488 N N . ARG A 1 196 ? -22.089 15.080 4.520 1.00 79.38 196 ARG A N 1
ATOM 1489 C CA . ARG A 1 196 ? -22.227 14.848 5.960 1.00 79.38 196 ARG A CA 1
ATOM 1490 C C . ARG A 1 196 ? -22.840 13.471 6.185 1.00 79.38 196 ARG A C 1
ATOM 1492 O O . ARG A 1 196 ? -23.852 13.141 5.571 1.00 79.38 196 ARG A O 1
ATOM 1499 N N . VAL A 1 197 ? -22.227 12.683 7.058 1.00 81.06 197 VAL A N 1
ATOM 1500 C CA . VAL A 1 197 ? -22.755 11.380 7.456 1.00 81.06 197 VAL A CA 1
ATOM 1501 C C . VAL A 1 197 ? -23.874 11.599 8.466 1.00 81.06 197 VAL A C 1
ATOM 1503 O O . VAL A 1 197 ? -23.647 12.133 9.549 1.00 81.06 197 VAL A O 1
ATOM 1506 N N . ASP A 1 198 ? -25.081 11.162 8.120 1.00 83.94 198 ASP A N 1
ATOM 1507 C CA . ASP A 1 198 ? -26.160 11.027 9.092 1.00 83.94 198 ASP A CA 1
ATOM 1508 C C . ASP A 1 198 ? -25.991 9.713 9.865 1.00 83.94 198 ASP A C 1
ATOM 1510 O O . ASP A 1 198 ? -26.334 8.635 9.370 1.00 83.94 198 ASP A O 1
ATOM 1514 N N . TRP A 1 199 ? -25.480 9.814 11.092 1.00 83.69 199 TRP A N 1
ATOM 1515 C CA . TRP A 1 199 ? -25.257 8.686 12.000 1.00 83.69 199 TRP A CA 1
ATOM 1516 C C . TRP A 1 199 ? -26.537 7.970 12.456 1.00 83.69 199 TRP A C 1
ATOM 1518 O O . TRP A 1 199 ? -26.446 6.857 12.981 1.00 83.69 199 TRP A O 1
ATOM 1528 N N . ARG A 1 200 ? -27.716 8.581 12.274 1.00 85.12 200 ARG A N 1
ATOM 1529 C CA . ARG A 1 200 ? -29.017 7.976 12.605 1.00 85.12 200 ARG A CA 1
ATOM 1530 C C . ARG A 1 200 ? -29.591 7.171 11.443 1.00 85.12 200 ARG A C 1
ATOM 1532 O O . ARG A 1 200 ? -30.413 6.286 11.663 1.00 85.12 200 ARG A O 1
ATOM 1539 N N . SER A 1 201 ? -29.135 7.428 10.219 1.00 88.69 201 SER A N 1
ATOM 1540 C CA . SER A 1 201 ? -29.541 6.647 9.052 1.00 88.69 201 SER A CA 1
ATOM 1541 C C . SER A 1 201 ? -29.098 5.175 9.169 1.00 88.69 201 SER A C 1
ATOM 1543 O O . SER A 1 201 ? -28.085 4.881 9.817 1.00 88.69 201 SER A O 1
ATOM 1545 N N . PRO A 1 202 ? -29.779 4.225 8.494 1.00 90.75 202 PRO A N 1
ATOM 1546 C CA . PRO A 1 202 ? -29.355 2.823 8.479 1.00 90.75 202 PRO A CA 1
ATOM 1547 C C . PRO A 1 202 ? -27.918 2.635 7.972 1.00 90.75 202 PRO A C 1
ATOM 1549 O O . PRO A 1 202 ? -27.178 1.802 8.488 1.00 90.75 202 PRO A O 1
ATOM 1552 N N . ALA A 1 203 ? -27.498 3.422 6.976 1.00 87.94 203 ALA A N 1
ATOM 1553 C CA . ALA A 1 203 ? -26.141 3.359 6.441 1.00 87.94 203 ALA A CA 1
ATOM 1554 C C . ALA A 1 203 ? -25.112 4.001 7.389 1.00 87.94 203 ALA A C 1
ATOM 1556 O O . ALA A 1 203 ? -24.014 3.472 7.531 1.00 87.94 203 ALA A O 1
ATOM 1557 N N . GLY A 1 204 ? -25.470 5.086 8.084 1.00 88.31 204 GLY A N 1
ATOM 1558 C CA . GLY A 1 204 ? -24.624 5.703 9.107 1.00 88.31 204 GLY A CA 1
ATOM 1559 C C . GLY A 1 204 ? -24.434 4.818 10.336 1.00 88.31 204 GLY A C 1
ATOM 1560 O O . GLY A 1 204 ? -23.315 4.697 10.821 1.00 88.31 204 GLY A O 1
ATOM 1561 N N . THR A 1 205 ? -25.484 4.125 10.786 1.00 89.62 205 THR A N 1
ATOM 1562 C CA . THR A 1 205 ? -25.382 3.119 11.857 1.00 89.62 205 THR A CA 1
ATOM 1563 C C . THR A 1 205 ? -24.448 1.980 11.454 1.00 89.62 205 THR A C 1
ATOM 1565 O O . THR A 1 205 ? -23.517 1.680 12.189 1.00 89.62 205 THR A O 1
ATOM 1568 N N . ARG A 1 206 ? -24.595 1.429 10.240 1.00 90.81 206 ARG A N 1
ATOM 1569 C CA . ARG A 1 206 ? -23.662 0.403 9.737 1.00 90.81 206 ARG A CA 1
ATOM 1570 C C . ARG A 1 206 ? -22.221 0.903 9.659 1.00 90.81 206 ARG A C 1
ATOM 1572 O O . ARG A 1 206 ? -21.308 0.143 9.958 1.00 90.81 206 ARG A O 1
ATOM 1579 N N . LEU A 1 207 ? -22.009 2.158 9.249 1.00 90.00 207 LEU A N 1
ATOM 1580 C CA . LEU A 1 207 ? -20.671 2.747 9.218 1.00 90.00 207 LEU A CA 1
ATOM 1581 C C . LEU A 1 207 ? -20.102 2.887 10.631 1.00 90.00 207 LEU A C 1
ATOM 1583 O O . LEU A 1 207 ? -18.957 2.515 10.848 1.00 90.00 207 LEU A O 1
ATOM 1587 N N . ARG A 1 208 ? -20.892 3.377 11.592 1.00 87.81 208 ARG A N 1
ATOM 1588 C CA . ARG A 1 208 ? -20.489 3.466 13.001 1.00 87.81 208 ARG A CA 1
ATOM 1589 C C . ARG A 1 208 ? -20.073 2.096 13.530 1.00 87.81 208 ARG A C 1
ATOM 1591 O O . ARG A 1 208 ? -18.960 1.955 14.020 1.00 87.81 208 ARG A O 1
ATOM 1598 N N . ASP A 1 209 ? -20.918 1.088 13.339 1.00 90.94 209 ASP A N 1
ATOM 1599 C CA . ASP A 1 209 ? -20.652 -0.273 13.802 1.00 90.94 209 ASP A CA 1
ATOM 1600 C C . ASP A 1 209 ? -19.411 -0.871 13.123 1.00 90.94 209 ASP A C 1
ATOM 1602 O O . ASP A 1 209 ? -18.684 -1.648 13.738 1.00 90.94 209 ASP A O 1
ATOM 1606 N N . ALA A 1 210 ? -19.142 -0.514 11.863 1.00 91.75 210 ALA A N 1
ATOM 1607 C CA . ALA A 1 210 ? -17.938 -0.913 11.139 1.00 91.75 210 ALA A CA 1
ATOM 1608 C C . ALA A 1 210 ? -16.657 -0.232 11.653 1.00 91.75 210 ALA A C 1
ATOM 1610 O O . ALA A 1 210 ? -15.581 -0.809 11.540 1.00 91.75 210 ALA A O 1
ATOM 1611 N N . LEU A 1 211 ? -16.753 0.974 12.216 1.00 89.69 211 LEU A N 1
ATOM 1612 C CA . LEU A 1 211 ? -15.616 1.685 12.810 1.00 89.69 211 LEU A CA 1
ATOM 1613 C C . LEU A 1 211 ? -15.326 1.236 14.246 1.00 89.69 211 LEU A C 1
ATOM 1615 O O . LEU A 1 211 ? -14.214 1.421 14.734 1.00 89.69 211 LEU A O 1
ATOM 1619 N N . THR A 1 212 ? -16.300 0.621 14.916 1.00 91.12 212 THR A N 1
ATOM 1620 C CA . THR A 1 212 ? -16.112 0.012 16.232 1.00 91.12 212 THR A CA 1
ATOM 1621 C C . THR A 1 212 ? -15.467 -1.367 16.086 1.00 91.12 212 THR A C 1
ATOM 1623 O O . THR A 1 212 ? -16.141 -2.357 15.776 1.00 91.12 212 THR A O 1
ATOM 1626 N N . LEU A 1 213 ? -14.154 -1.408 16.307 1.00 93.19 213 LEU A N 1
ATOM 1627 C CA . LEU A 1 213 ? -13.332 -2.618 16.325 1.00 93.19 213 LEU A CA 1
ATOM 1628 C C . LEU A 1 213 ? -13.136 -3.127 17.755 1.00 93.19 213 LEU A C 1
ATOM 1630 O O . LEU A 1 213 ? -12.919 -2.324 18.667 1.00 93.19 213 LEU A O 1
ATOM 1634 N N . SER A 1 214 ? -13.141 -4.448 17.937 1.00 95.62 214 SER A N 1
ATOM 1635 C CA . SER A 1 214 ? -12.667 -5.076 19.172 1.00 95.62 214 SER A CA 1
ATOM 1636 C C . SER A 1 214 ? -11.181 -4.809 19.411 1.00 95.62 214 SER A C 1
ATOM 1638 O O . SER A 1 214 ? -10.433 -4.458 18.497 1.00 95.62 214 SER A O 1
ATOM 1640 N N . HIS A 1 215 ? -10.736 -5.027 20.646 1.00 96.31 215 HIS A N 1
ATOM 1641 C CA . HIS A 1 215 ? -9.335 -4.872 21.024 1.00 96.31 215 HIS A CA 1
ATOM 1642 C C . HIS A 1 215 ? -8.389 -5.718 20.148 1.00 96.31 215 HIS A C 1
ATOM 1644 O O . HIS A 1 215 ? -7.423 -5.194 19.598 1.00 96.31 215 HIS A O 1
ATOM 1650 N N . ASP A 1 216 ? -8.716 -6.993 19.912 1.00 97.62 216 ASP A N 1
ATOM 1651 C CA . ASP A 1 216 ? -7.920 -7.890 19.061 1.00 97.62 216 ASP A CA 1
ATOM 1652 C C . ASP A 1 216 ? -7.847 -7.397 17.606 1.00 97.62 216 ASP A C 1
ATOM 1654 O O . ASP A 1 216 ? -6.800 -7.482 16.958 1.00 97.62 216 ASP A O 1
ATOM 1658 N N . ALA A 1 217 ? -8.947 -6.846 17.080 1.00 97.50 217 ALA A N 1
ATOM 1659 C CA . ALA A 1 217 ? -8.987 -6.282 15.733 1.00 97.50 217 ALA A CA 1
ATOM 1660 C C . ALA A 1 217 ? -8.160 -4.992 15.614 1.00 97.50 217 ALA A C 1
ATOM 1662 O O . ALA A 1 217 ? -7.476 -4.788 14.607 1.00 97.50 217 ALA A O 1
ATOM 1663 N N . GLN A 1 218 ? -8.170 -4.145 16.648 1.00 97.56 218 GLN A N 1
ATOM 1664 C CA . GLN A 1 218 ? -7.313 -2.960 16.724 1.00 97.56 218 GLN A CA 1
ATOM 1665 C C . GLN A 1 218 ? -5.830 -3.348 16.794 1.00 97.56 218 GLN A C 1
ATOM 1667 O O . GLN A 1 218 ? -5.021 -2.808 16.031 1.00 97.56 218 GLN A O 1
ATOM 1672 N N . LYS A 1 219 ? -5.481 -4.342 17.627 1.00 98.00 219 LYS A N 1
ATOM 1673 C CA . LYS A 1 219 ? -4.125 -4.904 17.699 1.00 98.00 219 LYS A CA 1
ATOM 1674 C C . LYS A 1 219 ? -3.672 -5.428 16.344 1.00 98.00 219 LYS A C 1
ATOM 1676 O O . LYS A 1 219 ? -2.587 -5.065 15.898 1.00 98.00 219 LYS A O 1
ATOM 1681 N N . PHE A 1 220 ? -4.491 -6.226 15.654 1.00 98.38 220 PHE A N 1
ATOM 1682 C CA . PHE A 1 220 ? -4.159 -6.728 14.316 1.00 98.38 220 PHE A CA 1
ATOM 1683 C C . PHE A 1 220 ? -3.912 -5.595 13.315 1.00 98.38 220 PHE A C 1
ATOM 1685 O O . PHE A 1 220 ? -2.919 -5.620 12.582 1.00 98.38 220 PHE A O 1
ATOM 1692 N N . ALA A 1 221 ? -4.787 -4.586 13.296 1.00 97.25 221 ALA A N 1
ATOM 1693 C CA . ALA A 1 221 ? -4.672 -3.457 12.382 1.00 97.25 221 ALA A CA 1
ATOM 1694 C C . ALA A 1 221 ? -3.346 -2.697 12.562 1.00 97.25 221 ALA A C 1
ATOM 1696 O O . ALA A 1 221 ? -2.698 -2.369 11.568 1.00 97.25 221 ALA A O 1
ATOM 1697 N N . LEU A 1 222 ? -2.931 -2.457 13.811 1.00 97.81 222 LEU A N 1
ATOM 1698 C CA . LEU A 1 222 ? -1.667 -1.787 14.133 1.00 97.81 222 LEU A CA 1
ATOM 1699 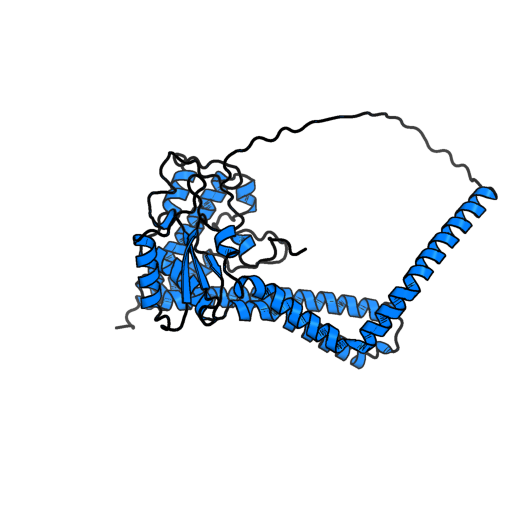C C . LEU A 1 222 ? -0.453 -2.683 13.905 1.00 97.81 222 LEU A C 1
ATOM 1701 O O . LEU A 1 222 ? 0.532 -2.248 13.311 1.00 97.81 222 LEU A O 1
ATOM 1705 N N . ALA A 1 223 ? -0.526 -3.946 14.321 1.00 98.12 223 ALA A N 1
ATOM 1706 C CA . ALA A 1 223 ? 0.581 -4.882 14.183 1.00 98.12 223 ALA A CA 1
ATOM 1707 C C . ALA A 1 223 ? 0.973 -5.092 12.721 1.00 98.12 223 ALA A C 1
ATOM 1709 O O . ALA A 1 223 ? 2.155 -5.198 12.409 1.00 98.12 223 ALA A O 1
ATOM 1710 N N . LYS A 1 224 ? 0.006 -5.086 11.800 1.00 96.56 224 LYS A N 1
ATOM 1711 C CA . LYS A 1 224 ? 0.280 -5.138 10.361 1.00 96.56 224 LYS A CA 1
ATOM 1712 C C . LYS A 1 224 ? 1.143 -3.965 9.879 1.00 96.56 224 LYS A C 1
ATOM 1714 O O . LYS A 1 224 ? 2.025 -4.164 9.044 1.00 96.56 224 LYS A O 1
ATOM 1719 N N . GLU A 1 225 ? 0.918 -2.761 10.403 1.00 96.50 225 GLU A N 1
ATOM 1720 C CA . GLU A 1 225 ? 1.730 -1.587 10.067 1.00 96.50 225 GLU A CA 1
ATOM 1721 C C . GLU A 1 225 ? 3.132 -1.672 10.676 1.00 96.50 225 GLU A C 1
ATOM 1723 O O . GLU A 1 225 ? 4.113 -1.413 9.983 1.00 96.50 225 GLU A O 1
ATOM 1728 N N . VAL A 1 226 ? 3.256 -2.121 11.927 1.00 97.31 226 VAL A N 1
ATOM 1729 C CA . VAL A 1 226 ? 4.569 -2.318 12.564 1.00 97.31 226 VAL A CA 1
ATOM 1730 C C . VAL A 1 226 ? 5.380 -3.394 11.833 1.00 97.31 226 VAL A C 1
ATOM 1732 O O . VAL A 1 226 ? 6.537 -3.160 11.490 1.00 97.31 226 VAL A O 1
ATOM 1735 N N . VAL A 1 227 ? 4.772 -4.535 11.484 1.00 97.19 227 VAL A N 1
ATOM 1736 C CA . VAL A 1 227 ? 5.426 -5.590 10.683 1.00 97.19 227 VAL A CA 1
ATOM 1737 C C . VAL A 1 227 ? 5.857 -5.056 9.312 1.00 97.19 227 VAL A C 1
ATOM 1739 O O . VAL A 1 227 ? 6.945 -5.387 8.836 1.00 97.19 227 VAL A O 1
ATOM 1742 N N . TYR A 1 228 ? 5.048 -4.205 8.674 1.00 96.06 228 TYR A N 1
ATOM 1743 C CA . TYR A 1 228 ? 5.426 -3.560 7.415 1.00 96.06 228 TYR A CA 1
ATOM 1744 C C . TYR A 1 228 ? 6.701 -2.719 7.560 1.00 96.06 228 TYR A C 1
ATOM 1746 O O . TYR A 1 228 ? 7.625 -2.887 6.760 1.00 96.06 228 TYR A O 1
ATOM 1754 N N . LEU A 1 229 ? 6.779 -1.879 8.593 1.00 95.31 229 LEU A N 1
ATOM 1755 C CA . LEU A 1 229 ? 7.931 -1.011 8.857 1.00 95.31 229 LEU A CA 1
ATOM 1756 C C . LEU A 1 229 ? 9.189 -1.822 9.207 1.00 95.31 229 LEU A C 1
ATOM 1758 O O . LEU A 1 229 ? 10.265 -1.555 8.672 1.00 95.31 229 LEU A O 1
ATOM 1762 N N . GLU A 1 230 ? 9.043 -2.868 10.021 1.00 95.38 230 GLU A N 1
ATOM 1763 C CA . GLU A 1 230 ? 10.137 -3.766 10.420 1.00 95.38 230 GLU A CA 1
ATOM 1764 C C . GLU A 1 230 ? 10.705 -4.598 9.261 1.00 95.38 230 GLU A C 1
ATOM 1766 O O . GLU A 1 230 ? 11.895 -4.926 9.231 1.00 95.38 230 GLU A O 1
ATOM 1771 N N . SER A 1 231 ? 9.863 -4.951 8.288 1.00 93.19 231 SER A N 1
ATOM 1772 C CA . SER A 1 231 ? 10.232 -5.852 7.189 1.00 93.19 231 SER A CA 1
ATOM 1773 C C . SER A 1 231 ? 11.067 -5.207 6.079 1.00 93.19 231 SER A C 1
ATOM 1775 O O . SER A 1 231 ? 11.571 -5.912 5.206 1.00 93.19 231 SER A O 1
ATOM 1777 N N . GLY A 1 232 ? 11.188 -3.875 6.054 1.00 90.00 232 GLY A N 1
ATOM 1778 C CA . GLY A 1 232 ? 11.793 -3.163 4.923 1.00 90.00 232 GLY A CA 1
ATOM 1779 C C . GLY A 1 232 ? 10.966 -3.248 3.631 1.00 90.00 232 GLY A C 1
ATOM 1780 O O . GLY A 1 232 ? 11.479 -2.947 2.551 1.00 90.00 232 GLY A O 1
ATOM 1781 N N . ALA A 1 233 ? 9.684 -3.625 3.719 1.00 92.62 233 ALA A N 1
ATOM 1782 C CA . ALA A 1 233 ? 8.785 -3.751 2.571 1.00 92.62 233 ALA A CA 1
ATOM 1783 C C . ALA A 1 233 ? 8.708 -2.466 1.731 1.00 92.62 233 ALA A C 1
ATOM 1785 O O . ALA A 1 233 ? 8.660 -2.548 0.508 1.00 92.62 233 ALA A O 1
ATOM 1786 N N . ALA A 1 234 ? 8.792 -1.293 2.364 1.00 91.38 234 ALA A N 1
ATOM 1787 C CA . ALA A 1 234 ? 8.892 0.001 1.689 1.00 91.38 234 ALA A CA 1
ATOM 1788 C C . ALA A 1 234 ? 10.056 0.072 0.682 1.00 91.38 234 ALA A C 1
ATOM 1790 O O . ALA A 1 234 ? 9.880 0.510 -0.455 1.00 91.38 234 ALA A O 1
ATOM 1791 N N . ALA A 1 235 ? 11.245 -0.395 1.078 1.00 93.25 235 ALA A N 1
ATOM 1792 C CA . ALA A 1 235 ? 12.413 -0.422 0.204 1.00 93.25 235 ALA A CA 1
ATOM 1793 C C . ALA A 1 235 ? 12.238 -1.449 -0.921 1.00 93.25 235 ALA A C 1
ATOM 1795 O O . ALA A 1 235 ? 12.550 -1.162 -2.074 1.00 93.25 235 ALA A O 1
ATOM 1796 N N . LEU A 1 236 ? 11.673 -2.620 -0.609 1.00 93.88 236 LEU A N 1
ATOM 1797 C CA . LEU A 1 236 ? 11.391 -3.657 -1.602 1.00 93.88 236 LEU A CA 1
ATOM 1798 C C . LEU A 1 236 ? 10.376 -3.178 -2.654 1.00 93.88 236 LEU A C 1
ATOM 1800 O O . LEU A 1 236 ? 10.582 -3.396 -3.846 1.00 93.88 236 LEU A O 1
ATOM 1804 N N . GLN A 1 237 ? 9.329 -2.458 -2.241 1.00 91.94 237 GLN A N 1
ATOM 1805 C CA . GLN A 1 237 ? 8.345 -1.851 -3.143 1.00 91.94 237 GLN A CA 1
ATOM 1806 C C . GLN A 1 237 ? 8.937 -0.751 -4.036 1.00 91.94 237 GLN A C 1
ATOM 1808 O O . GLN A 1 237 ? 8.354 -0.466 -5.083 1.00 91.94 237 GLN A O 1
ATOM 1813 N N . ALA A 1 238 ? 10.092 -0.179 -3.673 1.00 92.94 238 ALA A N 1
ATOM 1814 C CA . ALA A 1 238 ? 10.786 0.831 -4.470 1.00 92.94 238 ALA A CA 1
ATOM 1815 C C . ALA A 1 238 ? 11.699 0.248 -5.575 1.00 92.94 238 ALA A C 1
ATOM 1817 O O . ALA A 1 238 ? 12.149 0.970 -6.467 1.00 92.94 238 ALA A O 1
ATOM 1818 N N . LEU A 1 239 ? 11.985 -1.060 -5.550 1.00 94.75 239 LEU A N 1
ATOM 1819 C CA . LEU A 1 239 ? 12.897 -1.720 -6.499 1.00 94.75 239 LEU A CA 1
ATOM 1820 C C . LEU A 1 239 ? 12.341 -1.986 -7.912 1.00 94.75 239 LEU A C 1
ATOM 1822 O O . LEU A 1 239 ? 13.134 -1.941 -8.857 1.00 94.75 239 LEU A O 1
ATOM 1826 N N . PRO A 1 240 ? 11.038 -2.256 -8.136 1.00 94.62 240 PRO A N 1
ATOM 1827 C CA . PRO A 1 240 ? 10.550 -2.606 -9.469 1.00 94.62 240 PRO A CA 1
ATOM 1828 C C . PRO A 1 240 ? 10.814 -1.538 -10.531 1.00 94.62 240 PRO A C 1
ATOM 1830 O O . PRO A 1 240 ? 11.150 -1.882 -11.659 1.00 94.62 240 PRO A O 1
ATOM 1833 N N . ALA A 1 241 ? 10.695 -0.251 -10.190 1.00 92.38 241 ALA A N 1
ATOM 1834 C CA . ALA A 1 241 ? 10.917 0.842 -11.138 1.00 92.38 241 ALA A CA 1
ATOM 1835 C C . ALA A 1 241 ? 12.364 0.885 -11.677 1.00 92.38 241 ALA A C 1
ATOM 1837 O O . ALA A 1 241 ? 12.535 0.781 -12.896 1.00 92.38 241 ALA A O 1
ATOM 1838 N N . PRO A 1 242 ? 13.414 0.982 -10.834 1.00 95.25 242 PRO A N 1
ATOM 1839 C CA . PRO A 1 242 ? 14.793 0.950 -11.314 1.00 95.25 242 PRO A CA 1
ATOM 1840 C C . PRO A 1 242 ? 15.167 -0.397 -11.950 1.00 95.25 242 PRO A C 1
ATOM 1842 O O . PRO A 1 242 ? 15.848 -0.406 -12.975 1.00 95.25 242 PRO A O 1
ATOM 1845 N N . ALA A 1 243 ? 14.692 -1.526 -11.408 1.00 95.81 243 ALA A N 1
ATOM 1846 C CA . ALA A 1 243 ? 14.975 -2.847 -11.970 1.00 95.81 243 ALA A CA 1
ATOM 1847 C C . ALA A 1 243 ? 14.400 -3.002 -13.387 1.00 95.81 243 ALA A C 1
ATOM 1849 O O . ALA A 1 243 ? 15.107 -3.430 -14.301 1.00 95.81 243 ALA A O 1
ATOM 1850 N N . CYS A 1 244 ? 13.146 -2.593 -13.601 1.00 95.50 244 CYS A N 1
ATOM 1851 C CA . CYS A 1 244 ? 12.513 -2.661 -14.915 1.00 95.50 244 CYS A CA 1
ATOM 1852 C C . CYS A 1 244 ? 13.122 -1.655 -15.891 1.00 95.50 244 CYS A C 1
ATOM 1854 O O . CYS A 1 244 ? 13.290 -1.994 -17.059 1.00 95.50 244 CYS A O 1
ATOM 1856 N N . LEU A 1 245 ? 13.508 -0.454 -15.445 1.00 94.19 245 LEU A N 1
ATOM 1857 C CA . LEU A 1 245 ? 14.200 0.511 -16.303 1.00 94.19 245 LEU A CA 1
ATOM 1858 C C . LEU A 1 245 ? 15.546 -0.045 -16.794 1.00 94.19 245 LEU A C 1
ATOM 1860 O O . LEU A 1 245 ? 15.807 -0.057 -17.999 1.00 94.19 245 LEU A O 1
ATOM 1864 N N . ALA A 1 246 ? 16.376 -0.542 -15.873 1.00 95.00 246 ALA A N 1
ATOM 1865 C CA . ALA A 1 246 ? 17.672 -1.130 -16.198 1.00 95.00 246 ALA A CA 1
ATOM 1866 C C . ALA A 1 246 ? 17.527 -2.370 -17.091 1.00 95.00 246 ALA A C 1
ATOM 1868 O O . ALA A 1 246 ? 18.216 -2.479 -18.107 1.00 95.00 246 ALA A O 1
ATOM 1869 N N . GLY A 1 247 ? 16.590 -3.262 -16.758 1.00 94.38 247 GLY A N 1
ATOM 1870 C CA . GLY A 1 247 ? 16.288 -4.453 -17.548 1.00 94.38 247 GLY A CA 1
ATOM 1871 C C . GLY A 1 247 ? 15.809 -4.110 -18.958 1.00 94.38 247 GLY A C 1
ATOM 1872 O O . GLY A 1 247 ? 16.330 -4.647 -19.931 1.00 94.38 247 GLY A O 1
ATOM 1873 N N . THR A 1 248 ? 14.889 -3.152 -19.092 1.00 94.25 248 THR A N 1
ATOM 1874 C CA . THR A 1 248 ? 14.376 -2.686 -20.393 1.00 94.25 248 THR A CA 1
ATOM 1875 C C . THR A 1 248 ? 15.490 -2.102 -21.252 1.00 94.25 248 THR A C 1
ATOM 1877 O O . THR A 1 248 ? 15.581 -2.399 -22.443 1.00 94.25 248 THR A O 1
ATOM 1880 N N . TRP A 1 249 ? 16.373 -1.299 -20.653 1.00 93.75 249 TRP A N 1
ATOM 1881 C CA . TRP A 1 249 ? 17.526 -0.752 -21.357 1.00 93.75 249 TRP A CA 1
ATOM 1882 C C . TRP A 1 249 ? 18.482 -1.857 -21.825 1.00 93.75 249 TRP A C 1
ATOM 1884 O O . TRP A 1 249 ? 18.830 -1.898 -23.007 1.00 93.75 249 TRP A O 1
ATOM 1894 N N . ALA A 1 250 ? 18.868 -2.773 -20.932 1.00 93.00 250 ALA A N 1
ATOM 1895 C CA . ALA A 1 250 ? 19.823 -3.837 -21.233 1.00 93.00 250 ALA A CA 1
ATOM 1896 C C . ALA A 1 250 ? 19.287 -4.795 -22.308 1.00 93.00 250 ALA A C 1
ATOM 1898 O O . ALA A 1 250 ? 19.964 -5.048 -23.308 1.00 93.00 250 ALA A O 1
ATOM 1899 N N . LEU A 1 251 ? 18.044 -5.259 -22.152 1.00 92.00 251 LEU A N 1
ATOM 1900 C CA . LEU A 1 251 ? 17.378 -6.136 -23.115 1.00 92.00 251 LEU A CA 1
ATOM 1901 C C . LEU A 1 251 ? 17.142 -5.426 -24.448 1.00 92.00 251 LEU A C 1
ATOM 1903 O O . LEU A 1 251 ? 17.381 -6.008 -25.502 1.00 92.00 251 LEU A O 1
ATOM 1907 N N . GLY A 1 252 ? 16.747 -4.152 -24.424 1.00 91.75 252 GLY A N 1
ATOM 1908 C CA . GLY A 1 252 ? 16.570 -3.356 -25.634 1.00 91.75 252 GLY A CA 1
ATOM 1909 C C . GLY A 1 252 ? 17.868 -3.183 -26.421 1.00 91.75 252 GLY A C 1
ATOM 1910 O O . GLY A 1 252 ? 17.875 -3.311 -27.645 1.00 91.75 252 GLY A O 1
ATOM 1911 N N . VAL A 1 253 ? 18.983 -2.904 -25.741 1.00 90.19 253 VAL A N 1
ATOM 1912 C CA . VAL A 1 253 ? 20.311 -2.801 -26.368 1.00 90.19 253 VAL A CA 1
ATOM 1913 C C . VAL A 1 253 ? 20.759 -4.153 -26.922 1.00 90.19 253 VAL A C 1
ATOM 1915 O O . VAL A 1 253 ? 21.173 -4.208 -28.082 1.00 90.19 253 VAL A O 1
ATOM 1918 N N . GLY A 1 254 ? 20.635 -5.227 -26.137 1.00 89.69 254 GLY A N 1
ATOM 1919 C CA . GLY A 1 254 ? 21.007 -6.583 -26.545 1.00 89.69 254 GLY A CA 1
ATOM 1920 C C . GLY A 1 254 ? 20.206 -7.073 -27.751 1.00 89.69 254 GLY A C 1
ATOM 1921 O O . GLY A 1 254 ? 20.788 -7.515 -28.739 1.00 89.69 254 GLY A O 1
ATOM 1922 N N . ALA A 1 255 ? 18.885 -6.900 -27.732 1.00 90.75 255 ALA A N 1
ATOM 1923 C CA . ALA A 1 255 ? 18.011 -7.288 -28.833 1.00 90.75 255 ALA A CA 1
ATOM 1924 C C . ALA A 1 255 ? 18.291 -6.483 -30.113 1.00 90.75 255 ALA A C 1
ATOM 1926 O O . ALA A 1 255 ? 18.334 -7.060 -31.197 1.00 90.75 255 ALA A O 1
ATOM 1927 N N . LYS A 1 256 ? 18.576 -5.174 -30.016 1.00 90.56 256 LYS A N 1
ATOM 1928 C CA . LYS A 1 256 ? 19.005 -4.383 -31.187 1.00 90.56 256 LYS A CA 1
ATOM 1929 C C . LYS A 1 256 ? 20.311 -4.886 -31.794 1.00 90.56 256 LYS A C 1
ATOM 1931 O O . LYS A 1 256 ? 20.446 -4.843 -33.015 1.00 90.56 256 LYS A O 1
ATOM 1936 N N . HIS A 1 257 ? 21.259 -5.335 -30.967 1.00 88.56 257 HIS A N 1
ATOM 1937 C CA . HIS A 1 257 ? 22.502 -5.939 -31.451 1.00 88.56 257 HIS A CA 1
ATOM 1938 C C . HIS A 1 257 ? 22.242 -7.287 -32.127 1.00 88.56 257 HIS A C 1
ATOM 1940 O O . HIS A 1 257 ? 22.683 -7.478 -33.255 1.00 88.56 257 HIS A O 1
ATOM 1946 N N . ALA A 1 258 ? 21.481 -8.174 -31.483 1.00 89.38 258 ALA A N 1
ATOM 1947 C CA . ALA A 1 258 ? 21.169 -9.502 -32.011 1.00 89.38 258 ALA A CA 1
ATOM 1948 C C . ALA A 1 258 ? 20.390 -9.452 -33.338 1.00 89.38 258 ALA A C 1
ATOM 1950 O O . ALA A 1 258 ? 20.629 -10.259 -34.228 1.00 89.38 258 ALA A O 1
ATOM 1951 N N . LEU A 1 259 ? 19.490 -8.477 -33.489 1.00 88.06 259 LEU A N 1
ATOM 1952 C CA . LEU A 1 259 ? 18.669 -8.291 -34.689 1.00 88.06 259 LEU A CA 1
ATOM 1953 C C . LEU A 1 259 ? 19.343 -7.424 -35.771 1.00 88.06 259 LEU A C 1
ATOM 1955 O O . LEU A 1 259 ? 18.712 -7.106 -36.776 1.00 88.06 259 LEU A O 1
ATOM 1959 N N . GLY A 1 260 ? 20.586 -6.969 -35.565 1.00 86.62 260 GLY A N 1
ATOM 1960 C CA . GLY A 1 260 ? 21.302 -6.123 -36.532 1.00 86.62 260 GLY A CA 1
ATOM 1961 C C . GLY A 1 260 ? 20.666 -4.743 -36.773 1.00 86.62 260 GLY A C 1
ATOM 1962 O O . GLY A 1 260 ? 20.996 -4.058 -37.741 1.00 86.62 260 GLY A O 1
ATOM 1963 N N . LEU A 1 261 ? 19.771 -4.289 -35.888 1.00 85.38 261 LEU A N 1
ATOM 1964 C CA . LEU A 1 261 ? 18.934 -3.101 -36.108 1.00 85.38 261 LEU A CA 1
ATOM 1965 C C . LEU A 1 261 ? 19.714 -1.781 -36.086 1.00 85.38 261 LEU A C 1
ATOM 1967 O O . LEU A 1 261 ? 19.189 -0.754 -36.515 1.00 85.38 261 LEU A O 1
ATOM 1971 N N . TYR A 1 262 ? 20.963 -1.779 -35.611 1.00 84.12 262 TYR A N 1
ATOM 1972 C CA . TYR A 1 262 ? 21.813 -0.584 -35.622 1.00 84.12 262 TYR A CA 1
ATOM 1973 C C . TYR A 1 262 ? 22.180 -0.115 -37.036 1.00 84.12 262 TYR A C 1
ATOM 1975 O O . TYR A 1 262 ? 22.312 1.091 -37.236 1.00 84.12 262 TYR A O 1
ATOM 1983 N N . GLY A 1 263 ? 22.275 -1.033 -38.005 1.00 80.94 263 GLY A N 1
ATOM 1984 C CA . GLY A 1 263 ? 22.488 -0.704 -39.421 1.00 80.94 263 GLY A CA 1
ATOM 1985 C C . GLY A 1 263 ? 21.204 -0.338 -40.179 1.00 80.94 263 GLY A C 1
ATOM 1986 O O . GLY A 1 263 ? 21.271 0.069 -41.333 1.00 80.94 263 GLY A O 1
ATOM 1987 N N . GLY A 1 264 ? 20.035 -0.482 -39.546 1.00 80.12 264 GLY A N 1
ATOM 1988 C CA . GLY A 1 264 ? 18.731 -0.293 -40.180 1.00 80.12 264 GLY A CA 1
ATOM 1989 C C . GLY A 1 264 ? 18.251 1.167 -40.263 1.00 80.12 264 GLY A C 1
ATOM 1990 O O . GLY A 1 264 ? 18.804 2.074 -39.616 1.00 80.12 264 GLY A O 1
ATOM 1991 N N . PRO A 1 265 ? 17.160 1.416 -41.017 1.00 87.12 265 PRO A N 1
ATOM 1992 C CA . PRO A 1 265 ? 16.568 2.745 -41.146 1.00 87.12 265 PRO A CA 1
ATOM 1993 C C . PRO A 1 265 ? 16.107 3.289 -39.785 1.00 87.12 265 PRO A C 1
ATOM 1995 O O . PRO A 1 265 ? 15.727 2.540 -38.880 1.00 87.12 265 PRO A O 1
ATOM 1998 N N . MET A 1 266 ? 16.139 4.615 -39.625 1.00 81.75 266 MET A N 1
ATOM 1999 C CA . MET A 1 266 ? 15.793 5.284 -38.359 1.00 81.75 266 MET A CA 1
ATOM 2000 C C . MET A 1 266 ? 14.371 4.961 -37.877 1.00 81.75 266 MET A C 1
ATOM 2002 O O . MET A 1 266 ? 14.158 4.812 -36.675 1.00 81.75 266 MET A O 1
ATOM 2006 N N . SER A 1 267 ? 13.417 4.797 -38.798 1.00 82.12 267 SER A N 1
ATOM 2007 C CA . SER A 1 267 ? 12.022 4.451 -38.491 1.00 82.12 267 SER A CA 1
ATOM 2008 C C . SER A 1 267 ? 11.894 3.094 -37.796 1.00 82.12 267 SER A C 1
ATOM 2010 O O . SER A 1 267 ? 11.189 2.983 -36.796 1.00 82.12 267 SER A O 1
ATOM 2012 N N . LEU A 1 268 ? 12.631 2.082 -38.261 1.00 86.50 268 LEU A N 1
ATOM 2013 C CA . LEU A 1 268 ? 12.621 0.744 -37.671 1.00 86.50 268 LEU A CA 1
ATOM 2014 C C . LEU A 1 268 ? 13.221 0.751 -36.260 1.00 86.50 268 LEU A C 1
ATOM 2016 O O . LEU A 1 268 ? 12.676 0.140 -35.343 1.00 86.50 268 LEU A O 1
ATOM 2020 N N . ARG A 1 269 ? 14.308 1.506 -36.057 1.00 85.56 269 ARG A N 1
ATOM 2021 C CA . ARG A 1 269 ? 14.916 1.696 -34.730 1.00 85.56 269 ARG A CA 1
ATOM 2022 C C . ARG A 1 269 ? 13.972 2.412 -33.764 1.00 85.56 269 ARG A C 1
ATOM 2024 O O . ARG A 1 269 ? 13.895 2.029 -32.598 1.00 85.56 269 ARG A O 1
ATOM 2031 N N . ALA A 1 270 ? 13.259 3.434 -34.237 1.00 86.00 270 ALA A N 1
ATOM 2032 C CA . ALA A 1 270 ? 12.268 4.152 -33.443 1.00 86.00 270 ALA A CA 1
ATOM 2033 C C . ALA A 1 270 ? 11.086 3.246 -33.062 1.00 86.00 270 ALA A C 1
ATOM 2035 O O . ALA A 1 270 ? 10.748 3.165 -31.882 1.00 86.00 270 ALA A O 1
ATOM 2036 N N . ALA A 1 271 ? 10.528 2.506 -34.026 1.00 89.75 271 ALA A N 1
ATOM 2037 C CA . ALA A 1 271 ? 9.448 1.551 -33.789 1.00 89.75 271 ALA A CA 1
ATOM 2038 C C . ALA A 1 271 ? 9.857 0.468 -32.777 1.00 89.75 271 ALA A C 1
ATOM 2040 O O . ALA A 1 271 ? 9.125 0.199 -31.827 1.00 89.75 271 ALA A O 1
ATOM 2041 N N . PHE A 1 272 ? 11.062 -0.092 -32.914 1.00 90.69 272 PHE A N 1
ATOM 2042 C CA . PHE A 1 272 ? 11.582 -1.078 -31.970 1.00 90.69 272 PHE A CA 1
ATOM 2043 C C . PHE A 1 272 ? 11.735 -0.509 -30.552 1.00 90.69 272 PHE A C 1
ATOM 2045 O O . PHE A 1 272 ? 11.301 -1.134 -29.587 1.00 90.69 272 PHE A O 1
ATOM 2052 N N . ASN A 1 273 ? 12.317 0.689 -30.405 1.00 90.19 273 ASN A N 1
ATOM 2053 C CA . ASN A 1 273 ? 12.455 1.323 -29.090 1.00 90.19 273 ASN A CA 1
ATOM 2054 C C . ASN A 1 273 ? 11.089 1.605 -28.445 1.00 90.19 273 ASN A C 1
ATOM 2056 O O . ASN A 1 273 ? 10.970 1.471 -27.231 1.00 90.19 273 ASN A O 1
ATOM 2060 N N . LEU A 1 274 ? 10.067 1.961 -29.234 1.00 92.75 274 LEU A N 1
ATOM 2061 C CA . LEU A 1 274 ? 8.704 2.137 -28.730 1.00 92.75 274 LEU A CA 1
ATOM 2062 C C . LEU A 1 274 ? 8.134 0.816 -28.198 1.00 92.75 274 LEU A C 1
ATOM 2064 O O . LEU A 1 274 ? 7.624 0.784 -27.082 1.00 92.75 274 LEU A O 1
ATOM 2068 N N . VAL A 1 275 ? 8.271 -0.277 -28.953 1.00 94.19 275 VAL A N 1
ATOM 2069 C CA . VAL A 1 275 ? 7.824 -1.612 -28.517 1.00 94.19 275 VAL A CA 1
ATOM 2070 C C . VAL A 1 275 ? 8.538 -2.036 -27.233 1.00 94.19 275 VAL A C 1
ATOM 2072 O O . VAL A 1 275 ? 7.887 -2.469 -26.286 1.00 94.19 275 VAL A O 1
ATOM 2075 N N . VAL A 1 276 ? 9.859 -1.855 -27.161 1.00 93.88 276 VAL A N 1
ATOM 2076 C CA . VAL A 1 276 ? 10.643 -2.150 -25.953 1.00 93.88 276 VAL A CA 1
ATOM 2077 C C . VAL A 1 276 ? 10.199 -1.291 -24.770 1.00 93.88 276 VAL A C 1
ATOM 2079 O O . VAL A 1 276 ? 10.074 -1.811 -23.666 1.00 93.88 276 VAL A O 1
ATOM 2082 N N . ALA A 1 277 ? 9.923 -0.002 -24.978 1.00 91.69 277 ALA A N 1
ATOM 2083 C CA . ALA A 1 277 ? 9.440 0.880 -23.918 1.00 91.69 277 ALA A CA 1
ATOM 2084 C C . ALA A 1 277 ? 8.064 0.441 -23.389 1.00 91.69 277 ALA A C 1
ATOM 2086 O O . ALA A 1 277 ? 7.866 0.388 -22.176 1.00 91.69 277 ALA A O 1
ATOM 2087 N N . VAL A 1 278 ? 7.137 0.069 -24.280 1.00 93.75 278 VAL A N 1
ATOM 2088 C CA . VAL A 1 278 ? 5.822 -0.470 -23.898 1.00 93.75 278 VAL A CA 1
ATOM 2089 C C . VAL A 1 278 ? 5.978 -1.787 -23.136 1.00 93.75 278 VAL A C 1
ATOM 2091 O O . VAL A 1 278 ? 5.395 -1.939 -22.066 1.00 93.75 278 VAL A O 1
ATOM 2094 N N . ALA A 1 279 ? 6.805 -2.711 -23.629 1.00 93.81 279 ALA A N 1
ATOM 2095 C CA . ALA A 1 279 ? 7.079 -3.977 -22.951 1.00 93.81 279 ALA A CA 1
ATOM 2096 C C . ALA A 1 279 ? 7.694 -3.761 -21.557 1.00 93.81 279 ALA A C 1
ATOM 2098 O O . ALA A 1 279 ? 7.277 -4.399 -20.592 1.00 93.81 279 ALA A O 1
ATOM 2099 N N . GLY A 1 280 ? 8.628 -2.815 -21.431 1.00 93.31 280 GLY A N 1
ATOM 2100 C CA . GLY A 1 280 ? 9.229 -2.424 -20.158 1.00 93.31 280 GLY A CA 1
ATOM 2101 C C . GLY A 1 280 ? 8.224 -1.843 -19.166 1.00 93.31 280 GLY A C 1
ATOM 2102 O O . GLY A 1 280 ? 8.232 -2.203 -17.989 1.00 93.31 280 GLY A O 1
ATOM 2103 N N . PHE A 1 281 ? 7.310 -0.991 -19.637 1.00 91.88 281 PHE A N 1
ATOM 2104 C CA . PHE A 1 281 ? 6.226 -0.455 -18.812 1.00 91.88 281 PHE A CA 1
ATOM 2105 C C . PHE A 1 281 ? 5.260 -1.551 -18.341 1.00 91.88 281 PHE A C 1
ATOM 2107 O O . PHE A 1 281 ? 4.871 -1.569 -17.173 1.00 91.88 281 PHE A O 1
ATOM 2114 N N . VAL A 1 282 ? 4.908 -2.490 -19.222 1.00 92.44 282 VAL A N 1
ATOM 2115 C CA . VAL A 1 282 ? 4.071 -3.648 -18.879 1.00 92.44 282 VAL A CA 1
ATOM 2116 C C . VAL A 1 282 ? 4.765 -4.520 -17.828 1.00 92.44 282 VAL A C 1
ATOM 2118 O O . VAL A 1 282 ? 4.153 -4.846 -16.812 1.00 92.44 282 VAL A O 1
ATOM 2121 N N . ALA A 1 283 ? 6.052 -4.830 -18.013 1.00 92.88 283 ALA A N 1
ATOM 2122 C CA . ALA A 1 283 ? 6.847 -5.578 -17.040 1.00 92.88 283 ALA A CA 1
ATOM 2123 C C . ALA A 1 283 ? 6.902 -4.872 -15.677 1.00 92.88 283 ALA A C 1
ATOM 2125 O O . ALA A 1 283 ? 6.723 -5.522 -14.647 1.00 92.88 283 ALA A O 1
ATOM 2126 N N . TYR A 1 284 ? 7.074 -3.547 -15.662 1.00 93.38 284 TYR A N 1
ATOM 2127 C CA . TYR A 1 284 ? 7.004 -2.743 -14.443 1.00 93.38 284 TYR A CA 1
ATOM 2128 C C . TYR A 1 284 ? 5.641 -2.859 -13.754 1.00 93.38 284 TYR A C 1
ATOM 2130 O O . TYR A 1 284 ? 5.591 -3.176 -12.567 1.00 93.38 284 TYR A O 1
ATOM 2138 N N . ALA A 1 285 ? 4.542 -2.656 -14.487 1.00 90.25 285 ALA A N 1
ATOM 2139 C CA . ALA A 1 285 ? 3.196 -2.725 -13.924 1.00 90.25 285 ALA A CA 1
ATOM 2140 C C . ALA A 1 285 ? 2.916 -4.097 -13.289 1.00 90.25 285 ALA A C 1
ATOM 2142 O O . ALA A 1 285 ? 2.547 -4.159 -12.115 1.00 90.25 285 ALA A O 1
ATOM 2143 N N . PHE A 1 286 ? 3.185 -5.187 -14.017 1.00 91.19 286 PHE A N 1
ATOM 2144 C CA . PHE A 1 286 ? 3.012 -6.548 -13.503 1.00 91.19 286 PHE A CA 1
ATOM 2145 C C . PHE A 1 286 ? 3.919 -6.846 -12.310 1.00 91.19 286 PHE A C 1
ATOM 2147 O O . PHE A 1 286 ? 3.458 -7.444 -11.338 1.00 91.19 286 PHE A O 1
ATOM 2154 N N . SER A 1 287 ? 5.186 -6.426 -12.358 1.00 93.44 287 SER A N 1
ATOM 2155 C CA . SER A 1 287 ? 6.137 -6.666 -11.269 1.00 93.44 287 SER A CA 1
ATOM 2156 C C . SER A 1 287 ? 5.714 -5.940 -9.996 1.00 93.44 287 SER A C 1
ATOM 2158 O O . SER A 1 287 ? 5.696 -6.541 -8.926 1.00 93.44 287 SER A O 1
ATOM 2160 N N . THR A 1 288 ? 5.325 -4.665 -10.096 1.00 91.19 288 THR A N 1
ATOM 2161 C CA . THR A 1 288 ? 4.864 -3.889 -8.939 1.00 91.19 288 THR A CA 1
ATOM 2162 C C . THR A 1 288 ? 3.567 -4.444 -8.358 1.00 91.19 288 THR A C 1
ATOM 2164 O O . THR A 1 288 ? 3.455 -4.535 -7.137 1.00 91.19 288 THR A O 1
ATOM 2167 N N . ASP A 1 289 ? 2.601 -4.829 -9.191 1.00 90.94 289 ASP A N 1
ATOM 2168 C CA . ASP A 1 289 ? 1.315 -5.343 -8.705 1.00 90.94 289 ASP A CA 1
ATOM 2169 C C . ASP A 1 289 ? 1.472 -6.724 -8.068 1.00 90.94 289 ASP A C 1
ATOM 2171 O O . ASP A 1 289 ? 0.994 -6.953 -6.958 1.00 90.94 289 ASP A O 1
ATOM 2175 N N . SER A 1 290 ? 2.230 -7.616 -8.711 1.00 92.25 290 SER A N 1
ATOM 2176 C CA . SER A 1 290 ? 2.525 -8.948 -8.169 1.00 92.25 290 SER A CA 1
ATOM 2177 C C . SER A 1 290 ? 3.273 -8.852 -6.842 1.00 92.25 290 SER A C 1
ATOM 2179 O O . SER A 1 290 ? 2.913 -9.529 -5.880 1.00 92.25 290 SER A O 1
ATOM 2181 N N . LEU A 1 291 ? 4.278 -7.972 -6.763 1.00 94.06 291 LEU A N 1
ATOM 2182 C CA . LEU A 1 291 ? 5.018 -7.729 -5.528 1.00 94.06 291 LEU A CA 1
ATOM 2183 C C . LEU A 1 291 ? 4.113 -7.155 -4.434 1.00 94.06 291 LEU A C 1
ATOM 2185 O O . LEU A 1 291 ? 4.205 -7.580 -3.286 1.00 94.06 291 LEU A O 1
ATOM 2189 N N . THR A 1 292 ? 3.223 -6.223 -4.777 1.00 91.56 292 THR A N 1
ATOM 2190 C CA . THR A 1 292 ? 2.293 -5.630 -3.807 1.00 91.56 292 THR A CA 1
ATOM 2191 C C . THR A 1 292 ? 1.321 -6.675 -3.269 1.00 91.56 292 THR A C 1
ATOM 2193 O O . THR A 1 292 ? 1.156 -6.773 -2.058 1.00 91.56 292 THR A O 1
ATOM 2196 N N . HIS A 1 293 ? 0.749 -7.520 -4.128 1.00 92.88 293 HIS A N 1
ATOM 2197 C CA . HIS A 1 293 ? -0.123 -8.614 -3.695 1.00 92.88 293 HIS A CA 1
ATOM 2198 C C . HIS A 1 293 ? 0.607 -9.626 -2.809 1.00 92.88 293 HIS A C 1
ATOM 2200 O O . HIS A 1 293 ? 0.076 -10.032 -1.774 1.00 92.88 293 HIS A O 1
ATOM 2206 N N . ALA A 1 294 ? 1.825 -10.020 -3.193 1.00 94.69 294 ALA A N 1
ATOM 2207 C CA . ALA A 1 294 ? 2.639 -10.946 -2.413 1.00 94.69 294 ALA A CA 1
ATOM 2208 C C . ALA A 1 294 ? 2.982 -10.367 -1.034 1.00 94.69 294 ALA A C 1
ATOM 2210 O O . ALA A 1 294 ? 2.849 -11.064 -0.030 1.00 94.69 294 ALA A O 1
ATOM 2211 N N . LEU A 1 295 ? 3.361 -9.087 -0.976 1.00 94.69 295 LEU A N 1
ATOM 2212 C CA . LEU A 1 295 ? 3.662 -8.397 0.274 1.00 94.69 295 LEU A CA 1
ATOM 2213 C C . LEU A 1 295 ? 2.430 -8.239 1.158 1.00 94.69 295 LEU A C 1
ATOM 2215 O O . LEU A 1 295 ? 2.508 -8.542 2.340 1.00 94.69 295 LEU A O 1
ATOM 2219 N N . GLU A 1 296 ? 1.288 -7.819 0.618 1.00 94.38 296 GLU A N 1
ATOM 2220 C CA . GLU A 1 296 ? 0.058 -7.687 1.405 1.00 94.38 296 GLU A CA 1
ATOM 2221 C C . GLU A 1 296 ? -0.390 -9.028 1.994 1.00 94.38 296 GLU A C 1
ATOM 2223 O O . GLU A 1 296 ? -0.706 -9.094 3.182 1.00 94.38 296 GLU A O 1
ATOM 2228 N N . ALA A 1 297 ? -0.350 -10.103 1.200 1.00 95.31 297 ALA A N 1
ATOM 2229 C CA . ALA A 1 297 ? -0.651 -11.447 1.682 1.00 95.31 297 ALA A CA 1
ATOM 2230 C C . ALA A 1 297 ? 0.361 -11.920 2.736 1.00 95.31 297 ALA A C 1
ATOM 2232 O O . ALA A 1 297 ? -0.023 -12.529 3.733 1.00 95.31 297 ALA A O 1
ATOM 2233 N N . TRP A 1 298 ? 1.652 -11.646 2.530 1.00 96.56 298 TRP A N 1
ATOM 2234 C CA . TRP A 1 298 ? 2.700 -11.998 3.485 1.00 96.56 298 TRP A CA 1
ATOM 2235 C C . TRP A 1 298 ? 2.543 -11.244 4.808 1.00 96.56 298 TRP A C 1
ATOM 2237 O O . TRP A 1 298 ? 2.630 -11.872 5.859 1.00 96.56 298 TRP A O 1
ATOM 2247 N N . LEU A 1 299 ? 2.247 -9.941 4.769 1.00 96.25 299 LEU A N 1
ATOM 2248 C CA . LEU A 1 299 ? 2.007 -9.117 5.955 1.00 96.25 299 LEU A CA 1
ATOM 2249 C C . LEU A 1 299 ? 0.818 -9.643 6.755 1.00 96.25 299 LEU A C 1
ATOM 2251 O O . LEU A 1 299 ? 0.950 -9.881 7.949 1.00 96.25 299 LEU A O 1
ATOM 2255 N N . ASP A 1 300 ? -0.312 -9.903 6.093 1.00 96.81 300 ASP A N 1
ATOM 2256 C CA . ASP A 1 300 ? -1.502 -10.434 6.764 1.00 96.81 300 ASP A CA 1
ATOM 2257 C C . ASP A 1 300 ? -1.226 -11.789 7.419 1.00 96.81 300 ASP A C 1
ATOM 2259 O O . ASP A 1 300 ? -1.633 -12.027 8.557 1.00 96.81 300 ASP A O 1
ATOM 2263 N N . ARG A 1 301 ? -0.495 -12.667 6.719 1.00 96.69 301 ARG A N 1
ATOM 2264 C CA . ARG A 1 301 ? -0.080 -13.971 7.247 1.00 96.69 301 ARG A CA 1
ATOM 2265 C C . ARG A 1 301 ? 0.854 -13.845 8.433 1.00 96.69 301 ARG A C 1
ATOM 2267 O O . ARG A 1 301 ? 0.638 -14.492 9.454 1.00 96.69 301 ARG A O 1
ATOM 2274 N N . ARG A 1 302 ? 1.861 -12.984 8.317 1.00 96.88 302 ARG A N 1
ATOM 2275 C CA . ARG A 1 302 ? 2.835 -12.747 9.376 1.00 96.88 302 ARG A CA 1
ATOM 2276 C C . ARG A 1 302 ? 2.160 -12.185 10.623 1.00 96.88 302 ARG A C 1
ATOM 2278 O O . ARG A 1 302 ? 2.397 -12.705 11.708 1.00 96.88 302 ARG A O 1
ATOM 2285 N N . THR A 1 303 ? 1.284 -11.195 10.478 1.00 97.38 303 THR A N 1
ATOM 2286 C CA . THR A 1 303 ? 0.565 -10.595 11.608 1.00 97.38 303 THR A CA 1
ATOM 2287 C C . THR A 1 303 ? -0.414 -11.573 12.251 1.00 97.38 303 THR A C 1
ATOM 2289 O O . THR A 1 303 ? -0.427 -11.702 13.468 1.00 97.38 303 THR A O 1
ATOM 2292 N N . ALA A 1 304 ? -1.198 -12.314 11.466 1.00 97.31 304 ALA A N 1
ATOM 2293 C CA . ALA A 1 304 ? -2.118 -13.308 12.021 1.00 97.31 304 ALA A CA 1
ATOM 2294 C C . ALA A 1 304 ? -1.389 -14.465 12.725 1.00 97.31 304 ALA A C 1
ATOM 2296 O O . ALA A 1 304 ? -1.937 -15.050 13.652 1.00 97.31 304 ALA A O 1
ATOM 2297 N N . SER A 1 305 ? -0.161 -14.788 12.305 1.00 96.56 305 SER A N 1
ATOM 2298 C CA . SER A 1 305 ? 0.646 -15.843 12.931 1.00 96.56 305 SER A CA 1
ATOM 2299 C C . SER A 1 305 ? 1.205 -15.481 14.311 1.00 96.56 305 SER A C 1
ATOM 2301 O O . SER A 1 305 ? 1.754 -16.359 14.967 1.00 96.56 305 SER A O 1
ATOM 2303 N N . LEU A 1 306 ? 1.069 -14.224 14.762 1.00 96.00 306 LEU A N 1
ATOM 2304 C CA . LEU A 1 306 ? 1.536 -13.797 16.086 1.00 96.00 306 LEU A CA 1
ATOM 2305 C C . LEU A 1 306 ? 0.803 -14.534 17.215 1.00 96.00 306 LEU A C 1
ATOM 2307 O O . LEU A 1 306 ? 1.427 -14.971 18.175 1.00 96.00 306 LEU A O 1
ATOM 2311 N N . SER A 1 307 ? -0.520 -14.691 17.103 1.00 96.19 307 SER A N 1
ATOM 2312 C CA . SER A 1 307 ? -1.321 -15.487 18.038 1.00 96.19 307 SER A CA 1
ATOM 2313 C C . SER A 1 307 ? -2.709 -15.795 17.471 1.00 96.19 307 SER A C 1
ATOM 2315 O O . SER A 1 307 ? -3.168 -15.170 16.512 1.00 96.19 307 SER A O 1
ATOM 2317 N N . VAL A 1 308 ? -3.435 -16.716 18.114 1.00 96.81 308 VAL A N 1
ATOM 2318 C CA . VAL A 1 308 ? -4.842 -17.004 17.774 1.00 96.81 308 VAL A CA 1
ATOM 2319 C C . VAL A 1 308 ? -5.720 -15.750 17.902 1.00 96.81 308 VAL A C 1
ATOM 2321 O O . VAL A 1 308 ? -6.626 -15.555 17.089 1.00 96.81 308 VAL A O 1
ATOM 2324 N N . ALA A 1 309 ? -5.432 -14.876 18.875 1.00 97.25 309 ALA A N 1
ATOM 2325 C CA . ALA A 1 309 ? -6.140 -13.609 19.058 1.00 97.25 309 ALA A CA 1
ATOM 2326 C C . ALA A 1 309 ? -5.897 -12.652 17.880 1.00 97.25 309 ALA A C 1
ATOM 2328 O O . ALA A 1 309 ? -6.851 -12.091 17.348 1.00 97.25 309 ALA A O 1
ATOM 2329 N N . TYR A 1 310 ? -4.658 -12.550 17.383 1.00 97.69 310 TYR A N 1
ATOM 2330 C CA . TYR A 1 310 ? -4.351 -11.773 16.176 1.00 97.69 310 TYR A CA 1
ATOM 2331 C C . TYR A 1 310 ? -5.057 -12.320 14.934 1.00 97.69 310 TYR A C 1
ATOM 2333 O O . TYR A 1 310 ? -5.601 -11.547 14.147 1.00 97.69 310 TYR A O 1
ATOM 2341 N N . ALA A 1 311 ? -5.089 -13.642 14.754 1.00 97.81 311 ALA A N 1
ATOM 2342 C CA . ALA A 1 311 ? -5.797 -14.254 13.635 1.00 97.81 311 ALA A CA 1
ATOM 2343 C C . ALA A 1 311 ? -7.309 -13.959 13.689 1.00 97.81 311 ALA A C 1
ATOM 2345 O O . ALA A 1 311 ? -7.888 -13.532 12.690 1.00 97.81 311 ALA A O 1
ATOM 2346 N N . ARG A 1 312 ? -7.939 -14.108 14.862 1.00 98.12 312 ARG A N 1
ATOM 2347 C CA . ARG A 1 312 ? -9.352 -13.759 15.085 1.00 98.12 312 ARG A CA 1
ATOM 2348 C C . ARG A 1 312 ? -9.616 -12.271 14.843 1.00 98.12 312 ARG A C 1
ATOM 2350 O O . ARG A 1 312 ? -10.533 -11.926 14.099 1.00 98.12 312 ARG A O 1
ATOM 2357 N N . GLY A 1 313 ? -8.796 -11.405 15.435 1.00 97.94 313 GLY A N 1
ATOM 2358 C CA . GLY A 1 313 ? -8.873 -9.955 15.276 1.00 97.94 313 GLY A CA 1
ATOM 2359 C C . GLY A 1 313 ? -8.722 -9.522 13.820 1.00 97.94 313 GLY A C 1
ATOM 2360 O O . GLY A 1 313 ? -9.430 -8.631 13.363 1.00 97.94 313 GLY A O 1
ATOM 2361 N N . GLY A 1 314 ? -7.869 -10.197 13.046 1.00 97.75 314 GLY A N 1
ATOM 2362 C CA . GLY A 1 314 ? -7.706 -9.922 11.622 1.00 97.75 314 GLY A CA 1
ATOM 2363 C C . GLY A 1 314 ? -8.917 -10.289 10.765 1.00 97.75 314 GLY A C 1
ATOM 2364 O O . GLY A 1 314 ? -9.224 -9.565 9.815 1.00 97.75 314 GLY A O 1
ATOM 2365 N N . VAL A 1 315 ? -9.648 -11.357 11.109 1.00 98.31 315 VAL A N 1
ATOM 2366 C CA . VAL A 1 315 ? -10.931 -11.672 10.455 1.00 98.31 315 VAL A CA 1
ATOM 2367 C C . VAL A 1 315 ? -11.940 -10.560 10.712 1.00 98.31 315 VAL A C 1
ATOM 2369 O O . VAL A 1 315 ? -12.486 -10.009 9.755 1.00 98.31 315 VAL A O 1
ATOM 2372 N N . GLU A 1 316 ? -12.129 -10.181 11.979 1.00 98.12 316 GLU A N 1
ATOM 2373 C CA . GLU A 1 316 ? -13.043 -9.098 12.350 1.00 98.12 316 GLU A CA 1
ATOM 2374 C C . GLU A 1 316 ? -12.647 -7.784 11.666 1.00 98.12 316 GLU A C 1
ATOM 2376 O O . GLU A 1 316 ? -13.494 -7.120 11.070 1.00 98.12 316 GLU A O 1
ATOM 2381 N N . PHE A 1 317 ? -11.360 -7.428 11.688 1.00 97.69 317 PHE A N 1
ATOM 2382 C CA . PHE A 1 317 ? -10.848 -6.224 11.041 1.00 97.69 317 PHE A CA 1
ATOM 2383 C C . PHE A 1 317 ? -11.261 -6.163 9.567 1.00 97.69 317 PHE A C 1
ATOM 2385 O O . PHE A 1 317 ? -11.832 -5.163 9.128 1.00 97.69 317 PHE A O 1
ATOM 2392 N N . TYR A 1 318 ? -11.036 -7.227 8.789 1.00 97.81 318 TYR A N 1
ATOM 2393 C CA . TYR A 1 318 ? -11.410 -7.213 7.375 1.00 97.81 318 TYR A CA 1
ATOM 2394 C C . TYR A 1 318 ? -12.923 -7.249 7.146 1.00 97.81 318 TYR A C 1
ATOM 2396 O O . TYR A 1 318 ? -13.404 -6.593 6.220 1.00 97.81 318 TYR A O 1
ATOM 2404 N N . GLU A 1 319 ? -13.695 -7.949 7.976 1.00 97.75 319 GLU A N 1
ATOM 2405 C CA . GLU A 1 319 ? -15.162 -7.903 7.915 1.00 97.75 319 GLU A CA 1
ATOM 2406 C C . GLU A 1 319 ? -15.699 -6.491 8.166 1.00 97.75 319 GLU A C 1
ATOM 2408 O O . GLU A 1 319 ? -16.567 -6.010 7.433 1.00 97.75 319 GLU A O 1
ATOM 2413 N N . LYS A 1 320 ? -15.130 -5.792 9.148 1.00 95.81 320 LYS A N 1
ATOM 2414 C CA . LYS A 1 320 ? -15.459 -4.408 9.491 1.00 95.81 320 LYS A CA 1
ATOM 2415 C C . LYS A 1 320 ? -15.061 -3.442 8.379 1.00 95.81 320 LYS A C 1
ATOM 2417 O O . LYS A 1 320 ? -15.873 -2.604 7.993 1.00 95.81 320 LYS A O 1
ATOM 2422 N N . VAL A 1 321 ? -13.891 -3.618 7.760 1.00 94.81 321 VAL A N 1
ATOM 2423 C CA . VAL A 1 321 ? -13.485 -2.846 6.569 1.00 94.81 321 VAL A CA 1
ATOM 2424 C C . VAL A 1 321 ? -14.465 -3.044 5.409 1.00 94.81 321 VAL A C 1
ATOM 2426 O O . VAL A 1 321 ? -14.911 -2.068 4.804 1.00 94.81 321 VAL A O 1
ATOM 2429 N N . LEU A 1 322 ? -14.843 -4.289 5.105 1.00 96.19 322 LEU A N 1
ATOM 2430 C CA . LEU A 1 322 ? -15.805 -4.596 4.043 1.00 96.19 322 LEU A CA 1
ATOM 2431 C C . LEU A 1 322 ? -17.186 -3.992 4.344 1.00 96.19 322 LEU A C 1
ATOM 2433 O O . LEU A 1 322 ? -17.786 -3.365 3.469 1.00 96.19 322 LEU A O 1
ATOM 2437 N N . SER A 1 323 ? -17.666 -4.119 5.583 1.00 95.62 323 SER A N 1
ATOM 2438 C CA . SER A 1 323 ? -18.929 -3.526 6.040 1.00 95.62 323 SER A CA 1
ATOM 2439 C C . SER A 1 323 ? -18.912 -1.996 5.942 1.00 95.62 323 SER A C 1
ATOM 2441 O O . SER A 1 323 ? -19.842 -1.393 5.398 1.00 95.62 323 SER A O 1
ATOM 2443 N N . GLY A 1 324 ? -17.816 -1.360 6.365 1.00 93.06 324 GLY A N 1
ATOM 2444 C CA . GLY A 1 324 ? -17.611 0.083 6.252 1.00 93.06 324 GLY A CA 1
ATOM 2445 C C . GLY A 1 324 ? -17.636 0.551 4.799 1.00 93.06 324 GLY A C 1
ATOM 2446 O O . GLY A 1 324 ? -18.337 1.504 4.466 1.00 93.06 324 GLY A O 1
ATOM 2447 N N . ASN A 1 325 ? -16.975 -0.174 3.896 1.00 94.12 325 ASN A N 1
ATOM 2448 C CA . ASN A 1 325 ? -17.000 0.118 2.462 1.00 94.12 325 ASN A CA 1
ATOM 2449 C C . ASN A 1 325 ? -18.407 -0.019 1.855 1.00 94.12 325 ASN A C 1
ATOM 2451 O O . ASN A 1 325 ? -18.791 0.783 1.003 1.00 94.12 325 ASN A O 1
ATOM 2455 N N . LEU A 1 326 ? -19.214 -0.987 2.300 1.00 94.75 326 LEU A N 1
ATOM 2456 C CA . LEU A 1 326 ? -20.615 -1.124 1.878 1.00 94.75 326 LEU A CA 1
ATOM 2457 C C . LEU A 1 326 ? -21.504 0.008 2.412 1.00 94.75 326 LEU A C 1
ATOM 2459 O O . LEU A 1 326 ? -22.383 0.507 1.696 1.00 94.75 326 LEU A O 1
ATOM 2463 N N . ALA A 1 327 ? -21.264 0.445 3.648 1.00 92.56 327 ALA A N 1
ATOM 2464 C CA . ALA A 1 327 ? -21.935 1.602 4.222 1.00 92.56 327 ALA A CA 1
ATOM 2465 C C . ALA A 1 327 ? -21.585 2.876 3.436 1.00 92.56 327 ALA A C 1
ATOM 2467 O O . ALA A 1 327 ? -22.484 3.592 2.996 1.00 92.56 327 ALA A O 1
ATOM 2468 N N . LEU A 1 328 ? -20.301 3.092 3.134 1.00 90.81 328 LEU A N 1
ATOM 2469 C CA . LEU A 1 328 ? -19.823 4.196 2.297 1.00 90.81 328 LEU A CA 1
ATOM 2470 C C . LEU A 1 328 ? -20.366 4.131 0.865 1.00 90.81 328 LEU A C 1
ATOM 2472 O O . LEU A 1 328 ? -20.765 5.157 0.313 1.00 90.81 328 LEU A O 1
ATOM 2476 N N . ARG A 1 329 ? -20.455 2.936 0.266 1.00 92.69 329 ARG A N 1
ATOM 2477 C CA . ARG A 1 329 ? -21.094 2.730 -1.045 1.00 92.69 329 ARG A CA 1
ATOM 2478 C C . ARG A 1 329 ? -22.530 3.249 -1.056 1.00 92.69 329 ARG A C 1
ATOM 2480 O O . ARG A 1 329 ? -22.956 3.819 -2.058 1.00 92.69 329 ARG A O 1
ATOM 2487 N N . SER A 1 330 ? -23.254 3.039 0.042 1.00 92.62 330 SER A N 1
ATOM 2488 C CA . SER A 1 330 ? -24.650 3.450 0.198 1.00 92.62 330 SER A CA 1
ATOM 2489 C C . SER A 1 330 ? -24.771 4.949 0.485 1.00 92.62 330 SER A C 1
ATOM 2491 O O . SER A 1 330 ? -25.526 5.631 -0.203 1.00 92.62 330 SER A O 1
ATOM 2493 N N . LEU A 1 331 ? -23.979 5.471 1.430 1.00 89.50 331 LEU A N 1
ATOM 2494 C CA . LEU A 1 331 ? -23.968 6.888 1.818 1.00 89.50 331 LEU A CA 1
ATOM 2495 C C . LEU A 1 331 ? -23.623 7.806 0.640 1.00 89.50 331 LEU A C 1
ATOM 2497 O O . LEU A 1 331 ? -24.274 8.823 0.440 1.00 89.50 331 LEU A O 1
ATOM 2501 N N . LEU A 1 332 ? -22.647 7.411 -0.182 1.00 88.56 332 LEU A N 1
ATOM 2502 C CA . LEU A 1 332 ? -22.151 8.213 -1.305 1.00 88.56 332 LEU A CA 1
ATOM 2503 C C . LEU A 1 332 ? -22.961 8.046 -2.603 1.00 88.56 332 LEU A C 1
ATOM 2505 O O . LEU A 1 332 ? -22.586 8.598 -3.646 1.00 88.56 332 LEU A O 1
ATOM 2509 N N . GLY A 1 333 ? -24.024 7.236 -2.595 1.00 90.00 333 GLY A N 1
ATOM 2510 C CA . GLY A 1 333 ? -24.877 6.987 -3.757 1.00 90.00 333 GLY A CA 1
ATOM 2511 C C . GLY A 1 333 ? -24.092 6.568 -5.009 1.00 90.00 333 GLY A C 1
ATOM 2512 O O . GLY A 1 333 ? -23.299 5.626 -4.992 1.00 90.00 333 GLY A O 1
ATOM 2513 N N . GLN A 1 334 ? -24.289 7.277 -6.125 1.00 90.12 334 GLN A N 1
ATOM 2514 C CA . GLN A 1 334 ? -23.613 6.970 -7.396 1.00 90.12 334 GLN A CA 1
ATOM 2515 C C . GLN A 1 334 ? -22.086 7.085 -7.314 1.00 90.12 334 GLN A C 1
ATOM 2517 O O . GLN A 1 334 ? -21.375 6.319 -7.963 1.00 90.12 334 GLN A O 1
ATOM 2522 N N . ARG A 1 335 ? -21.562 8.003 -6.490 1.00 87.50 335 ARG A N 1
ATOM 2523 C CA . ARG A 1 335 ? -20.116 8.129 -6.273 1.00 87.50 335 ARG A CA 1
ATOM 2524 C C . ARG A 1 335 ? -19.581 6.913 -5.524 1.00 87.50 335 ARG A C 1
ATOM 2526 O O . ARG A 1 335 ? -18.579 6.343 -5.941 1.00 87.50 335 ARG A O 1
ATOM 2533 N N . GLY A 1 336 ? -20.292 6.465 -4.491 1.00 87.69 336 GLY A N 1
ATOM 2534 C CA . GLY A 1 336 ? -19.966 5.241 -3.756 1.00 87.69 336 GLY A CA 1
ATOM 2535 C C . GLY A 1 336 ? -19.958 4.009 -4.654 1.00 87.69 336 GLY A C 1
ATOM 2536 O O . GLY A 1 336 ? -19.052 3.182 -4.563 1.00 87.69 336 GLY A O 1
ATOM 2537 N N . LYS A 1 337 ? -20.909 3.927 -5.597 1.00 91.69 337 LYS A N 1
ATOM 2538 C CA . LYS A 1 337 ? -20.983 2.815 -6.551 1.00 91.69 337 LYS A CA 1
ATOM 2539 C C . LYS A 1 337 ? -19.782 2.709 -7.498 1.00 91.69 337 LYS A C 1
ATOM 2541 O O . LYS A 1 337 ? -19.519 1.608 -7.974 1.00 91.69 337 LYS A O 1
ATOM 2546 N N . LYS A 1 338 ? -19.077 3.819 -7.749 1.00 89.94 338 LYS A N 1
ATOM 2547 C CA . LYS A 1 338 ? -17.830 3.873 -8.533 1.00 89.94 338 LYS A CA 1
ATOM 2548 C C . LYS A 1 338 ? -16.585 3.531 -7.709 1.00 89.94 338 LYS A C 1
ATOM 2550 O O . LYS A 1 338 ? -15.556 3.224 -8.296 1.00 89.94 338 LYS A O 1
ATOM 2555 N N . LEU A 1 339 ? -16.661 3.623 -6.379 1.00 87.25 339 LEU A N 1
ATOM 2556 C CA . LEU A 1 339 ? -15.521 3.424 -5.478 1.00 87.2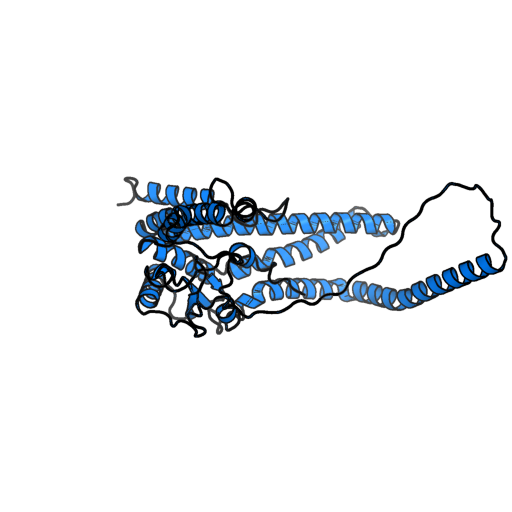5 339 LEU A CA 1
ATOM 2557 C C . LEU A 1 339 ? -15.466 2.015 -4.887 1.00 87.25 339 LEU A C 1
ATOM 2559 O O . LEU A 1 339 ? -14.376 1.486 -4.704 1.00 87.25 339 LEU A O 1
ATOM 2563 N N . TYR A 1 340 ? -16.616 1.404 -4.605 1.00 91.19 340 TYR A N 1
ATOM 2564 C CA . TYR A 1 340 ? -16.691 0.123 -3.901 1.00 91.19 340 TYR A CA 1
ATOM 2565 C C . TYR A 1 340 ? -17.554 -0.870 -4.661 1.00 91.19 340 TYR A C 1
ATOM 2567 O O . TYR A 1 340 ? -18.582 -0.476 -5.194 1.00 91.19 340 TYR A O 1
ATOM 2575 N N . THR A 1 341 ? -17.200 -2.150 -4.693 1.00 92.19 341 THR A N 1
ATOM 2576 C CA . THR A 1 341 ? -18.016 -3.224 -5.272 1.00 92.19 341 THR A CA 1
ATOM 2577 C C . THR A 1 341 ? -19.206 -3.562 -4.359 1.00 92.19 341 THR A C 1
ATOM 2579 O O . THR A 1 341 ? -19.215 -3.192 -3.182 1.00 92.19 341 THR A O 1
ATOM 2582 N N . PRO A 1 342 ? -20.211 -4.319 -4.842 1.00 92.81 342 PRO A N 1
ATOM 2583 C CA . PRO A 1 342 ? -21.261 -4.881 -3.984 1.00 92.81 342 PRO A CA 1
ATOM 2584 C C . PRO A 1 342 ? -20.754 -5.834 -2.891 1.00 92.81 342 PRO A C 1
ATOM 2586 O O . PRO A 1 342 ? -21.503 -6.134 -1.972 1.00 92.81 342 PRO A O 1
ATOM 2589 N N . SER A 1 343 ? -19.504 -6.303 -2.981 1.00 91.81 343 SER A N 1
ATOM 2590 C CA . SER A 1 343 ? -18.853 -7.119 -1.951 1.00 91.81 343 SER A CA 1
ATOM 2591 C C . SER A 1 343 ? -18.050 -6.296 -0.936 1.00 91.81 343 SER A C 1
ATOM 2593 O O . SER A 1 343 ? -17.486 -6.879 -0.022 1.00 91.81 343 SER A O 1
ATOM 2595 N N . GLY A 1 344 ? -17.956 -4.969 -1.102 1.00 90.19 344 GLY A N 1
ATOM 2596 C CA . GLY A 1 344 ? -17.169 -4.085 -0.233 1.00 90.19 344 GLY A CA 1
ATOM 2597 C C . GLY A 1 344 ? -15.688 -3.958 -0.616 1.00 90.19 344 GLY A C 1
ATOM 2598 O O . GLY A 1 344 ? -14.929 -3.303 0.096 1.00 90.19 344 GLY A O 1
ATOM 2599 N N . ASN A 1 345 ? -15.252 -4.539 -1.740 1.00 92.94 345 ASN A N 1
ATOM 2600 C CA . ASN A 1 345 ? -13.898 -4.332 -2.267 1.00 92.94 345 ASN A CA 1
ATOM 2601 C C . ASN A 1 345 ? -13.780 -2.957 -2.933 1.00 92.94 345 ASN A C 1
ATOM 2603 O O . ASN A 1 345 ? -14.765 -2.422 -3.435 1.00 92.94 345 ASN A O 1
ATOM 2607 N N . VAL A 1 346 ? -12.577 -2.393 -2.990 1.00 88.62 346 VAL A N 1
ATOM 2608 C CA . VAL A 1 346 ? -12.330 -1.140 -3.717 1.00 88.62 346 VAL A CA 1
ATOM 2609 C C . VAL A 1 346 ? -12.305 -1.424 -5.219 1.00 88.62 346 VAL A C 1
ATOM 2611 O O . VAL A 1 346 ? -11.629 -2.347 -5.670 1.00 88.62 346 VAL A O 1
ATOM 2614 N N . ILE A 1 347 ? -13.051 -0.641 -5.999 1.00 84.81 347 ILE A N 1
ATOM 2615 C CA . ILE A 1 347 ? -13.040 -0.719 -7.462 1.00 84.81 347 ILE A CA 1
ATOM 2616 C C . ILE A 1 347 ? -11.762 -0.034 -7.966 1.00 84.81 347 ILE A C 1
ATOM 2618 O O . ILE A 1 347 ? -11.526 1.133 -7.635 1.00 84.81 347 ILE A O 1
ATOM 2622 N N . PRO A 1 348 ? -10.939 -0.713 -8.784 1.00 77.62 348 PRO A N 1
ATOM 2623 C CA . PRO A 1 348 ? -9.774 -0.093 -9.397 1.00 77.62 348 PRO A CA 1
ATOM 2624 C C . PRO A 1 348 ? -10.173 1.134 -10.223 1.00 77.62 348 PRO A C 1
ATOM 2626 O O . PRO A 1 348 ? -11.027 1.054 -11.103 1.00 77.62 348 PRO A O 1
ATOM 2629 N N . ARG A 1 349 ? -9.529 2.281 -9.974 1.00 68.69 349 ARG A N 1
ATOM 2630 C CA . ARG A 1 349 ? -9.735 3.499 -10.785 1.00 68.69 349 ARG A CA 1
ATOM 2631 C C . ARG A 1 349 ? -9.172 3.381 -12.204 1.00 68.69 349 ARG A C 1
ATOM 2633 O O . ARG A 1 349 ? -9.582 4.127 -13.086 1.00 68.69 349 ARG A O 1
ATOM 2640 N N . HIS A 1 350 ? -8.233 2.463 -12.415 1.00 62.78 350 HIS A N 1
ATOM 2641 C CA . HIS A 1 350 ? -7.548 2.264 -13.686 1.00 62.78 350 HIS A CA 1
ATOM 2642 C C . HIS A 1 350 ? -8.073 0.990 -14.344 1.00 62.78 350 HIS A C 1
ATOM 2644 O O . HIS A 1 350 ? -8.146 -0.050 -13.694 1.00 62.78 350 HIS A O 1
ATOM 2650 N N . TRP A 1 351 ? -8.380 1.067 -15.640 1.00 50.59 351 TRP A N 1
ATOM 2651 C CA . TRP A 1 351 ? -9.027 -0.002 -16.412 1.00 50.59 351 TRP A CA 1
ATOM 2652 C C . TRP A 1 351 ? -8.236 -1.322 -16.446 1.00 50.59 351 TRP A C 1
ATOM 2654 O O . TRP A 1 351 ? -8.821 -2.369 -16.695 1.00 50.59 351 TRP A O 1
ATOM 2664 N N . PHE A 1 352 ? -6.929 -1.283 -16.166 1.00 48.25 352 PHE A N 1
ATOM 2665 C CA . PHE A 1 352 ? -6.023 -2.422 -16.355 1.00 48.25 352 PHE A CA 1
ATOM 2666 C C . PHE A 1 352 ? -5.191 -2.790 -15.119 1.00 48.25 352 PHE A C 1
ATOM 2668 O O . PHE A 1 352 ? -4.333 -3.661 -15.220 1.00 48.25 352 PHE A O 1
ATOM 2675 N N . ARG A 1 353 ? -5.381 -2.124 -13.967 1.00 59.97 353 ARG A N 1
ATOM 2676 C CA . ARG A 1 353 ? -4.442 -2.243 -12.838 1.00 59.97 353 ARG A CA 1
ATOM 2677 C C . ARG A 1 353 ? -5.141 -2.428 -11.494 1.00 59.97 353 ARG A C 1
ATOM 2679 O O . ARG A 1 353 ? -5.687 -1.473 -10.940 1.00 59.97 353 ARG A O 1
ATOM 2686 N N . ILE A 1 354 ? -5.077 -3.643 -10.952 1.00 68.06 354 ILE A N 1
ATOM 2687 C CA . ILE A 1 354 ? -5.472 -3.948 -9.572 1.00 68.06 354 ILE A CA 1
ATOM 2688 C C . ILE A 1 354 ? -4.212 -3.802 -8.719 1.00 68.06 354 ILE A C 1
ATOM 2690 O O . ILE A 1 354 ? -3.363 -4.681 -8.720 1.00 68.06 354 ILE A O 1
ATOM 2694 N N . LYS A 1 355 ? -4.068 -2.658 -8.041 1.00 75.88 355 LYS A N 1
ATOM 2695 C CA . LYS A 1 355 ? -2.862 -2.356 -7.247 1.00 75.88 355 LYS A CA 1
ATOM 2696 C C . LYS A 1 355 ? -2.811 -3.098 -5.905 1.00 75.88 355 LYS A C 1
ATOM 2698 O O . LYS A 1 355 ? -1.731 -3.241 -5.349 1.00 75.88 355 LYS A O 1
ATOM 2703 N N . HIS A 1 356 ? -3.961 -3.511 -5.377 1.00 83.06 356 HIS A N 1
ATOM 2704 C CA . HIS A 1 356 ? -4.089 -4.075 -4.034 1.00 83.06 356 HIS A CA 1
ATOM 2705 C C . HIS A 1 356 ? -4.888 -5.367 -4.063 1.00 83.06 356 HIS A C 1
ATOM 2707 O O . HIS A 1 356 ? -5.871 -5.489 -4.802 1.00 83.06 356 HIS A O 1
ATOM 2713 N N . LEU A 1 357 ? -4.508 -6.294 -3.190 1.00 85.19 357 LEU A N 1
ATOM 2714 C CA . LEU A 1 357 ? -5.215 -7.543 -3.004 1.00 85.19 357 LEU A CA 1
ATOM 2715 C C . LEU A 1 357 ? -6.625 -7.237 -2.461 1.00 85.19 357 LEU A C 1
ATOM 2717 O O . LEU A 1 357 ? -6.752 -6.512 -1.467 1.00 85.19 357 LEU A O 1
ATOM 2721 N N . PRO A 1 358 ? -7.700 -7.767 -3.077 1.00 91.75 358 PRO A N 1
ATOM 2722 C CA . PRO A 1 358 ? -9.060 -7.514 -2.618 1.00 91.75 358 PRO A CA 1
ATOM 2723 C C . PRO A 1 358 ? -9.233 -7.865 -1.137 1.00 91.75 358 PRO A C 1
ATOM 2725 O O . PRO A 1 358 ? -8.808 -8.933 -0.693 1.00 91.75 358 PRO A O 1
ATOM 2728 N N . TYR A 1 359 ? -9.905 -6.999 -0.375 1.00 93.25 359 TYR A N 1
ATOM 2729 C CA . TYR A 1 359 ? -10.146 -7.208 1.056 1.00 93.25 359 TYR A CA 1
ATOM 2730 C C . TYR A 1 359 ? -10.870 -8.526 1.356 1.00 93.25 359 TYR A C 1
ATOM 2732 O O . TYR A 1 359 ? -10.608 -9.136 2.386 1.00 93.25 359 TYR A O 1
ATOM 2740 N N . THR A 1 360 ? -11.719 -9.014 0.445 1.00 95.50 360 THR A N 1
ATOM 2741 C CA . THR A 1 360 ? -12.321 -10.351 0.567 1.00 95.50 360 THR A CA 1
ATOM 2742 C C . THR A 1 360 ? -11.271 -11.463 0.564 1.00 95.50 360 THR A C 1
ATOM 2744 O O . THR A 1 360 ? -11.315 -12.332 1.425 1.00 95.50 360 THR A O 1
ATOM 2747 N N . ALA A 1 361 ? -10.285 -11.410 -0.337 1.00 95.06 361 ALA A N 1
ATOM 2748 C CA . ALA A 1 361 ? -9.212 -12.405 -0.390 1.00 95.06 361 ALA A CA 1
ATOM 2749 C C . ALA A 1 361 ? -8.300 -12.325 0.847 1.00 95.06 361 ALA A C 1
ATOM 2751 O O . ALA A 1 361 ? -7.880 -13.353 1.378 1.00 95.06 361 ALA A O 1
ATOM 2752 N N . ARG A 1 362 ? -8.040 -11.107 1.341 1.00 96.31 362 ARG A N 1
ATOM 2753 C CA . ARG A 1 362 ? -7.285 -10.872 2.583 1.00 96.31 362 ARG A CA 1
ATOM 2754 C C . ARG A 1 362 ? -8.000 -11.472 3.795 1.00 96.31 362 ARG A C 1
ATOM 2756 O O . ARG A 1 362 ? -7.399 -12.262 4.520 1.00 96.31 362 ARG A O 1
ATOM 2763 N N . ARG A 1 363 ? -9.301 -11.191 3.953 1.00 97.06 363 ARG A N 1
ATOM 2764 C CA . ARG A 1 363 ? -10.160 -11.800 4.983 1.00 97.06 363 ARG A CA 1
ATOM 2765 C C . ARG A 1 363 ? -10.100 -13.322 4.925 1.00 97.06 363 ARG A C 1
ATOM 2767 O O . ARG A 1 363 ? -9.871 -13.955 5.948 1.00 97.06 363 ARG A O 1
ATOM 2774 N N . ASP A 1 364 ? -10.296 -13.902 3.743 1.00 97.06 364 ASP A N 1
ATOM 2775 C CA . ASP A 1 364 ? -10.384 -15.354 3.580 1.00 97.06 364 ASP A CA 1
ATOM 2776 C C . ASP A 1 364 ? -9.044 -16.038 3.903 1.00 97.06 364 ASP A C 1
ATOM 2778 O O . ASP A 1 364 ? -9.029 -17.080 4.560 1.00 97.06 364 ASP A O 1
ATOM 2782 N N . SER A 1 365 ? -7.913 -15.414 3.543 1.00 95.38 365 SER A N 1
ATOM 2783 C CA . SER A 1 365 ? -6.584 -15.900 3.939 1.00 95.38 365 SER A CA 1
ATOM 2784 C C . SER A 1 365 ? -6.388 -15.866 5.456 1.00 95.38 365 SER A C 1
ATOM 2786 O O . SER A 1 365 ? -5.815 -16.805 6.008 1.00 95.38 365 SER A O 1
ATOM 2788 N N . VAL A 1 366 ? -6.834 -14.807 6.139 1.00 96.88 366 VAL A N 1
ATOM 2789 C CA . VAL A 1 366 ? -6.725 -14.709 7.605 1.00 96.88 366 VAL A CA 1
ATOM 2790 C C . VAL A 1 366 ? -7.655 -15.696 8.305 1.00 96.88 366 VAL A C 1
ATOM 2792 O O . VAL A 1 366 ? -7.242 -16.382 9.237 1.00 96.88 366 VAL A O 1
ATOM 2795 N N . LEU A 1 367 ? -8.873 -15.855 7.793 1.00 97.06 367 LEU A N 1
ATOM 2796 C CA . LEU A 1 367 ? -9.848 -16.824 8.278 1.00 97.06 367 LEU A CA 1
ATOM 2797 C C . LEU A 1 367 ? -9.336 -18.262 8.166 1.00 97.06 367 LEU A C 1
ATOM 2799 O O . LEU A 1 367 ? -9.540 -19.059 9.081 1.00 97.06 367 LEU A O 1
ATOM 2803 N N . GLN A 1 368 ? -8.651 -18.600 7.072 1.00 95.88 368 GLN A N 1
ATOM 2804 C CA . GLN A 1 368 ? -8.036 -19.914 6.911 1.00 95.88 368 GLN A CA 1
ATOM 2805 C C . GLN A 1 368 ? -6.970 -20.176 7.981 1.00 95.88 368 GLN A C 1
ATOM 2807 O O . GLN A 1 368 ? -6.960 -21.258 8.566 1.00 95.88 368 GLN A O 1
ATOM 2812 N N . MET A 1 369 ? -6.108 -19.197 8.273 1.00 94.00 369 MET A N 1
ATOM 2813 C CA . MET A 1 369 ? -5.102 -19.336 9.333 1.00 94.00 369 MET A CA 1
ATOM 2814 C C . MET A 1 369 ? -5.736 -19.450 10.713 1.00 94.00 369 MET A C 1
ATOM 2816 O O . MET A 1 369 ? -5.328 -20.304 11.493 1.00 94.00 369 MET A O 1
ATOM 2820 N N . TRP A 1 370 ? -6.753 -18.635 11.005 1.00 95.75 370 TRP A N 1
ATOM 2821 C CA . TRP A 1 370 ? -7.459 -18.709 12.279 1.00 95.75 370 TRP A CA 1
ATOM 2822 C C . TRP A 1 370 ? -8.086 -20.091 12.490 1.00 95.75 370 TRP A C 1
ATOM 2824 O O . TRP A 1 370 ? -7.899 -20.700 13.538 1.00 95.75 370 TRP A O 1
ATOM 2834 N N . ARG A 1 371 ? -8.756 -20.635 11.466 1.00 95.62 371 ARG A N 1
ATOM 2835 C CA . ARG A 1 371 ? -9.312 -21.997 11.503 1.00 95.62 371 ARG A CA 1
ATOM 2836 C C . ARG A 1 371 ? -8.237 -23.064 11.685 1.00 95.62 371 ARG A C 1
ATOM 2838 O O . ARG A 1 371 ? -8.447 -23.993 12.454 1.00 95.62 371 ARG A O 1
ATOM 2845 N N . ALA A 1 372 ? -7.103 -22.936 10.998 1.00 92.12 372 ALA A N 1
ATOM 2846 C CA . ALA A 1 372 ? -5.992 -23.875 11.132 1.00 92.12 372 ALA A CA 1
ATOM 2847 C C . ALA A 1 372 ? -5.398 -23.867 12.551 1.00 92.12 372 ALA A C 1
ATOM 2849 O O . ALA A 1 372 ? -5.107 -24.930 13.088 1.00 92.12 372 ALA A O 1
ATOM 2850 N N . ALA A 1 373 ? -5.292 -22.692 13.177 1.00 89.31 373 ALA A N 1
ATOM 2851 C CA . ALA A 1 373 ? -4.788 -22.538 14.542 1.00 89.31 373 ALA A CA 1
ATOM 2852 C C . ALA A 1 373 ? -5.744 -23.081 15.624 1.00 89.31 373 ALA A C 1
ATOM 2854 O O . ALA A 1 373 ? -5.329 -23.294 16.756 1.00 89.31 373 ALA A O 1
ATOM 2855 N N . LEU A 1 374 ? -7.020 -23.300 15.288 1.00 88.19 374 LEU A N 1
ATOM 2856 C CA . LEU A 1 374 ? -8.013 -23.941 16.160 1.00 88.19 374 LEU A CA 1
ATOM 2857 C C . LEU A 1 374 ? -8.077 -25.469 15.969 1.00 88.19 374 LEU A C 1
ATOM 2859 O O . LEU A 1 374 ? -8.825 -26.144 16.676 1.00 88.19 374 LEU A O 1
ATOM 2863 N N . GLY A 1 375 ? -7.348 -26.019 14.992 1.00 78.62 375 GLY A N 1
ATOM 2864 C CA . GLY A 1 375 ? -7.308 -27.456 14.738 1.00 78.62 375 GLY A CA 1
ATOM 2865 C C . GLY A 1 375 ? -6.588 -28.226 15.858 1.00 78.62 375 GLY A C 1
ATOM 2866 O O . GLY A 1 375 ? -5.699 -27.675 16.502 1.00 78.62 375 GLY A O 1
ATOM 2867 N N . PRO A 1 376 ? -6.911 -29.515 16.079 1.00 55.88 376 PRO A N 1
ATOM 2868 C CA . PRO A 1 376 ? -6.440 -30.316 17.222 1.00 55.88 376 PRO A CA 1
ATOM 2869 C C . PRO A 1 376 ? -4.934 -30.687 17.219 1.00 55.88 376 PRO A C 1
ATOM 2871 O O . PRO A 1 376 ? -4.551 -31.676 17.831 1.00 55.88 376 PRO A O 1
ATOM 2874 N N . GLY A 1 377 ? -4.071 -29.936 16.526 1.00 54.94 377 GLY A N 1
ATOM 2875 C CA . GLY A 1 377 ? -2.649 -30.258 16.329 1.00 54.94 377 GLY A CA 1
ATOM 2876 C C . GLY A 1 377 ? -1.638 -29.254 16.898 1.00 54.94 377 GLY A C 1
ATOM 2877 O O . GLY A 1 377 ? -0.449 -29.415 16.645 1.00 54.94 377 GLY A O 1
ATOM 2878 N N . SER A 1 378 ? -2.071 -28.218 17.621 1.00 50.31 378 SER A N 1
ATOM 2879 C CA . SER A 1 378 ? -1.184 -27.195 18.203 1.00 50.31 378 SER A CA 1
ATOM 2880 C C . SER A 1 378 ? -1.421 -27.030 19.707 1.00 50.31 378 SER A C 1
ATOM 2882 O O . SER A 1 378 ? -1.903 -25.990 20.155 1.00 50.31 378 SER A O 1
ATOM 2884 N N . SER A 1 379 ? -1.146 -28.092 20.468 1.00 39.72 379 SER A N 1
ATOM 2885 C CA . SER A 1 379 ? -1.071 -28.098 21.939 1.00 39.72 379 SER A CA 1
ATOM 2886 C C . SER A 1 379 ? 0.330 -28.492 22.370 1.00 39.72 379 SER A C 1
ATOM 2888 O O . SER A 1 379 ? 0.808 -29.516 21.832 1.00 39.72 379 SER A O 1
#